Protein AF-A0AAF1KNX8-F1 (afdb_monomer_lite)

Foldseek 3Di:
DDDDDDDDDDDDDDDPDDPPWFDKDKAFDPPFDWFFQFFCVPAAPDLLRFQDAAKWWFQAPVRWIWIWSWDLFTWTWTDNFSNGTHTPSQQTEHFPLDLDVLFLGRGKTFQEWDWFDDPNAIKIKTWIKRKDQLVVPPPLAPADCDDPDPDHQSFAQIFIFTFIWMDHRPSNHTDQDGALLGGQAGAQDDRDNHGGGYFTWGHKAYWDDDDQKTKIWIFTPDDVQEDGATWIWMAGRNQPPHRIFTAWPNDRDHGRSHNSNPDHRDPHYHDHACCVQCVRFGFQYKAWEADPVGIKIKTKTWFADPAPCCVVCVVVVCNQVGTAIWIWMDPPRRHTHHIDHRDRFHALVRDPWFDKHKDRKYKAFSCDPDSTRRYAHPPPPNTFIKIWIKIQGGPTRDRGSRITIIIGTMDIDGD

Organism: NCBI:txid1509237

Radius of gyration: 23.75 Å; chains: 1; bounding box: 77×94×55 Å

Sequence (415 aa):
MAMGRVAAWLLAWAALASPALAEPRLAIAPGTPVETVFRWAEQRCMEMHVPDSPARALRTDDGGVALFAAHLVNIPMLGRDFDHLAPVCGALSRGAEADDPAVFHDRFWIQAVVPFIAGGRRQVLGLASHEYMGWRHPGRCTVPFEGGGRRPAAFRCWYSAITATVATPGDWRFAPVPGPAAVIAASPLPYDPTTPARTGFFSVSNALVADGHATVLVYTEGVAGQRRGNCLLRAPLDLLPGGWRALSAGQFDLTLSGAYAGGAAPARACDVVGDAVFGGAPVRGLLRGEDGDGPWWAAVFTRAAPRGGAAQSERSGEASASHGVFVSISRDLRRWSPAERLWAMTPFRSQPAAGAYYEYPSLLDHASASPVFDSVATAPGSARLHLYLTRLNLEDRRRGLDRDLVRVAVTIENR

pLDDT: mean 87.82, std 15.83, range [37.69, 98.81]

Structure (mmCIF, N/CA/C/O backbone):
data_AF-A0AAF1KNX8-F1
#
_entry.id   AF-A0AAF1KNX8-F1
#
loop_
_atom_site.group_PDB
_atom_site.id
_atom_site.type_symbol
_atom_site.label_atom_id
_atom_site.label_alt_id
_atom_site.label_comp_id
_atom_site.label_asym_id
_atom_site.label_entity_id
_atom_site.label_seq_id
_atom_site.pdbx_PDB_ins_code
_atom_site.Cartn_x
_atom_site.Cartn_y
_atom_site.Cartn_z
_atom_site.occupancy
_atom_site.B_iso_or_equiv
_atom_site.auth_seq_id
_atom_site.auth_comp_id
_atom_site.auth_asym_id
_atom_site.auth_atom_id
_atom_site.pdbx_PDB_model_num
ATOM 1 N N . MET A 1 1 ? -45.109 71.140 29.232 1.00 41.19 1 MET A N 1
ATOM 2 C CA . MET A 1 1 ? -44.241 70.566 28.181 1.00 41.19 1 MET A CA 1
ATOM 3 C C . MET A 1 1 ? -43.824 69.178 28.639 1.00 41.19 1 MET A C 1
ATOM 5 O O . MET A 1 1 ? -43.085 69.071 29.606 1.00 41.19 1 MET A O 1
ATOM 9 N N . ALA A 1 2 ? -44.406 68.135 28.048 1.00 37.69 2 ALA A N 1
ATOM 10 C CA . ALA A 1 2 ? -44.192 66.745 28.444 1.00 37.69 2 ALA A CA 1
ATOM 11 C C . ALA A 1 2 ? -42.992 66.159 27.680 1.00 37.69 2 ALA A C 1
ATOM 13 O O . ALA A 1 2 ? -43.000 66.140 26.452 1.00 37.69 2 ALA A O 1
ATOM 14 N N . MET A 1 3 ? -41.965 65.700 28.400 1.00 38.38 3 MET A N 1
ATOM 15 C CA . MET A 1 3 ? -40.844 64.941 27.836 1.00 38.38 3 MET A CA 1
ATOM 16 C C . MET A 1 3 ? -41.168 63.446 27.900 1.00 38.38 3 MET A C 1
ATOM 18 O O . MET A 1 3 ? -41.247 62.868 28.982 1.00 38.38 3 MET A O 1
ATOM 22 N N . GLY A 1 4 ? -41.355 62.829 26.732 1.00 39.56 4 GLY A N 1
ATOM 23 C CA . GLY A 1 4 ? -41.450 61.380 26.576 1.00 39.56 4 GLY A CA 1
ATOM 24 C C . GLY A 1 4 ? -40.067 60.727 26.613 1.00 39.56 4 GLY A C 1
ATOM 25 O O . GLY A 1 4 ? -39.128 61.209 25.982 1.00 39.56 4 GLY A O 1
ATOM 26 N N . ARG A 1 5 ? -39.940 59.620 27.349 1.00 47.38 5 ARG A N 1
ATOM 27 C CA . ARG A 1 5 ? -38.771 58.733 27.316 1.00 47.38 5 ARG A CA 1
ATOM 28 C C . ARG A 1 5 ? -39.124 57.486 26.510 1.00 47.38 5 ARG A C 1
ATOM 30 O O . ARG A 1 5 ? -39.983 56.714 26.920 1.00 47.38 5 ARG A O 1
ATOM 37 N N . VAL A 1 6 ? -38.453 57.303 25.377 1.00 45.00 6 VAL A N 1
ATOM 38 C CA . VAL A 1 6 ? -38.476 56.066 24.588 1.00 45.00 6 VAL A CA 1
ATOM 39 C C . VAL A 1 6 ? -37.429 55.121 25.179 1.00 45.00 6 VAL A C 1
ATOM 41 O O . VAL A 1 6 ? -36.251 55.465 25.232 1.00 45.00 6 VAL A O 1
ATOM 44 N N . ALA A 1 7 ? -37.856 53.952 25.653 1.00 46.47 7 ALA A N 1
ATOM 45 C CA . ALA A 1 7 ? -36.965 52.879 26.082 1.00 46.47 7 ALA A CA 1
ATOM 46 C C . ALA A 1 7 ? -36.688 51.953 24.888 1.00 46.47 7 ALA A C 1
ATOM 48 O O . ALA A 1 7 ? -37.599 51.300 24.380 1.00 46.47 7 ALA A O 1
ATOM 49 N N . ALA A 1 8 ? -35.437 51.918 24.429 1.00 46.69 8 ALA A N 1
ATOM 50 C CA . ALA A 1 8 ? -34.983 50.992 23.400 1.00 46.69 8 ALA A CA 1
ATOM 51 C C . ALA A 1 8 ? -34.691 49.621 24.029 1.00 46.69 8 ALA A C 1
ATOM 53 O O . ALA A 1 8 ? -33.840 49.504 24.910 1.00 46.69 8 ALA A O 1
ATOM 54 N N . TRP A 1 9 ? -35.398 48.589 23.571 1.00 4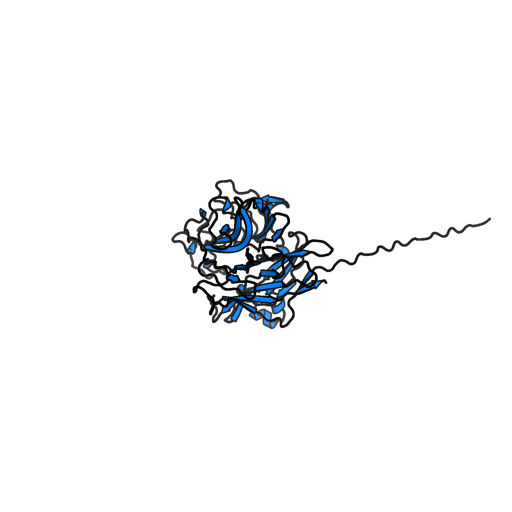6.88 9 TRP A N 1
ATOM 55 C CA . TRP A 1 9 ? -35.111 47.195 23.901 1.00 46.88 9 TRP A CA 1
ATOM 56 C C . TRP A 1 9 ? -34.016 46.664 22.970 1.00 46.88 9 TRP A C 1
ATOM 58 O O . TRP A 1 9 ? -34.222 46.544 21.765 1.00 46.88 9 TRP A O 1
ATOM 68 N N . LEU A 1 10 ? -32.851 46.342 23.533 1.00 44.56 10 LEU A N 1
ATOM 69 C CA . LEU A 1 10 ? -31.797 45.589 22.853 1.00 44.56 10 LEU A CA 1
ATOM 70 C C . LEU A 1 10 ? -32.129 44.092 22.936 1.00 44.56 10 LEU A C 1
ATOM 72 O O . LEU A 1 10 ? -32.006 43.478 23.993 1.00 44.56 10 LEU A O 1
ATOM 76 N N . LEU A 1 11 ? -32.554 43.505 21.816 1.00 48.88 11 LEU A N 1
ATOM 77 C CA . LEU A 1 11 ? -32.652 42.055 21.646 1.00 48.88 11 LEU A CA 1
ATOM 78 C C . LEU A 1 11 ? -31.244 41.485 21.434 1.00 48.88 11 LEU A C 1
ATOM 80 O O . LEU A 1 11 ? -30.658 41.638 20.364 1.00 48.88 11 LEU A O 1
ATOM 84 N N . ALA A 1 12 ? -30.700 40.825 22.456 1.00 46.16 12 ALA A N 1
ATOM 85 C CA . ALA A 1 12 ? -29.476 40.044 22.337 1.00 46.16 12 ALA A CA 1
ATOM 86 C C . ALA A 1 12 ? -29.778 38.727 21.602 1.00 46.16 12 ALA A C 1
ATOM 88 O O . ALA A 1 12 ? -30.405 37.824 22.152 1.00 46.16 12 ALA A O 1
ATOM 89 N N . TRP A 1 13 ? -29.333 38.616 20.349 1.00 50.12 13 TRP A N 1
ATOM 90 C CA . TRP A 1 13 ? -29.249 37.336 19.648 1.00 50.12 13 TRP A CA 1
ATOM 91 C C . TRP A 1 13 ? -28.095 36.527 20.245 1.00 50.12 13 TRP A C 1
ATOM 93 O O . TRP A 1 13 ? -26.926 36.791 19.967 1.00 50.12 13 TRP A O 1
ATOM 103 N N . ALA A 1 14 ? -28.418 35.543 21.082 1.00 47.91 14 ALA A N 1
ATOM 104 C CA . ALA A 1 14 ? -27.466 34.518 21.478 1.00 47.91 14 ALA A CA 1
ATOM 105 C C . ALA A 1 14 ? -27.210 33.608 20.267 1.00 47.91 14 ALA A C 1
ATOM 107 O O . ALA A 1 14 ? -28.051 32.786 19.905 1.00 47.91 14 ALA A O 1
ATOM 108 N N . ALA A 1 15 ? -26.058 33.775 19.617 1.00 46.75 15 ALA A N 1
ATOM 109 C CA . ALA A 1 15 ? -25.563 32.800 18.659 1.00 46.75 15 ALA A CA 1
ATOM 110 C C . ALA A 1 15 ? -25.290 31.491 19.416 1.00 46.75 15 ALA A C 1
ATOM 112 O O . ALA A 1 15 ? -24.338 31.398 20.191 1.00 46.75 15 ALA A O 1
ATOM 113 N N . LEU A 1 16 ? -26.154 30.492 19.226 1.00 45.25 16 LEU A N 1
ATOM 114 C CA . LEU A 1 16 ? -25.894 29.121 19.650 1.00 45.25 16 LEU A CA 1
ATOM 115 C C . LEU A 1 16 ? -24.690 28.616 18.848 1.00 45.25 16 LEU A C 1
ATOM 117 O O . LEU A 1 16 ? -24.821 28.233 17.686 1.00 45.25 16 LEU A O 1
ATOM 121 N N . ALA A 1 17 ? -23.504 28.660 19.454 1.00 43.41 17 ALA A N 1
ATOM 122 C CA . ALA A 1 17 ? -22.346 27.952 18.938 1.00 43.41 17 ALA A CA 1
ATOM 123 C C . ALA A 1 17 ? -22.700 26.460 18.918 1.00 43.41 17 ALA A C 1
ATOM 125 O O . ALA A 1 17 ? -22.929 25.859 19.968 1.00 43.41 17 ALA A O 1
ATOM 126 N N . SER A 1 18 ? -22.802 25.878 17.722 1.00 44.44 18 SER A N 1
ATOM 127 C CA . SER A 1 18 ? -22.886 24.424 17.601 1.00 44.44 18 SER A CA 1
ATOM 128 C C . SER A 1 18 ? -21.602 23.842 18.197 1.00 44.44 18 SER A C 1
ATOM 130 O O . SER A 1 18 ? -20.527 24.371 17.892 1.00 44.44 18 SER A O 1
ATOM 132 N N . PRO A 1 19 ? -21.675 22.822 19.071 1.00 47.78 19 PRO A N 1
ATOM 133 C CA . PRO A 1 19 ? -20.469 22.164 19.544 1.00 47.78 19 PRO A CA 1
ATOM 134 C C . PRO A 1 19 ? -19.725 21.652 18.313 1.00 47.78 19 PRO A C 1
ATOM 136 O O . PRO A 1 19 ? -20.308 20.939 17.496 1.00 47.78 19 PRO A O 1
ATOM 139 N N . ALA A 1 20 ? -18.470 22.074 18.148 1.00 54.66 20 ALA A N 1
ATOM 140 C CA . ALA A 1 20 ? -17.597 21.478 17.151 1.00 54.66 20 ALA A CA 1
ATOM 141 C C . ALA A 1 20 ? -17.563 19.980 17.454 1.00 54.66 20 ALA A C 1
ATOM 143 O O . ALA A 1 20 ? -17.207 19.593 18.570 1.00 54.66 20 ALA A O 1
ATOM 144 N N . LEU A 1 21 ? -18.036 19.161 16.514 1.00 58.78 21 LEU A N 1
ATOM 145 C CA . LEU A 1 21 ? -17.994 17.727 16.701 1.00 58.78 21 LEU A CA 1
ATOM 146 C C . LEU A 1 21 ? -16.537 17.291 16.783 1.00 58.78 21 LEU A C 1
ATOM 148 O O . LEU A 1 21 ? -15.636 17.802 16.116 1.00 58.78 21 LEU A O 1
ATOM 152 N N . ALA A 1 22 ? -16.356 16.346 17.677 1.00 67.12 22 ALA A N 1
ATOM 153 C CA . ALA A 1 22 ? -15.109 15.729 18.009 1.00 67.12 22 ALA A CA 1
ATOM 154 C C . ALA A 1 22 ? -14.402 15.100 16.803 1.00 67.12 22 ALA A C 1
ATOM 156 O O . ALA A 1 22 ? -14.971 14.214 16.165 1.00 67.12 22 ALA A O 1
ATOM 157 N N . GLU A 1 23 ? -13.154 15.488 16.512 1.00 76.25 23 GLU A N 1
ATOM 158 C CA . GLU A 1 23 ? -12.369 14.799 15.478 1.00 76.25 23 GLU A CA 1
ATOM 159 C C . GLU A 1 23 ? -12.064 13.362 15.953 1.00 76.25 23 GLU A C 1
ATOM 161 O O . GLU A 1 23 ? -11.644 13.170 17.104 1.00 76.25 23 GLU A O 1
ATOM 166 N N . PRO A 1 24 ? -12.279 12.337 15.109 1.00 87.81 24 PRO A N 1
ATOM 167 C CA . PRO A 1 24 ? -12.051 10.953 15.494 1.00 87.81 24 PRO A CA 1
ATOM 168 C C . PRO A 1 24 ? -10.573 10.714 15.795 1.00 87.81 24 PRO A C 1
ATOM 170 O O . PRO A 1 24 ? -9.681 11.083 15.028 1.00 87.81 24 PRO A O 1
ATOM 173 N N . ARG A 1 25 ? -10.311 10.027 16.903 1.00 90.81 25 ARG A N 1
ATOM 174 C CA . ARG A 1 25 ? -8.969 9.686 17.362 1.00 90.81 25 ARG A CA 1
ATOM 175 C C . ARG A 1 25 ? -8.789 8.180 17.409 1.00 90.81 25 ARG A C 1
ATOM 177 O O . ARG A 1 25 ? -9.581 7.475 18.017 1.00 90.81 25 ARG A O 1
ATOM 184 N N . LEU A 1 26 ? -7.699 7.691 16.827 1.00 95.06 26 LEU A N 1
ATOM 185 C CA . LEU A 1 26 ? -7.302 6.290 16.954 1.00 95.06 26 LEU A CA 1
ATOM 186 C C . LEU A 1 26 ? -6.348 6.131 18.140 1.00 95.06 26 LEU A C 1
ATOM 188 O O . LEU A 1 26 ? -5.382 6.889 18.264 1.00 95.06 26 LEU A O 1
ATOM 192 N N . ALA A 1 27 ? -6.589 5.131 18.984 1.00 95.56 27 ALA A N 1
ATOM 193 C CA . ALA A 1 27 ? -5.780 4.867 20.167 1.00 95.56 27 ALA A CA 1
ATOM 194 C C . ALA A 1 27 ? -5.501 3.371 20.356 1.00 95.56 27 ALA A C 1
ATOM 196 O O . ALA A 1 27 ? -6.273 2.511 19.945 1.00 95.56 27 ALA A O 1
ATOM 197 N N . ILE A 1 28 ? -4.376 3.062 21.000 1.00 96.19 28 ILE A N 1
ATOM 198 C CA . ILE A 1 28 ? -4.052 1.720 21.493 1.00 96.19 28 ILE A CA 1
ATOM 199 C C . ILE A 1 28 ? -3.951 1.836 23.008 1.00 96.19 28 ILE A C 1
ATOM 201 O O . ILE A 1 28 ? -3.152 2.628 23.517 1.00 96.19 28 ILE A O 1
ATOM 205 N N . ALA A 1 29 ? -4.759 1.062 23.731 1.00 94.19 29 ALA A N 1
ATOM 206 C CA . ALA A 1 29 ? -4.744 1.094 25.186 1.00 94.19 29 ALA A CA 1
ATOM 207 C C . ALA A 1 29 ? -3.387 0.590 25.725 1.00 94.19 29 ALA A C 1
ATOM 209 O O . ALA A 1 29 ? -2.821 -0.368 25.178 1.00 94.19 29 ALA A O 1
ATOM 210 N N . PRO A 1 30 ? -2.841 1.192 26.798 1.00 91.75 30 PRO A N 1
ATOM 211 C CA . PRO A 1 30 ? -1.633 0.687 27.442 1.00 91.75 30 PRO A CA 1
ATOM 212 C C . PRO A 1 30 ? -1.766 -0.794 27.816 1.00 91.75 30 PRO A C 1
ATOM 214 O O . PRO A 1 30 ? -2.783 -1.214 28.359 1.00 91.75 30 PRO A O 1
ATOM 217 N N . GLY A 1 31 ? -0.734 -1.586 27.521 1.00 92.06 31 GLY A N 1
ATOM 218 C CA . GLY A 1 31 ? -0.727 -3.022 27.813 1.00 92.06 31 GLY A CA 1
ATOM 219 C C . GLY A 1 31 ? -1.526 -3.895 26.838 1.00 92.06 31 GLY A C 1
ATOM 220 O O . GLY A 1 31 ? -1.572 -5.104 27.047 1.00 92.06 31 GLY A O 1
ATOM 221 N N . THR A 1 32 ? -2.112 -3.331 25.771 1.00 95.00 32 THR A N 1
ATOM 222 C CA . THR A 1 32 ? -2.753 -4.139 24.717 1.00 95.00 32 THR A CA 1
ATOM 223 C C . THR A 1 32 ? -1.736 -5.140 24.146 1.00 95.00 32 THR A C 1
ATOM 225 O O . THR A 1 32 ? -0.651 -4.719 23.727 1.00 95.00 32 THR A O 1
ATOM 228 N N . PRO A 1 33 ? -2.040 -6.451 24.139 1.00 96.19 33 PRO A N 1
ATOM 229 C CA . PRO A 1 33 ? -1.103 -7.462 23.670 1.00 96.19 33 PRO A CA 1
ATOM 230 C C . PRO A 1 33 ? -0.873 -7.359 22.159 1.00 96.19 33 PRO A C 1
ATOM 232 O O . PRO A 1 33 ? -1.765 -7.004 21.390 1.00 96.19 33 PRO A O 1
ATOM 235 N N . VAL A 1 34 ? 0.343 -7.709 21.736 1.00 97.12 34 VAL A N 1
ATOM 236 C CA . VAL A 1 34 ? 0.674 -7.913 20.322 1.00 97.12 34 VAL A CA 1
ATOM 237 C C . VAL A 1 34 ? 0.406 -9.374 19.981 1.00 97.12 34 VAL A C 1
ATOM 239 O O . VAL A 1 34 ? 1.058 -10.275 20.510 1.00 97.12 34 VAL A O 1
ATOM 242 N N . GLU A 1 35 ? -0.538 -9.608 19.082 1.00 98.12 35 GLU A N 1
ATOM 243 C CA . GLU A 1 35 ? -0.953 -10.938 18.647 1.00 98.12 35 GLU A CA 1
ATOM 244 C C . GLU A 1 35 ? -0.172 -11.363 17.404 1.00 98.12 35 GLU A C 1
ATOM 246 O O . GLU A 1 35 ? 0.044 -10.565 16.492 1.00 98.12 35 GLU A O 1
ATOM 251 N N . THR A 1 36 ? 0.251 -12.627 17.347 1.00 98.44 36 THR A N 1
ATOM 252 C CA . THR A 1 36 ? 0.902 -13.187 16.152 1.00 98.44 36 THR A CA 1
ATOM 253 C C . THR A 1 36 ? -0.156 -13.774 15.225 1.00 98.44 36 THR A C 1
ATOM 255 O O . THR A 1 36 ? -0.931 -14.622 15.648 1.00 98.44 36 THR A O 1
ATOM 258 N N . VAL A 1 37 ? -0.165 -13.329 13.969 1.00 98.50 37 VAL A N 1
ATOM 259 C CA . VAL A 1 37 ? -1.084 -13.786 12.912 1.00 98.50 37 VAL A CA 1
ATOM 260 C C . VAL A 1 37 ? -0.396 -14.808 12.010 1.00 98.50 37 VAL A C 1
ATOM 262 O O . VAL A 1 37 ? -0.987 -15.811 11.628 1.00 98.50 37 VAL A O 1
ATOM 265 N N . PHE A 1 38 ? 0.873 -14.555 11.689 1.00 98.50 38 PHE A N 1
ATOM 266 C CA . PHE A 1 38 ? 1.742 -15.474 10.966 1.00 98.50 38 PHE A CA 1
ATOM 267 C C . PHE A 1 38 ? 3.104 -15.501 11.641 1.00 98.50 38 PHE A C 1
ATOM 269 O O . PHE A 1 38 ? 3.709 -14.448 11.851 1.00 98.50 38 PHE A O 1
ATOM 276 N N . ARG A 1 39 ? 3.589 -16.702 11.939 1.00 98.25 39 ARG A N 1
ATOM 277 C CA . ARG A 1 39 ? 4.906 -16.955 12.503 1.00 98.25 39 ARG A CA 1
ATOM 278 C C . ARG A 1 39 ? 5.808 -17.620 11.478 1.00 98.25 39 ARG A C 1
ATOM 280 O O . ARG A 1 39 ? 5.579 -18.769 11.097 1.00 98.25 39 ARG A O 1
ATOM 287 N N . TRP A 1 40 ? 6.865 -16.934 11.063 1.00 97.88 40 TRP A N 1
ATOM 288 C CA . TRP A 1 40 ? 7.711 -17.402 9.962 1.00 97.88 40 TRP A CA 1
ATOM 289 C C . TRP A 1 40 ? 8.377 -18.750 10.246 1.00 97.88 40 TRP A C 1
ATOM 291 O O . TRP A 1 40 ? 8.346 -19.662 9.411 1.00 97.88 40 TRP A O 1
ATOM 301 N N . ALA A 1 41 ? 8.924 -18.905 11.453 1.00 96.88 41 ALA A N 1
ATOM 302 C CA . ALA A 1 41 ? 9.640 -20.108 11.870 1.00 96.88 41 ALA A CA 1
ATOM 303 C C . ALA A 1 41 ? 8.783 -21.388 11.798 1.00 96.88 41 ALA A C 1
ATOM 305 O O . ALA A 1 41 ? 9.328 -22.480 11.621 1.00 96.88 41 ALA A O 1
ATOM 306 N N . GLU A 1 42 ? 7.456 -21.257 11.848 1.00 97.88 42 GLU A N 1
ATOM 307 C CA . GLU A 1 42 ? 6.516 -22.379 11.935 1.00 97.88 42 GLU A CA 1
ATOM 308 C C . GLU A 1 42 ? 5.634 -22.524 10.684 1.00 97.88 42 GLU A C 1
ATOM 310 O O . GLU A 1 42 ? 5.377 -23.640 10.245 1.00 97.88 42 GLU A O 1
ATOM 315 N N . GLN A 1 43 ? 5.184 -21.416 10.085 1.00 98.00 43 GLN A N 1
ATOM 316 C CA . GLN A 1 43 ? 4.111 -21.428 9.079 1.00 98.00 43 GLN A CA 1
ATOM 317 C C . GLN A 1 43 ? 4.583 -21.141 7.645 1.00 98.00 43 GLN A C 1
ATOM 319 O O . GLN A 1 43 ? 3.791 -21.241 6.706 1.00 98.00 43 GLN A O 1
ATOM 324 N N . ARG A 1 44 ? 5.844 -20.741 7.426 1.00 97.44 44 ARG A N 1
ATOM 325 C CA . ARG A 1 44 ? 6.330 -20.392 6.079 1.00 97.44 44 ARG A CA 1
ATOM 326 C C . ARG A 1 44 ? 6.235 -21.587 5.115 1.00 97.44 44 ARG A C 1
ATOM 328 O O . ARG A 1 44 ? 6.516 -22.722 5.478 1.00 97.44 44 ARG A O 1
ATOM 335 N N . CYS A 1 45 ? 5.939 -21.311 3.848 1.00 97.19 45 CYS A N 1
ATOM 336 C CA . CYS A 1 45 ? 5.926 -22.328 2.793 1.00 97.19 45 CYS A CA 1
ATOM 337 C C . CYS A 1 45 ? 7.339 -22.664 2.303 1.00 97.19 45 CYS A C 1
ATOM 339 O O . CYS A 1 45 ? 7.605 -23.745 1.791 1.00 97.19 45 CYS A O 1
ATOM 341 N N . MET A 1 46 ? 8.232 -21.683 2.409 1.00 96.12 46 MET A N 1
ATOM 342 C CA . MET A 1 46 ? 9.637 -21.726 2.025 1.00 96.12 46 MET A CA 1
ATOM 343 C C . MET A 1 46 ? 10.363 -20.596 2.746 1.00 96.12 46 MET A C 1
ATOM 345 O O . MET A 1 46 ? 9.722 -19.689 3.275 1.00 96.12 46 MET A O 1
ATOM 349 N N . GLU A 1 47 ? 11.691 -20.617 2.736 1.00 94.75 47 GLU A N 1
ATOM 350 C CA . GLU A 1 47 ? 12.519 -19.636 3.445 1.00 94.75 47 GLU A CA 1
ATOM 351 C C . GLU A 1 47 ? 12.155 -18.181 3.093 1.00 94.75 47 GLU A C 1
ATOM 353 O O . GLU A 1 47 ? 11.990 -17.338 3.971 1.00 94.75 47 GLU A O 1
ATOM 358 N N . MET A 1 48 ? 11.913 -17.912 1.807 1.00 93.69 48 MET A N 1
ATOM 359 C CA . MET A 1 48 ? 11.574 -16.579 1.299 1.00 93.69 48 MET A CA 1
ATOM 360 C C . MET A 1 48 ? 10.109 -16.166 1.512 1.00 93.69 48 MET A C 1
ATOM 362 O O . MET A 1 48 ? 9.757 -15.037 1.163 1.00 93.69 48 MET A O 1
ATOM 366 N N . HIS A 1 49 ? 9.253 -17.032 2.076 1.00 96.12 49 HIS A N 1
ATOM 367 C CA . HIS A 1 49 ? 7.879 -16.675 2.441 1.00 96.12 49 HIS A CA 1
ATOM 368 C C . HIS A 1 49 ? 7.883 -15.849 3.731 1.00 96.12 49 HIS A C 1
ATOM 370 O O . HIS A 1 49 ? 7.625 -16.364 4.814 1.00 96.12 49 HIS A O 1
ATOM 376 N N . VAL A 1 50 ? 8.205 -14.566 3.591 1.00 95.69 50 VAL A N 1
ATOM 377 C CA . VAL A 1 50 ? 8.251 -13.583 4.675 1.00 95.69 50 VAL A CA 1
ATOM 378 C C . VAL A 1 50 ? 7.200 -12.501 4.440 1.00 95.69 50 VAL A C 1
ATOM 380 O O . VAL A 1 50 ? 6.933 -12.172 3.287 1.00 95.69 50 VAL A O 1
ATOM 383 N N . PRO A 1 51 ? 6.639 -11.888 5.486 1.00 96.94 51 PRO A N 1
ATOM 384 C CA . PRO A 1 51 ? 5.938 -10.626 5.355 1.00 96.94 51 PRO A CA 1
ATOM 385 C C . PRO A 1 51 ? 6.927 -9.479 5.090 1.00 96.94 51 PRO A C 1
ATOM 387 O O . PRO A 1 51 ? 7.907 -9.290 5.817 1.00 96.94 51 PRO A O 1
ATOM 390 N N . ASP A 1 52 ? 6.703 -8.720 4.015 1.00 94.56 52 ASP A N 1
ATOM 391 C CA . ASP A 1 52 ? 7.532 -7.562 3.637 1.00 94.56 52 ASP A CA 1
ATOM 392 C C . ASP A 1 52 ? 6.725 -6.457 2.932 1.00 94.56 52 ASP A C 1
ATOM 394 O O . ASP A 1 52 ? 7.223 -5.709 2.089 1.00 94.56 52 ASP A O 1
ATOM 398 N N . SER A 1 53 ? 5.436 -6.372 3.244 1.00 95.75 53 SER A N 1
ATOM 399 C CA . SER A 1 53 ? 4.516 -5.333 2.788 1.00 95.75 53 SER A CA 1
ATOM 400 C C . SER A 1 53 ? 3.337 -5.235 3.753 1.00 95.75 53 SER A C 1
ATOM 402 O O . SER A 1 53 ? 3.083 -6.182 4.503 1.00 95.75 53 SER A O 1
ATOM 404 N N . PRO A 1 54 ? 2.623 -4.093 3.783 1.00 97.81 54 PRO A N 1
ATOM 405 C CA . PRO A 1 54 ? 1.532 -3.916 4.732 1.00 97.81 54 PRO A CA 1
ATOM 406 C C . PRO A 1 54 ? 0.414 -4.932 4.477 1.00 97.81 54 PRO A C 1
ATOM 408 O O . PRO A 1 54 ? 0.101 -5.216 3.321 1.00 97.81 54 PRO A O 1
ATOM 411 N N . ALA A 1 55 ? -0.204 -5.449 5.541 1.00 98.38 55 ALA A N 1
ATOM 412 C CA . ALA A 1 55 ? -1.276 -6.435 5.419 1.00 98.38 55 ALA A CA 1
ATOM 413 C C . ALA A 1 55 ? -2.498 -5.865 4.683 1.00 98.38 55 ALA A C 1
ATOM 415 O O . ALA A 1 55 ? -3.011 -4.807 5.056 1.00 98.38 55 ALA A O 1
ATOM 416 N N . ARG A 1 56 ? -2.983 -6.576 3.666 1.00 98.31 56 ARG A N 1
ATOM 417 C CA . ARG A 1 56 ? -4.192 -6.271 2.890 1.00 98.31 56 ARG A CA 1
ATOM 418 C C . ARG A 1 56 ? -5.142 -7.438 2.958 1.00 98.31 56 ARG A C 1
ATOM 420 O O . ARG A 1 56 ? -4.695 -8.571 2.845 1.00 98.31 56 ARG A O 1
ATOM 427 N N . ALA A 1 57 ? -6.426 -7.165 3.102 1.00 97.88 57 ALA A N 1
ATOM 428 C CA . ALA A 1 57 ? -7.435 -8.202 3.184 1.00 97.88 57 ALA A CA 1
ATOM 429 C C . ALA A 1 57 ? -8.489 -8.015 2.096 1.00 97.88 57 ALA A C 1
ATOM 431 O O . ALA A 1 57 ? -8.776 -6.894 1.678 1.00 97.88 57 ALA A O 1
ATOM 432 N N . LEU A 1 58 ? -9.065 -9.125 1.655 1.00 97.31 58 LEU A N 1
ATOM 433 C CA . LEU A 1 58 ? -10.225 -9.159 0.783 1.00 97.31 58 LEU A CA 1
ATOM 434 C C . LEU A 1 58 ? -11.206 -10.210 1.297 1.00 97.31 58 LEU A C 1
ATOM 436 O O . LEU A 1 58 ? -10.804 -11.300 1.705 1.00 97.31 58 LEU A O 1
ATOM 440 N N . ARG A 1 59 ? -12.496 -9.887 1.253 1.00 97.00 59 ARG A N 1
ATOM 441 C CA . ARG A 1 59 ? -13.567 -10.840 1.523 1.00 97.00 59 ARG A CA 1
ATOM 442 C C . ARG A 1 59 ? -13.700 -11.832 0.369 1.00 97.00 59 ARG A C 1
ATOM 444 O O . ARG A 1 59 ? -13.887 -11.430 -0.788 1.00 97.00 59 ARG A O 1
ATOM 451 N N . THR A 1 60 ? -13.611 -13.115 0.693 1.00 95.81 60 THR A N 1
ATOM 452 C CA . THR A 1 60 ? -13.776 -14.221 -0.257 1.00 95.81 60 THR A CA 1
ATOM 453 C C . THR A 1 60 ? -15.258 -14.464 -0.565 1.00 95.81 60 THR A C 1
ATOM 455 O O . THR A 1 60 ? -16.141 -13.943 0.120 1.00 95.81 60 THR A O 1
ATOM 458 N N . ASP A 1 61 ? -15.552 -15.211 -1.633 1.00 91.75 61 ASP A N 1
ATOM 459 C CA . ASP A 1 61 ? -16.936 -15.472 -2.070 1.00 91.75 61 ASP A CA 1
ATOM 460 C C . ASP A 1 61 ? -17.745 -16.291 -1.049 1.00 91.75 61 ASP A C 1
ATOM 462 O O . ASP A 1 61 ? -18.955 -16.119 -0.937 1.00 91.75 61 ASP A O 1
ATOM 466 N N . ASP A 1 62 ? -17.076 -17.136 -0.265 1.00 92.12 62 ASP A N 1
ATOM 467 C CA . ASP A 1 62 ? -17.651 -17.927 0.830 1.00 92.12 62 ASP A CA 1
ATOM 468 C C . ASP A 1 62 ? -17.748 -17.151 2.159 1.00 92.12 62 ASP A C 1
ATOM 470 O O . ASP A 1 62 ? -18.109 -17.718 3.188 1.00 92.12 62 ASP A O 1
ATOM 474 N N . GLY A 1 63 ? -17.445 -15.848 2.152 1.00 94.31 63 GLY A N 1
ATOM 475 C CA . GLY A 1 63 ? -17.553 -14.969 3.318 1.00 94.31 63 GLY A CA 1
ATOM 476 C C . GLY A 1 63 ? -16.324 -14.940 4.231 1.00 94.31 63 GLY A C 1
ATOM 477 O O . GLY A 1 63 ? -16.298 -14.128 5.159 1.00 94.31 63 GLY A O 1
ATOM 478 N N . GLY A 1 64 ? -15.309 -15.757 3.944 1.00 97.38 64 GLY A N 1
ATOM 479 C CA . GLY A 1 64 ? -14.014 -15.745 4.619 1.00 97.38 64 GLY A CA 1
ATOM 480 C C . GLY A 1 64 ? -13.109 -14.565 4.236 1.00 97.38 64 GLY A C 1
ATOM 481 O O . GLY A 1 64 ? -13.542 -13.520 3.731 1.00 97.38 64 GLY A O 1
ATOM 482 N N . VAL A 1 65 ? -11.815 -14.735 4.503 1.00 98.31 65 VAL A N 1
ATOM 483 C CA . VAL A 1 65 ? -10.777 -13.712 4.346 1.00 98.31 65 VAL A CA 1
ATOM 484 C C . VAL A 1 65 ? -9.608 -14.263 3.538 1.00 98.31 65 VAL A C 1
ATOM 486 O O . VAL A 1 65 ? -9.075 -15.329 3.841 1.00 98.31 65 VAL A O 1
ATOM 489 N N . ALA A 1 66 ? -9.169 -13.488 2.548 1.00 98.00 66 ALA A N 1
ATOM 490 C CA . ALA A 1 66 ? -7.865 -13.615 1.915 1.00 98.00 66 ALA A CA 1
ATOM 491 C C . ALA A 1 66 ? -6.972 -12.458 2.368 1.00 98.00 66 ALA A C 1
ATOM 493 O O . ALA A 1 66 ? -7.281 -11.300 2.087 1.00 98.00 66 ALA A O 1
ATOM 494 N N . LEU A 1 67 ? -5.875 -12.757 3.067 1.00 98.50 67 LEU A N 1
ATOM 495 C CA . LEU A 1 67 ? -4.926 -11.773 3.582 1.00 98.50 67 LEU A CA 1
ATOM 496 C C . LEU A 1 67 ? -3.569 -11.883 2.878 1.00 98.50 67 LEU A C 1
ATOM 498 O O . LEU A 1 67 ? -3.006 -12.963 2.729 1.00 98.50 67 LEU A O 1
ATOM 502 N N . PHE A 1 68 ? -3.014 -10.736 2.500 1.00 97.19 68 PHE A N 1
ATOM 503 C CA . PHE A 1 68 ? -1.724 -10.584 1.839 1.00 97.19 68 PHE A CA 1
ATOM 504 C C . PHE A 1 68 ? -0.830 -9.676 2.679 1.00 97.19 68 PHE A C 1
ATOM 506 O O . PHE A 1 68 ? -1.133 -8.501 2.853 1.00 97.19 68 PHE A O 1
ATOM 513 N N . ALA A 1 69 ? 0.295 -10.191 3.163 1.00 95.69 69 ALA A N 1
ATOM 514 C CA . ALA A 1 69 ? 1.393 -9.389 3.701 1.00 95.69 69 ALA A CA 1
ATOM 515 C C . ALA A 1 69 ? 2.614 -9.673 2.827 1.00 95.69 69 ALA A C 1
ATOM 517 O O . ALA A 1 69 ? 3.468 -10.478 3.168 1.00 95.69 69 ALA A O 1
ATOM 518 N N . ALA A 1 70 ? 2.594 -9.136 1.610 1.00 87.69 70 ALA A N 1
ATOM 519 C CA . ALA A 1 70 ? 3.358 -9.709 0.514 1.00 87.69 70 ALA A CA 1
ATOM 520 C C . ALA A 1 70 ? 4.884 -9.532 0.627 1.00 87.69 70 ALA A C 1
ATOM 522 O O . ALA A 1 70 ? 5.385 -8.607 1.265 1.00 87.69 70 ALA A O 1
ATOM 523 N N . HIS A 1 71 ? 5.616 -10.398 -0.067 1.00 92.00 71 HIS A N 1
ATOM 524 C CA . HIS A 1 71 ? 7.036 -10.265 -0.393 1.00 92.00 71 HIS A CA 1
ATOM 525 C C . HIS A 1 71 ? 7.214 -10.502 -1.903 1.00 92.00 71 HIS A C 1
ATOM 527 O O . HIS A 1 71 ? 6.227 -10.717 -2.603 1.00 92.00 71 HIS A O 1
ATOM 533 N N . LEU A 1 72 ? 8.446 -10.518 -2.425 1.00 91.44 72 LEU A N 1
ATOM 534 C CA . LEU A 1 72 ? 8.708 -10.869 -3.834 1.00 91.44 72 LEU A CA 1
ATOM 535 C C . LEU A 1 72 ? 8.167 -12.259 -4.227 1.00 91.44 72 LEU A C 1
ATOM 537 O O . LEU A 1 72 ? 7.946 -12.528 -5.406 1.00 91.44 72 LEU A O 1
ATOM 541 N N . VAL A 1 73 ? 7.951 -13.134 -3.237 1.00 94.06 73 VAL A N 1
ATOM 542 C CA . VAL A 1 73 ? 7.055 -14.289 -3.336 1.00 94.06 73 VAL A CA 1
ATOM 543 C C . VAL A 1 73 ? 5.752 -13.941 -2.623 1.00 94.06 73 VAL A C 1
ATOM 545 O O . VAL A 1 73 ? 5.687 -13.843 -1.399 1.00 94.06 73 VAL A O 1
ATOM 548 N N . ASN A 1 74 ? 4.707 -13.716 -3.406 1.00 96.69 74 ASN A N 1
ATOM 549 C CA . ASN A 1 74 ? 3.403 -13.304 -2.919 1.00 96.69 74 ASN A CA 1
ATOM 550 C C . ASN A 1 74 ? 2.595 -14.570 -2.631 1.00 96.69 74 ASN A C 1
ATOM 552 O O . ASN A 1 74 ? 2.256 -15.302 -3.561 1.00 96.69 74 ASN A O 1
ATOM 556 N N . ILE A 1 75 ? 2.325 -14.845 -1.356 1.00 97.12 75 ILE A N 1
ATOM 557 C CA . ILE A 1 75 ? 1.537 -16.001 -0.917 1.00 97.12 75 ILE A CA 1
ATOM 558 C C . ILE A 1 75 ? 0.372 -15.476 -0.068 1.00 97.12 75 ILE A C 1
ATOM 560 O O . ILE A 1 75 ? 0.615 -14.757 0.905 1.00 97.12 75 ILE A O 1
ATOM 564 N N . PRO A 1 76 ? -0.885 -15.786 -0.429 1.00 97.06 76 PRO A N 1
ATOM 565 C CA . PRO A 1 76 ? -2.036 -15.425 0.385 1.00 97.06 76 PRO A CA 1
ATOM 566 C C . PRO A 1 76 ? -2.127 -16.312 1.627 1.00 97.06 76 PRO A C 1
ATOM 568 O O . PRO A 1 76 ? -1.742 -17.484 1.615 1.00 97.06 76 PRO A O 1
ATOM 571 N N . MET A 1 77 ? -2.733 -15.767 2.674 1.00 98.25 77 MET A N 1
ATOM 572 C CA . MET A 1 77 ? -3.282 -16.529 3.785 1.00 98.25 77 MET A CA 1
ATOM 573 C C . MET A 1 77 ? -4.803 -16.536 3.675 1.00 98.25 77 MET A C 1
ATOM 575 O O . MET A 1 77 ? -5.403 -15.471 3.543 1.00 98.25 77 MET A O 1
ATOM 579 N N . LEU A 1 78 ? -5.420 -17.715 3.714 1.00 98.06 78 LEU A N 1
ATOM 580 C CA . LEU A 1 78 ? -6.874 -17.865 3.664 1.00 98.06 78 LEU A CA 1
ATOM 581 C C . LEU A 1 78 ? -7.405 -18.366 5.002 1.00 98.06 78 LEU A C 1
ATOM 583 O O . LEU A 1 78 ? -6.740 -19.145 5.683 1.00 98.06 78 LEU A O 1
ATOM 587 N N . GLY A 1 79 ? -8.609 -17.939 5.357 1.00 97.94 79 GLY A N 1
ATOM 588 C CA . GLY A 1 79 ? -9.272 -18.359 6.583 1.00 97.94 79 GLY A CA 1
ATOM 589 C C . GLY A 1 79 ? -10.752 -18.016 6.581 1.00 97.94 79 GLY A C 1
ATOM 590 O O . GLY A 1 79 ? -11.200 -17.158 5.824 1.00 97.94 79 GLY A O 1
ATOM 591 N N . ARG A 1 80 ? -11.516 -18.668 7.462 1.00 97.75 80 ARG A N 1
ATOM 592 C CA . ARG A 1 80 ? -12.934 -18.329 7.693 1.00 97.75 80 ARG A CA 1
ATOM 593 C C . ARG A 1 80 ? -13.122 -16.925 8.282 1.00 97.75 80 ARG A C 1
ATOM 595 O O . ARG A 1 80 ? -14.176 -16.325 8.127 1.00 97.75 80 ARG A O 1
ATOM 602 N N . ASP A 1 81 ? -12.095 -16.423 8.957 1.00 97.75 81 ASP A N 1
ATOM 603 C CA . ASP A 1 81 ? -12.008 -15.111 9.587 1.00 97.75 81 ASP A CA 1
ATOM 604 C C . ASP A 1 81 ? -10.516 -14.767 9.805 1.00 97.75 81 ASP A C 1
ATOM 606 O O . ASP A 1 81 ? -9.625 -15.517 9.393 1.00 97.75 81 ASP A O 1
ATOM 610 N N . PHE A 1 82 ? -10.235 -13.631 10.449 1.00 98.38 82 PHE A N 1
ATOM 611 C CA . PHE A 1 82 ? -8.870 -13.161 10.711 1.00 98.38 82 PHE A CA 1
ATOM 612 C C . PHE A 1 82 ? -8.098 -13.971 11.767 1.00 98.38 82 PHE A C 1
ATOM 614 O O . PHE A 1 82 ? -6.889 -13.781 11.887 1.00 98.38 82 PHE A O 1
ATOM 621 N N . ASP A 1 83 ? -8.760 -14.848 12.524 1.00 97.94 83 ASP A N 1
ATOM 622 C CA . ASP A 1 83 ? -8.157 -15.653 13.599 1.00 97.94 83 ASP A CA 1
ATOM 623 C C . ASP A 1 83 ? -7.802 -17.068 13.127 1.00 97.94 83 ASP A C 1
ATOM 625 O O . ASP A 1 83 ? -7.088 -17.802 13.807 1.00 97.94 83 ASP A O 1
ATOM 629 N N . HIS A 1 84 ? -8.269 -17.446 11.936 1.00 97.94 84 HIS A N 1
ATOM 630 C CA . HIS A 1 84 ? -8.096 -18.776 11.354 1.00 97.94 84 HIS A CA 1
ATOM 631 C C . HIS A 1 84 ? -7.414 -18.712 9.982 1.00 97.94 84 HIS A C 1
ATOM 633 O O . HIS A 1 84 ? -7.811 -19.415 9.053 1.00 97.94 84 HIS A O 1
ATOM 639 N N . LEU A 1 85 ? -6.414 -17.840 9.845 1.00 98.19 85 LEU A N 1
ATOM 640 C CA . LEU A 1 85 ? -5.642 -17.646 8.619 1.00 98.19 85 LEU A CA 1
ATOM 641 C C . LEU A 1 85 ? -4.505 -18.672 8.496 1.00 98.19 85 LEU A C 1
ATOM 643 O O . LEU A 1 85 ? -3.721 -18.862 9.425 1.00 98.19 85 LEU A O 1
ATOM 647 N N . ALA A 1 86 ? -4.366 -19.282 7.318 1.00 98.00 86 ALA A N 1
ATOM 648 C CA . ALA A 1 86 ? -3.266 -20.185 6.991 1.00 98.00 86 ALA A CA 1
ATOM 649 C C . ALA A 1 86 ? -2.701 -19.898 5.587 1.00 98.00 86 ALA A C 1
ATOM 651 O O . ALA A 1 86 ? -3.474 -19.631 4.662 1.00 98.00 86 ALA A O 1
ATOM 652 N N . PRO A 1 87 ? -1.371 -19.965 5.386 1.00 97.81 87 PRO A N 1
ATOM 653 C CA . PRO A 1 87 ? -0.764 -19.793 4.068 1.00 97.81 87 PRO A CA 1
ATOM 654 C C . PRO A 1 87 ? -1.241 -20.820 3.041 1.00 97.81 87 PRO A C 1
ATOM 656 O O . PRO A 1 87 ? -1.246 -22.022 3.305 1.00 97.81 87 PRO A O 1
ATOM 659 N N . VAL A 1 88 ? -1.539 -20.364 1.825 1.00 97.00 88 VAL A N 1
ATOM 660 C CA . VAL A 1 88 ? -1.854 -21.242 0.691 1.00 97.00 88 VAL A CA 1
ATOM 661 C C . VAL A 1 88 ? -0.653 -21.299 -0.239 1.00 97.00 88 VAL A C 1
ATOM 663 O O . VAL A 1 88 ? -0.571 -20.588 -1.239 1.00 97.00 88 VAL A O 1
ATOM 666 N N . CYS A 1 89 ? 0.296 -22.175 0.090 1.00 96.06 89 CYS A N 1
ATOM 667 C CA . CYS A 1 89 ? 1.584 -22.287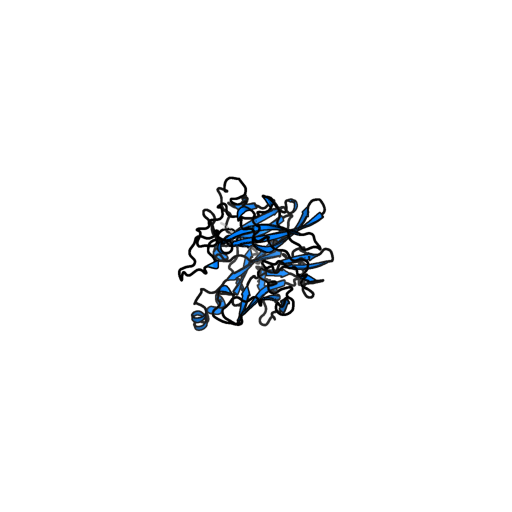 -0.605 1.00 96.06 89 CYS A CA 1
ATOM 668 C C . CYS A 1 89 ? 1.457 -22.523 -2.117 1.00 96.06 89 CYS A C 1
ATOM 670 O O . CYS A 1 89 ? 2.320 -22.106 -2.887 1.00 96.06 89 CYS A O 1
ATOM 672 N N . GLY A 1 90 ? 0.369 -23.169 -2.547 1.00 95.62 90 GLY A N 1
ATOM 673 C CA . GLY A 1 90 ? 0.068 -23.374 -3.957 1.00 95.62 90 GLY A CA 1
ATOM 674 C C . GLY A 1 90 ? -0.143 -22.064 -4.716 1.00 95.62 90 GLY A C 1
ATOM 675 O O . GLY A 1 90 ? 0.305 -21.975 -5.848 1.00 95.62 90 GLY A O 1
ATOM 676 N N . ALA A 1 91 ? -0.737 -21.035 -4.111 1.00 94.25 91 ALA A N 1
ATOM 677 C CA . ALA A 1 91 ? -1.127 -19.778 -4.762 1.00 94.25 91 ALA A CA 1
ATOM 678 C C . ALA A 1 91 ? 0.017 -18.746 -4.887 1.00 94.25 91 ALA A C 1
ATOM 680 O O . ALA A 1 91 ? -0.211 -17.540 -4.956 1.00 94.25 91 ALA A O 1
ATOM 681 N N . LEU A 1 92 ? 1.269 -19.210 -4.914 1.00 95.19 92 LEU A N 1
ATOM 682 C CA . LEU A 1 92 ? 2.434 -18.344 -5.056 1.00 95.19 92 LEU A CA 1
ATOM 683 C C . LEU A 1 92 ? 2.389 -17.552 -6.369 1.00 95.19 92 LEU A C 1
ATOM 685 O O . LEU A 1 92 ? 2.197 -18.122 -7.446 1.00 95.19 92 LEU A O 1
ATOM 689 N N . SER A 1 93 ? 2.670 -16.253 -6.261 1.00 96.25 93 SER A N 1
ATOM 690 C CA . SER A 1 93 ? 2.855 -15.333 -7.388 1.00 96.25 93 SER A CA 1
ATOM 691 C C . SER A 1 93 ? 4.191 -14.598 -7.270 1.00 96.25 93 SER A C 1
ATOM 693 O O . SER A 1 93 ? 4.566 -14.141 -6.189 1.00 96.25 93 SER A O 1
ATOM 695 N N . ARG A 1 94 ? 4.928 -14.477 -8.373 1.00 96.12 94 ARG A N 1
ATOM 696 C CA . ARG A 1 94 ? 6.213 -13.765 -8.445 1.00 96.12 94 ARG A CA 1
ATOM 697 C C . ARG A 1 94 ? 6.434 -13.246 -9.859 1.00 96.12 94 ARG A C 1
ATOM 699 O O . ARG A 1 94 ? 5.840 -13.779 -10.794 1.00 96.12 94 ARG A O 1
ATOM 706 N N . GLY A 1 95 ? 7.291 -12.244 -10.014 1.00 94.25 95 GLY A N 1
ATOM 707 C CA . GLY A 1 95 ? 7.694 -11.797 -11.344 1.00 94.25 95 GLY A CA 1
ATOM 708 C C . GLY A 1 95 ? 8.726 -12.731 -11.978 1.00 94.25 95 GLY A C 1
ATOM 709 O O . GLY A 1 95 ? 9.277 -13.615 -11.314 1.00 94.25 95 GLY A O 1
ATOM 710 N N . ALA A 1 96 ? 8.961 -12.550 -13.277 1.00 94.81 96 ALA A N 1
ATOM 711 C CA . ALA A 1 96 ? 9.883 -13.370 -14.059 1.00 94.81 96 ALA A CA 1
ATOM 712 C C . ALA A 1 96 ? 11.363 -13.001 -13.868 1.00 94.81 96 ALA A C 1
ATOM 714 O O . ALA A 1 96 ? 12.213 -13.661 -14.458 1.00 94.81 96 ALA A O 1
ATOM 715 N N . GLU A 1 97 ? 11.672 -11.976 -13.064 1.00 94.75 97 GLU A N 1
ATOM 716 C CA . GLU A 1 97 ? 13.031 -11.437 -12.919 1.00 94.75 97 GLU A CA 1
ATOM 717 C C . GLU A 1 97 ? 13.615 -10.970 -14.269 1.00 94.75 97 GLU A C 1
ATOM 719 O O . GLU A 1 97 ? 14.795 -11.166 -14.545 1.00 94.75 97 GLU A O 1
ATOM 724 N N . ALA A 1 98 ? 12.776 -10.363 -15.120 1.00 94.19 98 ALA A N 1
ATOM 725 C CA . ALA A 1 98 ? 13.181 -9.876 -16.438 1.00 94.19 98 ALA A CA 1
ATOM 726 C C . ALA A 1 98 ? 14.272 -8.790 -16.350 1.00 94.19 98 ALA A C 1
ATOM 728 O O . ALA A 1 98 ? 14.206 -7.898 -15.502 1.00 94.19 98 ALA A O 1
ATOM 729 N N . ASP A 1 99 ? 15.248 -8.847 -17.260 1.00 94.12 99 ASP A N 1
ATOM 730 C CA . ASP A 1 99 ? 16.376 -7.907 -17.338 1.00 94.12 99 ASP A CA 1
ATOM 731 C C . ASP A 1 99 ? 16.054 -6.632 -18.141 1.00 94.12 99 ASP A C 1
ATOM 733 O O . ASP A 1 99 ? 16.847 -5.689 -18.164 1.00 94.12 99 ASP A O 1
ATOM 737 N N . ASP A 1 100 ? 14.901 -6.597 -18.812 1.00 93.56 100 ASP A N 1
ATOM 738 C CA . ASP A 1 100 ? 14.393 -5.418 -19.501 1.00 93.56 100 ASP A CA 1
ATOM 739 C C . ASP A 1 100 ? 13.503 -4.585 -18.555 1.00 93.56 100 ASP A C 1
ATOM 741 O O . ASP A 1 100 ? 12.399 -5.012 -18.204 1.00 93.56 100 ASP A O 1
ATOM 745 N N . PRO A 1 101 ? 13.916 -3.371 -18.146 1.00 92.75 101 PRO A N 1
ATOM 746 C CA . PRO A 1 101 ? 13.091 -2.522 -17.289 1.00 92.75 101 PRO A CA 1
ATOM 747 C C . PRO A 1 101 ? 11.781 -2.067 -17.954 1.00 92.75 101 PRO A C 1
ATOM 749 O O . PRO A 1 101 ? 10.869 -1.646 -17.240 1.00 92.75 101 PRO A O 1
ATOM 752 N N . ALA A 1 102 ? 11.658 -2.147 -19.285 1.00 92.06 102 ALA A N 1
ATOM 753 C CA . ALA A 1 102 ? 10.465 -1.719 -20.012 1.00 92.06 102 ALA A CA 1
ATOM 754 C C . ALA A 1 102 ? 9.277 -2.685 -19.879 1.00 92.06 102 ALA A C 1
ATOM 756 O O . ALA A 1 102 ? 8.134 -2.266 -20.068 1.00 92.06 102 ALA A O 1
ATOM 757 N N . VAL A 1 103 ? 9.518 -3.957 -19.532 1.00 91.44 103 VAL A N 1
ATOM 758 C CA . VAL A 1 103 ? 8.448 -4.970 -19.428 1.00 91.44 103 VAL A CA 1
ATOM 759 C C . VAL A 1 103 ? 7.812 -5.046 -18.039 1.00 91.44 103 VAL A C 1
ATOM 761 O O . VAL A 1 103 ? 6.829 -5.758 -17.861 1.00 91.44 103 VAL A O 1
ATOM 764 N N . PHE A 1 104 ? 8.369 -4.330 -17.055 1.00 92.88 104 PHE A N 1
ATOM 765 C CA . PHE A 1 104 ? 7.885 -4.283 -15.671 1.00 92.88 104 PHE A CA 1
ATOM 766 C C . PHE A 1 104 ? 7.642 -5.663 -15.025 1.00 92.88 104 PHE A C 1
ATOM 768 O O . PHE A 1 104 ? 6.659 -5.874 -14.313 1.00 92.88 104 PHE A O 1
ATOM 775 N N . HIS A 1 105 ? 8.550 -6.615 -15.268 1.00 93.25 105 HIS A N 1
ATOM 776 C CA . HIS A 1 105 ? 8.400 -8.005 -14.835 1.00 93.25 105 HIS A CA 1
ATOM 777 C C . HIS A 1 105 ? 9.624 -8.548 -14.070 1.00 93.25 105 HIS A C 1
ATOM 779 O O . HIS A 1 105 ? 9.942 -9.733 -14.179 1.00 93.25 105 HIS A O 1
ATOM 785 N N . ASP A 1 106 ? 10.315 -7.700 -13.291 1.00 94.81 106 ASP A N 1
ATOM 786 C CA . ASP A 1 106 ? 11.367 -8.139 -12.356 1.00 94.81 106 ASP A CA 1
ATOM 787 C C . ASP A 1 106 ? 10.744 -8.683 -11.057 1.00 94.81 106 ASP A C 1
ATOM 789 O O . ASP A 1 106 ? 10.091 -9.726 -11.079 1.00 94.81 106 ASP A O 1
ATOM 793 N N . ARG A 1 107 ? 10.891 -7.993 -9.921 1.00 96.06 107 ARG A N 1
ATOM 794 C CA . ARG A 1 107 ? 10.254 -8.376 -8.656 1.00 96.06 107 ARG A CA 1
ATOM 795 C C . ARG A 1 107 ? 9.062 -7.486 -8.381 1.00 96.06 107 ARG A C 1
ATOM 797 O O . ARG A 1 107 ? 9.091 -6.299 -8.700 1.00 96.06 107 ARG A O 1
ATOM 804 N N . PHE A 1 108 ? 8.034 -8.047 -7.751 1.00 96.44 108 PHE A N 1
ATOM 805 C CA . PHE A 1 108 ? 6.886 -7.265 -7.331 1.00 96.44 108 PHE A CA 1
ATOM 806 C C . PHE A 1 108 ? 6.311 -7.714 -5.988 1.00 96.44 108 PHE A C 1
ATOM 808 O O . PHE A 1 108 ? 6.336 -8.897 -5.644 1.00 96.44 108 PHE A O 1
ATOM 815 N N . TRP A 1 109 ? 5.751 -6.744 -5.267 1.00 97.31 109 TRP A N 1
ATOM 816 C CA . TRP A 1 109 ? 5.053 -6.919 -3.997 1.00 97.31 109 TRP A CA 1
ATOM 817 C C . TRP A 1 109 ? 3.631 -6.391 -4.144 1.00 97.31 109 TRP A C 1
ATOM 819 O O . TRP A 1 109 ? 3.448 -5.202 -4.413 1.00 97.31 109 TRP A O 1
ATOM 829 N N . ILE A 1 110 ? 2.625 -7.237 -3.932 1.00 97.75 110 ILE A N 1
ATOM 830 C CA . ILE A 1 110 ? 1.223 -6.804 -3.902 1.00 97.75 110 ILE A CA 1
ATOM 831 C C . ILE A 1 110 ? 1.000 -5.937 -2.662 1.00 97.75 110 ILE A C 1
ATOM 833 O O . ILE A 1 110 ? 1.186 -6.378 -1.529 1.00 97.75 110 ILE A O 1
ATOM 837 N N . GLN A 1 111 ? 0.595 -4.688 -2.880 1.00 98.00 111 GLN A N 1
ATOM 838 C CA . GLN A 1 111 ? 0.444 -3.681 -1.829 1.00 98.00 111 GLN A CA 1
ATOM 839 C C . GLN A 1 111 ? -0.957 -3.074 -1.760 1.00 98.00 111 GLN A C 1
ATOM 841 O O . GLN A 1 111 ? -1.237 -2.349 -0.810 1.00 98.00 111 GLN A O 1
ATOM 846 N N . ALA A 1 112 ? -1.850 -3.390 -2.695 1.00 98.19 112 ALA A N 1
ATOM 847 C CA . ALA A 1 112 ? -3.288 -3.161 -2.578 1.00 98.19 112 ALA A CA 1
ATOM 848 C C . ALA A 1 112 ? -4.044 -4.241 -3.353 1.00 98.19 112 ALA A C 1
ATOM 850 O O . ALA A 1 112 ? -3.516 -4.770 -4.329 1.00 98.19 112 ALA A O 1
ATOM 851 N N . VAL A 1 113 ? -5.279 -4.525 -2.944 1.00 97.69 113 VAL A N 1
ATOM 852 C CA . VAL A 1 113 ? -6.195 -5.419 -3.662 1.00 97.69 113 VAL A CA 1
ATOM 853 C C . VAL A 1 113 ? -7.537 -4.726 -3.868 1.00 97.69 113 VAL A C 1
ATOM 855 O O . VAL A 1 113 ? -7.993 -4.010 -2.979 1.00 97.69 113 VAL A O 1
ATOM 858 N N . VAL A 1 114 ? -8.151 -4.911 -5.038 1.00 97.75 114 VAL A N 1
ATOM 859 C CA . VAL A 1 114 ? -9.453 -4.331 -5.398 1.00 97.75 114 VAL A CA 1
ATOM 860 C C . VAL A 1 114 ? -10.277 -5.370 -6.163 1.00 97.75 114 VAL A C 1
ATOM 862 O O . VAL A 1 114 ? -9.830 -5.834 -7.213 1.00 97.75 114 VAL A O 1
ATOM 865 N N . PRO A 1 115 ? -11.472 -5.756 -5.687 1.00 96.19 115 PRO A N 1
ATOM 866 C CA . PRO A 1 115 ? -12.376 -6.579 -6.477 1.00 96.19 115 PRO A CA 1
ATOM 867 C C . PRO A 1 115 ? -12.993 -5.744 -7.601 1.00 96.19 115 PRO A C 1
ATOM 869 O O . PRO A 1 115 ? -13.386 -4.598 -7.387 1.00 96.19 115 PRO A O 1
ATOM 872 N N . PHE A 1 116 ? -13.119 -6.325 -8.787 1.00 95.88 116 PHE A N 1
ATOM 873 C CA . PHE A 1 116 ? -13.772 -5.680 -9.925 1.00 95.88 116 PHE A CA 1
ATOM 874 C C . PHE A 1 116 ? -14.425 -6.715 -10.846 1.00 95.88 116 PHE A C 1
ATOM 876 O O . PHE A 1 116 ? -14.248 -7.924 -10.664 1.00 95.88 116 PHE A O 1
ATOM 883 N N . ILE A 1 117 ? -15.208 -6.239 -11.816 1.00 94.62 117 ILE A N 1
ATOM 884 C CA . ILE A 1 117 ? -15.859 -7.081 -12.822 1.00 94.62 117 ILE A CA 1
ATOM 885 C C . ILE A 1 117 ? -15.200 -6.836 -14.178 1.00 94.62 117 ILE A C 1
ATOM 887 O O . ILE A 1 117 ? -15.155 -5.703 -14.645 1.00 94.62 117 ILE A O 1
ATOM 891 N N . ALA A 1 118 ? -14.753 -7.905 -14.834 1.00 91.25 118 ALA A N 1
ATOM 892 C CA . ALA A 1 118 ? -14.266 -7.871 -16.210 1.00 91.25 118 ALA A CA 1
ATOM 893 C C . ALA A 1 118 ? -14.897 -9.011 -17.011 1.00 91.25 118 ALA A C 1
ATOM 895 O O . ALA A 1 118 ? -14.915 -10.158 -16.564 1.00 91.25 118 ALA A O 1
ATOM 896 N N . GLY A 1 119 ? -15.461 -8.700 -18.183 1.00 90.12 119 GLY A N 1
ATOM 897 C CA . GLY A 1 119 ? -16.111 -9.704 -19.036 1.00 90.12 119 GLY A CA 1
ATOM 898 C C . GLY A 1 119 ? -17.227 -10.488 -18.329 1.00 90.12 119 GLY A C 1
ATOM 899 O O . GLY A 1 119 ? -17.380 -11.684 -18.562 1.00 90.12 119 GLY A O 1
ATOM 900 N N . GLY A 1 120 ? -17.957 -9.843 -17.411 1.00 92.56 120 GLY A N 1
ATOM 901 C CA . GLY A 1 120 ? -19.025 -10.471 -16.622 1.00 92.56 120 GLY A CA 1
ATOM 902 C C . GLY A 1 120 ? -18.547 -11.410 -15.507 1.00 92.56 120 GLY A C 1
ATOM 903 O O . GLY A 1 120 ? -19.367 -12.105 -14.914 1.00 92.56 120 GLY A O 1
ATOM 904 N N . ARG A 1 121 ? -17.243 -11.453 -15.206 1.00 93.31 121 ARG A N 1
ATOM 905 C CA . ARG A 1 121 ? -16.665 -12.297 -14.150 1.00 93.31 121 ARG A CA 1
ATOM 906 C C . ARG A 1 121 ? -16.002 -11.453 -13.069 1.00 93.31 121 ARG A C 1
ATOM 908 O O . ARG A 1 121 ? -15.401 -10.421 -13.364 1.00 93.31 121 ARG A O 1
ATOM 915 N N . ARG A 1 122 ? -16.080 -11.923 -11.820 1.00 93.75 122 ARG A N 1
ATOM 916 C CA . ARG A 1 122 ? -15.343 -11.333 -10.698 1.00 93.75 122 ARG A CA 1
ATOM 917 C C . ARG A 1 122 ? -13.847 -11.578 -10.886 1.00 93.75 122 ARG A C 1
ATOM 919 O O . ARG A 1 122 ? -13.426 -12.680 -11.234 1.00 93.75 122 ARG A O 1
ATOM 926 N N . GLN A 1 123 ? -13.066 -10.535 -10.666 1.00 96.44 123 GLN A N 1
ATOM 927 C CA . GLN A 1 123 ? -11.611 -10.524 -10.721 1.00 96.44 123 GLN A CA 1
ATOM 928 C C . GLN A 1 123 ? -11.077 -9.757 -9.511 1.00 96.44 123 GLN A C 1
ATOM 930 O O . GLN A 1 123 ? -11.808 -9.004 -8.857 1.00 96.44 123 GLN A O 1
ATOM 935 N N . VAL A 1 124 ? -9.796 -9.943 -9.210 1.00 97.50 124 VAL A N 1
ATOM 936 C CA . VAL A 1 124 ? -9.094 -9.187 -8.172 1.00 97.50 124 VAL A CA 1
ATOM 937 C C . VAL A 1 124 ? -7.895 -8.504 -8.801 1.00 97.50 124 VAL A C 1
ATOM 939 O O . VAL A 1 124 ? -6.987 -9.161 -9.299 1.00 97.50 124 VAL A O 1
ATOM 942 N N . LEU A 1 125 ? -7.898 -7.176 -8.776 1.00 98.12 125 LEU A N 1
ATOM 943 C CA . LEU A 1 125 ? -6.759 -6.352 -9.146 1.00 98.12 125 LEU A CA 1
ATOM 944 C C . LEU A 1 125 ? -5.806 -6.277 -7.956 1.00 98.12 125 LEU A C 1
ATOM 946 O O . LEU A 1 125 ? -6.215 -5.880 -6.869 1.00 98.12 125 LEU A O 1
ATOM 950 N N . GLY A 1 126 ? -4.542 -6.616 -8.167 1.00 97.94 126 GLY A N 1
ATOM 951 C CA . GLY A 1 126 ? -3.445 -6.341 -7.252 1.00 97.94 126 GLY A CA 1
ATOM 952 C C . GLY A 1 126 ? -2.639 -5.150 -7.757 1.00 97.94 126 GLY A C 1
ATOM 953 O O . GLY A 1 126 ? -2.092 -5.206 -8.858 1.00 97.94 126 GLY A O 1
ATOM 954 N N . LEU A 1 127 ? -2.533 -4.084 -6.963 1.00 98.38 127 LEU A N 1
ATOM 955 C CA . LEU A 1 127 ? -1.576 -3.011 -7.241 1.00 98.38 127 LEU A CA 1
ATOM 956 C C . LEU A 1 127 ? -0.243 -3.404 -6.629 1.00 98.38 127 LEU A C 1
ATOM 958 O O . LEU A 1 127 ? -0.125 -3.541 -5.406 1.00 98.38 127 LEU A O 1
ATOM 962 N N . ALA A 1 128 ? 0.746 -3.609 -7.485 1.00 97.69 128 ALA A N 1
ATOM 963 C CA . ALA A 1 128 ? 2.031 -4.133 -7.091 1.00 97.69 128 ALA A CA 1
ATOM 964 C C . ALA A 1 128 ? 3.109 -3.057 -7.187 1.00 97.69 128 ALA A C 1
ATOM 966 O O . ALA A 1 128 ? 3.225 -2.361 -8.197 1.00 97.69 128 ALA A O 1
ATOM 967 N N . SER A 1 129 ? 3.922 -2.945 -6.139 1.00 97.44 129 SER A N 1
ATOM 968 C CA . SER A 1 129 ? 5.201 -2.254 -6.249 1.00 97.44 129 SER A CA 1
ATOM 969 C C . SER A 1 129 ? 6.136 -3.150 -7.048 1.00 97.44 129 SER A C 1
ATOM 971 O O . SER A 1 129 ? 6.553 -4.194 -6.552 1.00 97.44 129 SER A O 1
ATOM 973 N N . HIS A 1 130 ? 6.385 -2.778 -8.300 1.00 96.56 130 HIS A N 1
ATOM 974 C CA . HIS A 1 130 ? 7.376 -3.412 -9.154 1.00 96.56 130 HIS A CA 1
ATOM 975 C C . HIS A 1 130 ? 8.724 -2.735 -8.934 1.00 96.56 130 HIS A C 1
ATOM 977 O O . HIS A 1 130 ? 8.831 -1.506 -8.963 1.00 96.56 130 HIS A O 1
ATOM 983 N N . GLU A 1 131 ? 9.771 -3.531 -8.775 1.00 95.25 131 GLU A N 1
ATOM 984 C CA . GLU A 1 131 ? 11.112 -3.046 -8.507 1.00 95.25 131 GLU A CA 1
ATOM 985 C C . GLU A 1 131 ? 12.119 -3.709 -9.440 1.00 95.25 131 GLU A C 1
ATOM 987 O O . GLU A 1 131 ? 12.421 -4.898 -9.320 1.00 95.25 131 GLU A O 1
ATOM 992 N N . TYR A 1 132 ? 12.675 -2.893 -10.333 1.00 95.62 132 TYR A N 1
ATOM 993 C CA . TYR A 1 132 ? 13.819 -3.235 -11.157 1.00 95.62 132 TYR A CA 1
ATOM 994 C C . TYR A 1 132 ? 15.095 -2.783 -10.449 1.00 95.62 132 TYR A C 1
ATOM 996 O O . TYR A 1 132 ? 15.361 -1.587 -10.278 1.00 95.62 132 TYR A O 1
ATOM 1004 N N . MET A 1 133 ? 15.884 -3.753 -10.005 1.00 92.88 133 MET A N 1
ATOM 1005 C CA . MET A 1 133 ? 17.132 -3.513 -9.283 1.00 92.88 133 MET A CA 1
ATOM 1006 C C . MET A 1 133 ? 18.293 -3.792 -10.228 1.00 92.88 133 MET A C 1
ATOM 1008 O O . MET A 1 133 ? 18.795 -4.910 -10.269 1.00 92.88 133 MET A O 1
ATOM 1012 N N . GLY A 1 134 ? 18.740 -2.791 -10.986 1.00 92.56 134 GLY A N 1
ATOM 1013 C CA . GLY A 1 134 ? 19.725 -2.984 -12.053 1.00 92.56 134 GLY A CA 1
ATOM 1014 C C . GLY A 1 134 ? 21.047 -3.595 -11.597 1.00 92.56 134 GLY A C 1
ATOM 1015 O O . GLY A 1 134 ? 21.731 -4.230 -12.386 1.00 92.56 134 GLY A O 1
ATOM 1016 N N . TRP A 1 135 ? 21.400 -3.484 -10.317 1.00 88.38 135 TRP A N 1
ATOM 1017 C CA . TRP A 1 135 ? 22.562 -4.176 -9.761 1.00 88.38 135 TRP A CA 1
ATOM 1018 C C . TRP A 1 135 ? 22.434 -5.708 -9.693 1.00 88.38 135 TRP A C 1
ATOM 1020 O O . TRP A 1 135 ? 23.444 -6.389 -9.532 1.00 88.38 135 TRP A O 1
ATOM 1030 N N . ARG A 1 136 ? 21.220 -6.263 -9.796 1.00 90.69 136 ARG A N 1
ATOM 1031 C CA . ARG A 1 136 ? 20.971 -7.711 -9.906 1.00 90.69 136 ARG A CA 1
ATOM 1032 C C . ARG A 1 136 ? 21.114 -8.230 -11.333 1.00 90.69 136 ARG A C 1
ATOM 1034 O O . ARG A 1 136 ? 21.214 -9.439 -11.517 1.00 90.69 136 ARG A O 1
ATOM 1041 N N . HIS A 1 137 ? 21.138 -7.333 -12.316 1.00 92.56 137 HIS A N 1
ATOM 1042 C CA . HIS A 1 137 ? 21.153 -7.671 -13.734 1.00 92.56 137 HIS A CA 1
ATOM 1043 C C . HIS A 1 137 ? 22.528 -7.339 -14.333 1.00 92.56 137 HIS A C 1
ATOM 1045 O O . HIS A 1 137 ? 22.960 -6.183 -14.269 1.00 92.56 137 HIS A O 1
ATOM 1051 N N . PRO A 1 138 ? 23.256 -8.317 -14.905 1.00 90.94 138 PRO A N 1
ATOM 1052 C CA . PRO A 1 138 ? 24.594 -8.092 -15.449 1.00 90.94 138 PRO A CA 1
ATOM 1053 C C . PRO A 1 138 ? 24.656 -6.912 -16.428 1.00 90.94 138 PRO A C 1
ATOM 1055 O O . PRO A 1 138 ? 23.865 -6.816 -17.361 1.00 90.94 138 PRO A O 1
ATOM 1058 N N . GLY A 1 139 ? 25.596 -5.989 -16.204 1.00 90.00 139 GLY A N 1
ATOM 1059 C CA . GLY A 1 139 ? 25.800 -4.816 -17.064 1.00 90.00 139 GLY A CA 1
ATOM 1060 C C . GLY A 1 139 ? 24.727 -3.725 -16.953 1.00 90.00 139 GLY A C 1
ATOM 1061 O O . GLY A 1 139 ? 24.823 -2.711 -17.642 1.00 90.00 139 GLY A O 1
ATOM 1062 N N . ARG A 1 140 ? 23.721 -3.881 -16.083 1.00 92.88 140 ARG A N 1
ATOM 1063 C CA . ARG A 1 140 ? 22.616 -2.921 -15.963 1.00 92.88 140 ARG A CA 1
ATOM 1064 C C . ARG A 1 140 ? 22.830 -1.871 -14.882 1.00 92.88 140 ARG A C 1
ATOM 1066 O O . ARG A 1 140 ? 21.994 -0.989 -14.772 1.00 92.88 140 ARG A O 1
ATOM 1073 N N . CYS A 1 141 ? 23.924 -1.892 -14.127 1.00 92.25 141 CYS A N 1
ATOM 1074 C CA . CYS A 1 141 ? 24.289 -0.823 -13.197 1.00 92.25 141 CYS A CA 1
ATOM 1075 C C . CYS A 1 141 ? 25.767 -0.475 -13.350 1.00 92.25 141 CYS A C 1
ATOM 1077 O O . CYS A 1 141 ? 26.627 -1.320 -13.115 1.00 92.25 141 CYS A O 1
ATOM 1079 N N . THR A 1 142 ? 26.061 0.762 -13.750 1.00 90.06 142 THR A N 1
ATOM 1080 C CA . THR A 1 142 ? 27.435 1.233 -13.997 1.00 90.06 142 THR A CA 1
ATOM 1081 C C . THR A 1 142 ? 27.993 2.048 -12.838 1.00 90.06 142 THR A C 1
ATOM 1083 O O . THR A 1 142 ? 29.176 2.383 -12.824 1.00 90.06 142 THR A O 1
ATOM 1086 N N . VAL A 1 143 ? 27.159 2.357 -11.842 1.00 85.25 143 VAL A N 1
ATOM 1087 C CA . VAL A 1 143 ? 27.588 3.087 -10.653 1.00 85.25 143 VAL A CA 1
ATOM 1088 C C . VAL A 1 143 ? 28.500 2.187 -9.808 1.00 85.25 143 VAL A C 1
ATOM 1090 O O . VAL A 1 143 ? 28.039 1.141 -9.343 1.00 85.25 143 VAL A O 1
ATOM 1093 N N . PRO A 1 144 ? 29.758 2.587 -9.534 1.00 75.19 144 PRO A N 1
ATOM 1094 C CA . PRO A 1 144 ? 30.675 1.783 -8.733 1.00 75.19 144 PRO A CA 1
ATOM 1095 C C . PRO A 1 144 ? 30.109 1.478 -7.346 1.00 75.19 144 PRO A C 1
ATOM 1097 O O . PRO A 1 144 ? 29.534 2.351 -6.693 1.00 75.19 144 PRO A O 1
ATOM 1100 N N . PHE A 1 145 ? 30.322 0.257 -6.858 1.00 71.69 145 PHE A N 1
ATOM 1101 C CA . PHE A 1 145 ? 29.969 -0.137 -5.489 1.00 71.69 145 PHE A CA 1
ATOM 1102 C C . PHE A 1 145 ? 30.877 0.494 -4.425 1.00 71.69 145 PHE A C 1
ATOM 1104 O O . PHE A 1 145 ? 30.562 0.435 -3.236 1.00 71.69 145 PHE A O 1
ATOM 1111 N N . GLU A 1 146 ? 31.972 1.128 -4.844 1.00 54.25 146 GLU A N 1
ATOM 1112 C CA . GLU A 1 146 ? 32.959 1.724 -3.955 1.00 54.25 146 GLU A CA 1
ATOM 1113 C C . GLU A 1 146 ? 32.467 3.026 -3.298 1.00 54.25 146 GLU A C 1
ATOM 1115 O O . GLU A 1 146 ? 31.664 3.791 -3.846 1.00 54.25 146 GLU A O 1
ATOM 1120 N N . GLY A 1 147 ? 32.963 3.259 -2.080 1.00 48.16 147 GLY A N 1
ATOM 1121 C CA . GLY A 1 147 ? 32.736 4.467 -1.292 1.00 48.16 147 GLY A CA 1
ATOM 1122 C C . GLY A 1 147 ? 31.804 4.256 -0.099 1.00 48.16 147 GLY A C 1
ATOM 1123 O O . GLY A 1 147 ? 30.622 3.946 -0.254 1.00 48.16 147 GLY A O 1
ATOM 1124 N N . GLY A 1 148 ? 32.327 4.519 1.104 1.00 39.19 148 GLY A N 1
ATOM 1125 C CA . GLY A 1 148 ? 31.593 4.645 2.372 1.00 39.19 148 GLY A CA 1
ATOM 1126 C C . GLY A 1 148 ? 30.650 5.858 2.423 1.00 39.19 148 GLY A C 1
ATOM 1127 O O . GLY A 1 148 ? 30.627 6.603 3.400 1.00 39.19 148 GLY A O 1
ATOM 1128 N N . GLY A 1 149 ? 29.888 6.093 1.354 1.00 45.81 149 GLY A N 1
ATOM 1129 C CA . GLY A 1 149 ? 28.820 7.082 1.311 1.00 45.81 149 GLY A CA 1
ATOM 1130 C C . GLY A 1 149 ? 27.618 6.655 2.160 1.00 45.81 149 GLY A C 1
ATOM 1131 O O . GLY A 1 149 ? 27.353 5.476 2.372 1.00 45.81 149 GLY A O 1
ATOM 1132 N N . ARG A 1 150 ? 26.837 7.637 2.628 1.00 49.22 150 ARG A N 1
ATOM 1133 C CA . ARG A 1 150 ? 25.713 7.469 3.578 1.00 49.22 150 ARG A CA 1
ATOM 1134 C C . ARG A 1 150 ? 24.526 6.614 3.075 1.00 49.22 150 ARG A C 1
ATOM 1136 O O . ARG A 1 150 ? 23.556 6.443 3.818 1.00 49.22 150 ARG A O 1
ATOM 1143 N N . ARG A 1 151 ? 24.542 6.107 1.833 1.00 54.44 151 ARG A N 1
ATOM 1144 C CA . ARG A 1 151 ? 23.459 5.300 1.239 1.00 54.44 151 ARG A CA 1
ATOM 1145 C C . ARG A 1 151 ? 23.964 3.887 0.899 1.00 54.44 151 ARG A C 1
ATOM 1147 O O . ARG A 1 151 ? 24.940 3.783 0.162 1.00 54.44 151 ARG A O 1
ATOM 1154 N N . PRO A 1 152 ? 23.306 2.818 1.396 1.00 60.00 152 PRO A N 1
ATOM 1155 C CA . PRO A 1 152 ? 23.626 1.437 1.039 1.00 60.00 152 PRO A CA 1
ATOM 1156 C C . PRO A 1 152 ? 23.735 1.233 -0.471 1.00 60.00 152 PRO A C 1
ATOM 1158 O O . PRO A 1 152 ? 22.908 1.756 -1.219 1.00 60.00 152 PRO A O 1
ATOM 1161 N N . ALA A 1 153 ? 24.706 0.429 -0.908 1.00 60.22 153 ALA A N 1
ATOM 1162 C CA . ALA A 1 153 ? 24.920 0.130 -2.323 1.00 60.22 153 ALA A CA 1
ATOM 1163 C C . ALA A 1 153 ? 23.669 -0.427 -3.032 1.00 60.22 153 ALA A C 1
ATOM 1165 O O . ALA A 1 153 ? 23.471 -0.160 -4.212 1.00 60.22 153 ALA A O 1
ATOM 1166 N N . ALA A 1 154 ? 22.774 -1.082 -2.284 1.00 65.38 154 ALA A N 1
ATOM 1167 C CA . ALA A 1 154 ? 21.488 -1.577 -2.768 1.00 65.38 154 ALA A CA 1
ATOM 1168 C C . ALA A 1 154 ? 20.540 -0.491 -3.320 1.00 65.38 154 ALA A C 1
ATOM 1170 O O . ALA A 1 154 ? 19.589 -0.842 -4.003 1.00 65.38 154 ALA A O 1
ATOM 1171 N N . PHE A 1 155 ? 20.765 0.804 -3.041 1.00 77.94 155 PHE A N 1
ATOM 1172 C CA . PHE A 1 155 ? 19.920 1.909 -3.528 1.00 77.94 155 PHE A CA 1
ATOM 1173 C C . PHE A 1 155 ? 20.313 2.490 -4.886 1.00 77.94 155 PHE A C 1
ATOM 1175 O O . PHE A 1 155 ? 19.613 3.376 -5.375 1.00 77.94 155 PHE A O 1
ATOM 1182 N N . ARG A 1 156 ? 21.421 2.040 -5.472 1.00 84.88 156 ARG A N 1
ATOM 1183 C CA . ARG A 1 156 ? 21.880 2.493 -6.788 1.00 84.88 156 ARG A CA 1
ATOM 1184 C C . ARG A 1 156 ? 21.071 1.775 -7.863 1.00 84.88 156 ARG A C 1
ATOM 1186 O O . ARG A 1 156 ? 20.693 0.624 -7.648 1.00 84.88 156 ARG A O 1
ATOM 1193 N N . CYS A 1 157 ? 20.840 2.418 -9.008 1.00 91.69 157 CYS A N 1
ATOM 1194 C CA . CYS A 1 157 ? 20.265 1.740 -10.171 1.00 91.69 157 CYS A CA 1
ATOM 1195 C C . CYS A 1 157 ? 18.913 1.056 -9.877 1.00 91.69 157 CYS A C 1
ATOM 1197 O O . CYS A 1 157 ? 18.624 -0.018 -10.402 1.00 91.69 157 CYS A O 1
ATOM 1199 N N . TRP A 1 158 ? 18.110 1.624 -8.972 1.00 93.56 158 TRP A N 1
ATOM 1200 C CA . TRP A 1 158 ? 16.868 1.008 -8.510 1.00 93.56 158 TRP A CA 1
ATOM 1201 C C . TRP A 1 158 ? 15.682 1.835 -8.979 1.00 93.56 158 TRP A C 1
ATOM 1203 O O . TRP A 1 158 ? 15.431 2.941 -8.498 1.00 93.56 158 TRP A O 1
ATOM 1213 N N . TYR A 1 159 ? 14.957 1.267 -9.929 1.00 95.00 159 TYR A N 1
ATOM 1214 C CA . TYR A 1 159 ? 13.829 1.886 -10.594 1.00 95.00 159 TYR A CA 1
ATOM 1215 C C . TYR A 1 159 ? 12.551 1.153 -10.226 1.00 95.00 159 TYR A C 1
ATOM 1217 O O . TYR A 1 159 ? 12.510 -0.077 -10.228 1.00 95.00 159 TYR A O 1
ATOM 1225 N N . SER A 1 160 ? 11.512 1.901 -9.876 1.00 95.94 160 SER A N 1
ATOM 1226 C CA . SER A 1 160 ? 10.257 1.318 -9.417 1.00 95.94 160 SER A CA 1
ATOM 1227 C C . SER A 1 160 ? 9.047 1.989 -10.050 1.00 95.94 160 SER A C 1
ATOM 1229 O O . SER A 1 160 ? 9.061 3.178 -10.390 1.00 95.94 160 SER A O 1
ATOM 1231 N N . ALA A 1 161 ? 8.000 1.192 -10.220 1.00 96.56 161 ALA A N 1
ATOM 1232 C CA . ALA A 1 161 ? 6.701 1.617 -10.703 1.00 96.56 161 ALA A CA 1
ATOM 1233 C C . ALA A 1 161 ? 5.602 0.877 -9.939 1.00 96.56 161 ALA A C 1
ATOM 1235 O O . ALA A 1 161 ? 5.804 -0.243 -9.468 1.00 96.56 161 ALA A O 1
ATOM 1236 N N . ILE A 1 162 ? 4.414 1.474 -9.876 1.00 98.12 162 ILE A N 1
ATOM 1237 C CA . ILE A 1 162 ? 3.210 0.758 -9.466 1.00 98.12 162 ILE A CA 1
ATOM 1238 C C . ILE A 1 162 ? 2.566 0.155 -10.703 1.00 98.12 162 ILE A C 1
ATOM 1240 O O . ILE A 1 162 ? 2.265 0.863 -11.668 1.00 98.12 162 ILE A O 1
ATOM 1244 N N . THR A 1 163 ? 2.359 -1.154 -10.651 1.00 97.69 163 THR A N 1
ATOM 1245 C CA . THR A 1 163 ? 1.865 -1.961 -11.764 1.00 97.69 163 THR A CA 1
ATOM 1246 C C . THR A 1 163 ? 0.608 -2.731 -11.382 1.00 97.69 163 THR A C 1
ATOM 1248 O O . THR A 1 163 ? 0.332 -2.950 -10.201 1.00 97.69 163 THR A O 1
ATOM 1251 N N . ALA A 1 164 ? -0.179 -3.108 -12.382 1.00 97.69 164 ALA A N 1
ATOM 1252 C CA . ALA A 1 164 ? -1.372 -3.917 -12.230 1.00 97.69 164 ALA A CA 1
ATOM 1253 C C . ALA A 1 164 ? -1.038 -5.405 -12.369 1.00 97.69 164 ALA A C 1
ATOM 1255 O O . ALA A 1 164 ? -0.382 -5.842 -13.315 1.00 97.69 164 ALA A O 1
ATOM 1256 N N . THR A 1 165 ? -1.574 -6.191 -11.448 1.00 97.50 165 THR A N 1
ATOM 1257 C CA . THR A 1 165 ? -1.627 -7.651 -11.508 1.00 97.50 165 THR A CA 1
ATOM 1258 C C . THR A 1 165 ? -3.077 -8.094 -11.345 1.00 97.50 165 THR A C 1
ATOM 1260 O O . THR A 1 165 ? -3.875 -7.373 -10.751 1.00 97.50 165 THR A O 1
ATOM 1263 N N . VAL A 1 166 ? -3.452 -9.255 -11.866 1.00 97.25 166 VAL A N 1
ATOM 1264 C CA . VAL A 1 166 ? -4.817 -9.785 -11.758 1.00 97.25 166 VAL A CA 1
ATOM 1265 C C . VAL A 1 166 ? -4.802 -11.234 -11.303 1.00 97.25 166 VAL A C 1
ATOM 1267 O O . VAL A 1 166 ? -3.932 -12.001 -11.707 1.00 97.25 166 VAL A O 1
ATOM 1270 N N . ALA A 1 167 ? -5.770 -11.589 -10.466 1.00 96.81 167 ALA A N 1
ATOM 1271 C CA . ALA A 1 167 ? -6.042 -12.953 -10.032 1.00 96.81 167 ALA A CA 1
ATOM 1272 C C . ALA A 1 167 ? -7.544 -13.247 -10.123 1.00 96.81 167 ALA A C 1
ATOM 1274 O O . ALA A 1 167 ? -8.378 -12.333 -10.033 1.00 96.81 167 ALA A O 1
ATOM 1275 N N . THR A 1 168 ? -7.894 -14.527 -10.231 1.00 94.69 168 THR A N 1
ATOM 1276 C CA . THR A 1 168 ? -9.284 -14.965 -10.085 1.00 94.69 168 THR A CA 1
ATOM 1277 C C . THR A 1 168 ? -9.548 -15.267 -8.609 1.00 94.69 168 THR A C 1
ATOM 1279 O O . THR A 1 168 ? -8.718 -15.907 -7.955 1.00 94.69 168 THR A O 1
ATOM 1282 N N . PRO A 1 169 ? -10.700 -14.859 -8.042 1.00 91.69 169 PRO A N 1
ATOM 1283 C CA . PRO A 1 169 ? -11.112 -15.359 -6.735 1.00 91.69 169 PRO A CA 1
ATOM 1284 C C . PRO A 1 169 ? -11.018 -16.891 -6.680 1.00 91.69 169 PRO A C 1
ATOM 1286 O O . PRO A 1 169 ? -11.466 -17.583 -7.593 1.00 91.69 169 PRO A O 1
ATOM 1289 N N . GLY A 1 170 ? -10.385 -17.416 -5.631 1.00 87.00 170 GLY A N 1
ATOM 1290 C CA . GLY A 1 170 ? -10.149 -18.851 -5.452 1.00 87.00 170 GLY A CA 1
ATOM 1291 C C . GLY A 1 170 ? -8.772 -19.336 -5.918 1.00 87.00 170 GLY A C 1
ATOM 1292 O O . GLY A 1 170 ? -8.175 -20.147 -5.212 1.00 87.00 170 GLY A O 1
ATOM 1293 N N . ASP A 1 171 ? -8.228 -18.827 -7.034 1.00 91.06 171 ASP A N 1
ATOM 1294 C CA . ASP A 1 171 ? -6.860 -19.176 -7.459 1.00 91.06 171 ASP A CA 1
ATOM 1295 C C . ASP A 1 171 ? -5.797 -18.367 -6.706 1.00 91.06 171 ASP A C 1
ATOM 1297 O O . ASP A 1 171 ? -4.744 -18.907 -6.358 1.00 91.06 171 ASP A O 1
ATOM 1301 N N . TRP A 1 172 ? -6.101 -17.094 -6.427 1.00 94.00 172 TRP A N 1
ATOM 1302 C CA . TRP A 1 172 ? -5.231 -16.108 -5.784 1.00 94.00 172 TRP A CA 1
ATOM 1303 C C . TRP A 1 172 ? -3.824 -16.001 -6.394 1.00 94.00 172 TRP A C 1
ATOM 1305 O O . TRP A 1 172 ? -2.892 -15.535 -5.734 1.00 94.00 172 TRP A O 1
ATOM 1315 N N . ARG A 1 173 ? -3.670 -16.411 -7.659 1.00 96.00 173 ARG A N 1
ATOM 1316 C CA . ARG A 1 173 ? -2.417 -16.343 -8.413 1.00 96.00 173 ARG A CA 1
ATOM 1317 C C . ARG A 1 173 ? -2.420 -15.077 -9.251 1.00 96.00 173 ARG A C 1
ATOM 1319 O O . ARG A 1 173 ? -3.038 -15.013 -10.308 1.00 96.00 173 ARG A O 1
ATOM 1326 N N . PHE A 1 174 ? -1.707 -14.070 -8.775 1.00 96.69 174 PHE A N 1
ATOM 1327 C CA . PHE A 1 174 ? -1.582 -12.788 -9.442 1.00 96.69 174 PHE A CA 1
ATOM 1328 C C . PHE A 1 174 ? -0.594 -12.870 -10.602 1.00 96.69 174 PHE A C 1
ATOM 1330 O O . PHE A 1 174 ? 0.596 -13.129 -10.415 1.00 96.69 174 PHE A O 1
ATOM 1337 N N . ALA A 1 175 ? -1.089 -12.592 -11.800 1.00 95.12 175 ALA A N 1
ATOM 1338 C CA . ALA A 1 175 ? -0.284 -12.423 -12.998 1.00 95.12 175 ALA A CA 1
ATOM 1339 C C . ALA A 1 175 ? -0.226 -10.936 -13.381 1.00 95.12 175 ALA A C 1
ATOM 1341 O O . ALA A 1 175 ? -1.247 -10.250 -13.280 1.00 95.12 175 ALA A O 1
ATOM 1342 N N . PRO A 1 176 ? 0.923 -10.406 -13.829 1.00 94.56 176 PRO A N 1
ATOM 1343 C CA . PRO A 1 176 ? 0.989 -9.054 -14.373 1.00 94.56 176 PRO A CA 1
ATOM 1344 C C . PRO A 1 176 ? 0.033 -8.860 -15.547 1.00 94.56 176 PRO A C 1
ATOM 1346 O O . PRO A 1 176 ? -0.101 -9.726 -16.414 1.00 94.56 176 PRO A O 1
ATOM 1349 N N . VAL A 1 177 ? -0.619 -7.702 -15.582 1.00 93.50 177 VAL A N 1
ATOM 1350 C CA . VAL A 1 177 ? -1.412 -7.281 -16.738 1.00 93.50 177 VAL A CA 1
ATOM 1351 C C . VAL A 1 177 ? -0.445 -6.931 -17.875 1.00 93.50 177 VAL A C 1
ATOM 1353 O O . VAL A 1 177 ? 0.539 -6.242 -17.622 1.00 93.50 177 VAL A O 1
ATOM 1356 N N . PRO A 1 178 ? -0.672 -7.382 -19.120 1.00 85.31 178 PRO A N 1
ATOM 1357 C CA . PRO A 1 178 ? 0.184 -7.018 -20.244 1.00 85.31 178 PRO A CA 1
ATOM 1358 C C . PRO A 1 178 ? -0.134 -5.619 -20.799 1.00 85.31 178 PRO A C 1
ATOM 1360 O O . PRO A 1 178 ? -1.253 -5.112 -20.694 1.00 85.31 178 PRO A O 1
ATOM 1363 N N . GLY A 1 179 ? 0.845 -5.028 -21.488 1.00 81.69 179 GLY A N 1
ATOM 1364 C CA . GLY A 1 179 ? 0.667 -3.799 -22.265 1.00 81.69 179 GLY A CA 1
ATOM 1365 C C . GLY A 1 179 ? 0.494 -2.528 -21.419 1.00 81.69 179 GLY A C 1
ATOM 1366 O O . GLY A 1 179 ? 0.820 -2.515 -20.237 1.00 81.69 179 GLY A O 1
ATOM 1367 N N . PRO A 1 180 ? -0.018 -1.429 -22.000 1.00 74.12 180 PRO A N 1
ATOM 1368 C CA . PRO A 1 180 ? -0.089 -0.132 -21.315 1.00 74.12 180 PRO A CA 1
ATOM 1369 C C . PRO A 1 180 ? -0.963 -0.124 -20.052 1.00 74.12 180 PRO A C 1
ATOM 1371 O O . PRO A 1 180 ? -0.715 0.657 -19.138 1.00 74.12 180 PRO A O 1
ATOM 1374 N N . ALA A 1 181 ? -1.962 -1.011 -19.975 1.00 79.62 181 ALA A N 1
ATOM 1375 C CA . ALA A 1 181 ? -2.810 -1.175 -18.791 1.00 79.62 181 ALA A CA 1
ATOM 1376 C C . ALA A 1 181 ? -2.059 -1.774 -17.585 1.00 79.62 181 ALA A C 1
ATOM 1378 O O . ALA A 1 181 ? -2.584 -1.760 -16.474 1.00 79.62 181 ALA A O 1
ATOM 1379 N N . ALA A 1 182 ? -0.833 -2.269 -17.789 1.00 86.31 182 ALA A N 1
ATOM 1380 C CA . ALA A 1 182 ? 0.049 -2.734 -16.727 1.00 86.31 182 ALA A CA 1
ATOM 1381 C C . ALA A 1 182 ? 0.490 -1.616 -15.783 1.00 86.31 182 ALA A C 1
ATOM 1383 O O . ALA A 1 182 ? 0.866 -1.905 -14.653 1.00 86.31 182 ALA A O 1
ATOM 1384 N N . VAL A 1 183 ? 0.506 -0.355 -16.228 1.00 93.94 183 VAL A N 1
ATOM 1385 C CA . VAL A 1 183 ? 1.152 0.736 -15.491 1.00 93.94 183 VAL A CA 1
ATOM 1386 C C . VAL A 1 183 ? 0.114 1.628 -14.821 1.00 93.94 183 VAL A C 1
ATOM 1388 O O . VAL A 1 183 ? -0.721 2.247 -15.475 1.00 93.94 183 VAL A O 1
ATOM 1391 N N . ILE A 1 184 ? 0.218 1.734 -13.498 1.00 96.44 184 ILE A N 1
ATOM 1392 C CA . ILE A 1 184 ? -0.612 2.611 -12.663 1.00 96.44 184 ILE A CA 1
ATOM 1393 C C . ILE A 1 184 ? 0.111 3.933 -12.413 1.00 96.44 184 ILE A C 1
ATOM 1395 O O . ILE A 1 184 ? -0.474 5.010 -12.525 1.00 96.44 184 ILE A O 1
ATOM 1399 N N . ALA A 1 185 ? 1.400 3.840 -12.078 1.00 95.94 185 ALA A N 1
ATOM 1400 C CA . ALA A 1 185 ? 2.280 4.985 -11.915 1.00 95.94 185 ALA A CA 1
ATOM 1401 C C . ALA A 1 185 ? 3.735 4.599 -12.196 1.00 95.94 185 ALA A C 1
ATOM 1403 O O . ALA A 1 185 ? 4.327 3.816 -11.454 1.00 95.94 185 ALA A O 1
ATOM 1404 N N . ALA A 1 186 ? 4.330 5.184 -13.230 1.00 94.38 186 ALA A N 1
ATOM 1405 C CA . ALA A 1 186 ? 5.740 5.016 -13.562 1.00 94.38 186 ALA A CA 1
ATOM 1406 C C . ALA A 1 186 ? 6.412 6.358 -13.871 1.00 94.38 186 ALA A C 1
ATOM 1408 O O . ALA A 1 186 ? 5.765 7.355 -14.197 1.00 94.38 186 ALA A O 1
ATOM 1409 N N . SER A 1 187 ? 7.740 6.383 -13.748 1.00 92.12 187 SER A N 1
ATOM 1410 C CA . SER A 1 187 ? 8.537 7.575 -14.041 1.00 92.12 187 SER A CA 1
ATOM 1411 C C . SER A 1 187 ? 8.431 7.952 -15.526 1.00 92.12 187 SER A C 1
ATOM 1413 O O . SER A 1 187 ? 8.560 7.070 -16.379 1.00 92.12 187 SER A O 1
ATOM 1415 N N . PRO A 1 188 ? 8.269 9.248 -15.860 1.00 90.88 188 PRO A N 1
ATOM 1416 C CA . PRO A 1 188 ? 8.298 9.724 -17.243 1.00 90.88 188 PRO A CA 1
ATOM 1417 C C . PRO A 1 188 ? 9.692 9.626 -17.878 1.00 90.88 188 PRO A C 1
ATOM 1419 O O . PRO A 1 188 ? 9.820 9.751 -19.091 1.00 90.88 188 PRO A O 1
ATOM 1422 N N . LEU A 1 189 ? 10.732 9.400 -17.069 1.00 90.62 189 LEU A N 1
ATOM 1423 C CA . LEU A 1 189 ? 12.080 9.085 -17.530 1.00 90.62 189 LEU A CA 1
ATOM 1424 C C . LEU A 1 189 ? 12.321 7.569 -17.507 1.00 90.62 189 LEU A C 1
ATOM 1426 O O . LEU A 1 189 ? 11.861 6.906 -16.561 1.00 90.62 189 LEU A O 1
ATOM 1430 N N . PRO A 1 190 ? 13.030 7.028 -18.517 1.00 92.44 190 PRO A N 1
ATOM 1431 C CA . PRO A 1 190 ? 13.390 5.620 -18.549 1.00 92.44 190 PRO A CA 1
ATOM 1432 C C . PRO A 1 190 ? 14.388 5.294 -17.438 1.00 92.44 190 PRO A C 1
ATOM 1434 O O . PRO A 1 190 ? 14.972 6.176 -16.803 1.00 92.44 190 PRO A O 1
ATOM 1437 N N . TYR A 1 191 ? 14.584 4.000 -17.219 1.00 94.06 191 TYR A N 1
ATOM 1438 C CA . TYR A 1 191 ? 15.666 3.484 -16.402 1.00 94.06 191 TYR A CA 1
ATOM 1439 C C . TYR A 1 191 ? 17.027 4.069 -16.818 1.00 94.06 191 TYR A C 1
ATOM 1441 O O . TYR A 1 191 ? 17.368 4.076 -18.000 1.00 94.06 191 TYR A O 1
ATOM 1449 N N . ASP A 1 192 ? 17.817 4.497 -15.832 1.00 92.62 192 ASP A N 1
ATOM 1450 C CA . ASP A 1 192 ? 19.167 5.025 -16.022 1.00 92.62 192 ASP A CA 1
ATOM 1451 C C . ASP A 1 192 ? 20.184 4.187 -15.218 1.00 92.62 192 ASP A C 1
ATOM 1453 O O . ASP A 1 192 ? 20.154 4.209 -13.980 1.00 92.62 192 ASP A O 1
ATOM 1457 N N . PRO A 1 193 ? 21.108 3.466 -15.887 1.00 93.38 193 PRO A N 1
ATOM 1458 C CA . PRO A 1 193 ? 22.103 2.624 -15.224 1.00 93.38 193 PRO A CA 1
ATOM 1459 C C . PRO A 1 193 ? 23.178 3.420 -14.472 1.00 93.38 193 PRO A C 1
ATOM 1461 O O . PRO A 1 193 ? 23.974 2.821 -13.749 1.00 93.38 193 PRO A O 1
ATOM 1464 N N . THR A 1 194 ? 23.219 4.745 -14.640 1.00 91.31 194 THR A N 1
ATOM 1465 C CA . THR A 1 194 ? 24.182 5.652 -14.000 1.00 91.31 194 THR A CA 1
ATOM 1466 C C . THR A 1 194 ? 23.625 6.334 -12.746 1.00 91.31 194 THR A C 1
ATOM 1468 O O . THR A 1 194 ? 24.357 7.008 -12.017 1.00 91.31 194 THR A O 1
ATOM 1471 N N . THR A 1 195 ? 22.339 6.142 -12.441 1.00 88.56 195 THR A N 1
ATOM 1472 C CA . THR A 1 195 ? 21.687 6.823 -11.322 1.00 88.56 195 THR A CA 1
ATOM 1473 C C . THR A 1 195 ? 22.120 6.222 -9.965 1.00 88.56 195 THR A C 1
ATOM 1475 O O . THR A 1 195 ? 21.908 5.033 -9.700 1.00 88.56 195 THR A O 1
ATOM 1478 N N . PRO A 1 196 ? 22.657 7.028 -9.022 1.00 86.31 196 PRO A N 1
ATOM 1479 C CA . PRO A 1 196 ? 23.133 6.542 -7.721 1.00 86.31 196 PRO A CA 1
ATOM 1480 C C . PRO A 1 196 ? 22.021 6.403 -6.663 1.00 86.31 196 PRO A C 1
ATOM 1482 O O . PRO A 1 196 ? 22.305 6.209 -5.478 1.00 86.31 196 PRO A O 1
ATOM 1485 N N . ALA A 1 197 ? 20.755 6.557 -7.052 1.00 85.50 197 ALA A N 1
ATOM 1486 C CA . ALA A 1 197 ? 19.609 6.617 -6.154 1.00 85.50 197 ALA A CA 1
ATOM 1487 C C . ALA A 1 197 ? 18.416 5.790 -6.658 1.00 85.50 197 ALA A C 1
ATOM 1489 O O . ALA A 1 197 ? 18.382 5.308 -7.786 1.00 85.50 197 ALA A O 1
ATOM 1490 N N . ARG A 1 198 ? 17.411 5.661 -5.791 1.00 90.81 198 ARG A N 1
ATOM 1491 C CA . ARG A 1 198 ? 16.097 5.134 -6.150 1.00 90.81 198 ARG A CA 1
ATOM 1492 C C . ARG A 1 198 ? 15.308 6.167 -6.946 1.00 90.81 198 ARG A C 1
ATOM 1494 O O . ARG A 1 198 ? 15.299 7.331 -6.547 1.00 90.81 198 ARG A O 1
ATOM 1501 N N . THR A 1 199 ? 14.613 5.741 -7.996 1.00 92.44 199 THR A N 1
ATOM 1502 C CA . THR A 1 199 ? 13.773 6.611 -8.835 1.00 92.44 199 THR A CA 1
ATOM 1503 C C . THR A 1 199 ? 12.432 5.964 -9.172 1.00 92.44 199 THR A C 1
ATOM 1505 O O . THR A 1 199 ? 12.311 4.743 -9.272 1.00 92.44 199 THR A O 1
ATOM 1508 N N . GLY A 1 200 ? 11.401 6.797 -9.324 1.00 94.75 200 GLY A N 1
ATOM 1509 C CA . GLY A 1 200 ? 10.046 6.350 -9.646 1.00 94.75 200 GLY A CA 1
ATOM 1510 C C . GLY A 1 200 ? 9.139 6.168 -8.427 1.00 94.75 200 GLY A C 1
ATOM 1511 O O . GLY A 1 200 ? 9.277 6.870 -7.420 1.00 94.75 200 GLY A O 1
ATOM 1512 N N . PHE A 1 201 ? 8.163 5.272 -8.551 1.00 96.50 201 PHE A N 1
ATOM 1513 C CA . PHE A 1 201 ? 7.039 5.106 -7.627 1.00 96.50 201 PHE A CA 1
ATOM 1514 C C . PHE A 1 201 ? 7.153 3.770 -6.899 1.00 96.50 201 PHE A C 1
ATOM 1516 O O . PHE A 1 201 ? 7.107 2.728 -7.536 1.00 96.50 201 PHE A O 1
ATOM 1523 N N . PHE A 1 202 ? 7.307 3.814 -5.575 1.00 95.69 202 PHE A N 1
ATOM 1524 C CA . PHE A 1 202 ? 7.818 2.686 -4.785 1.00 95.69 202 PHE A CA 1
ATOM 1525 C C . PHE A 1 202 ? 6.790 1.995 -3.909 1.00 95.69 202 PHE A C 1
ATOM 1527 O O . PHE A 1 202 ? 6.989 0.849 -3.504 1.00 95.69 202 PHE A O 1
ATOM 1534 N N . SER A 1 203 ? 5.731 2.693 -3.517 1.00 96.56 203 SER A N 1
ATOM 1535 C CA . SER A 1 203 ? 4.717 2.051 -2.697 1.00 96.56 203 SER A CA 1
ATOM 1536 C C . SER A 1 203 ? 3.344 2.641 -2.870 1.00 96.56 203 SER A C 1
ATOM 1538 O O . SER A 1 203 ? 3.212 3.821 -3.178 1.00 96.56 203 SER A O 1
ATOM 1540 N N . VAL A 1 204 ? 2.342 1.825 -2.580 1.00 98.06 204 VAL A N 1
ATOM 1541 C CA . VAL A 1 204 ? 0.937 2.209 -2.583 1.00 98.06 204 VAL A CA 1
ATOM 1542 C C . VAL A 1 204 ? 0.294 1.888 -1.226 1.00 98.06 204 VAL A C 1
ATOM 1544 O O . VAL A 1 204 ? 0.680 0.928 -0.549 1.00 98.06 204 VAL A O 1
ATOM 1547 N N . SER A 1 205 ? -0.653 2.721 -0.791 1.00 98.62 205 SER A N 1
ATOM 1548 C CA . SER A 1 205 ? -1.548 2.414 0.333 1.00 98.62 205 SER A CA 1
ATOM 1549 C C . SER A 1 205 ? -2.460 1.223 -0.004 1.00 98.62 205 SER A C 1
ATOM 1551 O O . SER A 1 205 ? -2.421 0.700 -1.113 1.00 98.62 205 SER A O 1
ATOM 1553 N N . ASN A 1 206 ? -3.340 0.794 0.907 1.00 98.25 206 ASN A N 1
ATOM 1554 C CA . ASN A 1 206 ? -4.524 0.050 0.459 1.00 98.25 206 ASN A CA 1
ATOM 1555 C C . ASN A 1 206 ? -5.387 0.946 -0.444 1.00 98.25 206 ASN A C 1
ATOM 1557 O O . ASN A 1 206 ? -5.237 2.173 -0.457 1.00 98.25 206 ASN A O 1
ATOM 1561 N N . ALA A 1 207 ? -6.289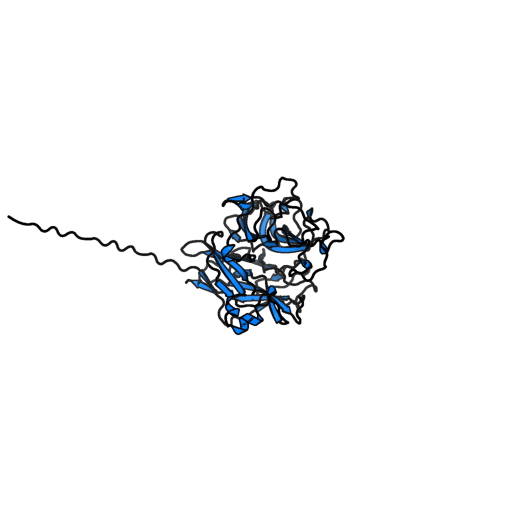 0.315 -1.187 1.00 98.00 207 ALA A N 1
ATOM 1562 C CA . ALA A 1 207 ? -7.307 1.019 -1.942 1.00 98.00 207 ALA A CA 1
ATOM 1563 C C . ALA A 1 207 ? -8.500 1.326 -1.046 1.00 98.00 207 ALA A C 1
ATOM 1565 O O . ALA A 1 207 ? -9.007 0.437 -0.364 1.00 98.00 207 ALA A O 1
ATOM 1566 N N . LEU A 1 208 ? -8.931 2.582 -1.087 1.00 98.19 208 LEU A N 1
ATOM 1567 C CA . LEU A 1 208 ? -10.242 2.981 -0.619 1.00 98.19 208 LEU A CA 1
ATOM 1568 C C . LEU A 1 208 ? -11.264 2.662 -1.713 1.00 98.19 208 LEU A C 1
ATOM 1570 O O . LEU A 1 208 ? -11.124 3.187 -2.821 1.00 98.19 208 LEU A O 1
ATOM 1574 N N . VAL A 1 209 ? -12.253 1.816 -1.432 1.00 96.94 209 VAL A N 1
ATOM 1575 C CA . VAL A 1 209 ? -13.270 1.386 -2.406 1.00 96.94 209 VAL A CA 1
ATOM 1576 C C . VAL A 1 209 ? -14.621 1.958 -1.998 1.00 96.94 209 VAL A C 1
ATOM 1578 O O . VAL A 1 209 ? -15.322 1.411 -1.151 1.00 96.94 209 VAL A O 1
ATOM 1581 N N . ALA A 1 210 ? -14.984 3.085 -2.606 1.00 94.00 210 ALA A N 1
ATOM 1582 C CA . ALA A 1 210 ? -16.216 3.808 -2.312 1.00 94.00 210 ALA A CA 1
ATOM 1583 C C . ALA A 1 210 ? -16.700 4.579 -3.546 1.00 94.00 210 ALA A C 1
ATOM 1585 O O . ALA A 1 210 ? -15.906 4.946 -4.416 1.00 94.00 210 ALA A O 1
ATOM 1586 N N . ASP A 1 211 ? -18.010 4.820 -3.624 1.00 92.44 211 ASP A N 1
ATOM 1587 C CA . ASP A 1 211 ? -18.638 5.682 -4.635 1.00 92.44 211 ASP A CA 1
ATOM 1588 C C . ASP A 1 211 ? -18.247 5.328 -6.081 1.00 92.44 211 ASP A C 1
ATOM 1590 O O . ASP A 1 211 ? -17.940 6.195 -6.903 1.00 92.44 211 ASP A O 1
ATOM 1594 N N . GLY A 1 212 ? -18.189 4.028 -6.387 1.00 95.38 212 GLY A N 1
ATOM 1595 C CA . GLY A 1 212 ? -17.844 3.511 -7.716 1.00 95.38 212 GLY A CA 1
ATOM 1596 C C . GLY A 1 212 ? -16.374 3.677 -8.111 1.00 95.38 212 GLY A C 1
ATOM 1597 O O . GLY A 1 212 ? -16.043 3.511 -9.283 1.00 95.38 212 GLY A O 1
ATOM 1598 N N . HIS A 1 213 ? -15.485 4.013 -7.172 1.00 97.50 213 HIS A N 1
ATOM 1599 C CA . HIS A 1 213 ? -14.073 4.252 -7.454 1.00 97.50 213 HIS A CA 1
ATOM 1600 C C . HIS A 1 213 ? -13.139 3.527 -6.482 1.00 97.50 213 HIS A C 1
ATOM 1602 O O . HIS A 1 213 ? -13.468 3.297 -5.320 1.00 97.50 213 HIS A O 1
ATOM 1608 N N . ALA A 1 214 ? -11.931 3.241 -6.965 1.00 98.25 214 ALA A N 1
ATOM 1609 C CA . ALA A 1 214 ? -10.773 2.922 -6.144 1.00 98.25 214 ALA A CA 1
ATOM 1610 C C . ALA A 1 214 ? -9.898 4.175 -5.997 1.00 98.25 214 ALA A C 1
ATOM 1612 O O . ALA A 1 214 ? -9.575 4.821 -6.995 1.00 98.25 214 ALA A O 1
ATOM 1613 N N . THR A 1 215 ? -9.501 4.516 -4.771 1.00 98.56 215 THR A N 1
ATOM 1614 C CA . THR A 1 215 ? -8.613 5.653 -4.471 1.00 98.56 215 THR A CA 1
ATOM 1615 C C . THR A 1 215 ? -7.407 5.189 -3.661 1.00 98.56 215 THR A C 1
ATOM 1617 O O . THR A 1 215 ? -7.558 4.430 -2.708 1.00 98.56 215 THR A O 1
ATOM 1620 N N . VAL A 1 216 ? -6.204 5.636 -4.019 1.00 98.81 216 VAL A N 1
ATOM 1621 C CA . VAL A 1 216 ? -4.948 5.238 -3.361 1.00 98.81 216 VAL A CA 1
ATOM 1622 C C . VAL A 1 216 ? -3.997 6.417 -3.202 1.00 98.81 216 VAL A C 1
ATOM 1624 O O . VAL A 1 216 ? -4.019 7.361 -3.991 1.00 98.81 216 VAL A O 1
ATOM 1627 N N . LEU A 1 217 ? -3.097 6.323 -2.226 1.00 98.69 217 LEU A N 1
ATOM 1628 C CA . LEU A 1 217 ? -1.885 7.133 -2.181 1.00 98.69 217 LEU A CA 1
ATOM 1629 C C . LEU A 1 217 ? -0.715 6.325 -2.739 1.00 98.69 217 LEU A C 1
ATOM 1631 O O . LEU A 1 217 ? -0.420 5.238 -2.245 1.00 98.69 217 LEU A O 1
ATOM 1635 N N . VAL A 1 218 ? -0.032 6.873 -3.742 1.00 98.44 218 VAL A N 1
ATOM 1636 C CA . VAL A 1 218 ? 1.203 6.314 -4.298 1.00 98.44 218 VAL A CA 1
ATOM 1637 C C . VAL A 1 218 ? 2.379 7.194 -3.916 1.00 98.44 218 VAL A C 1
ATOM 1639 O O . VAL A 1 218 ? 2.423 8.376 -4.240 1.00 98.44 218 VAL A O 1
ATOM 1642 N N . TYR A 1 219 ? 3.375 6.609 -3.271 1.00 98.06 219 TYR A N 1
ATOM 1643 C CA . TYR A 1 219 ? 4.587 7.303 -2.883 1.00 98.06 219 TYR A CA 1
ATOM 1644 C C . TYR A 1 219 ? 5.661 7.235 -3.981 1.00 98.06 219 TYR A C 1
ATOM 1646 O O . TYR A 1 219 ? 6.024 6.155 -4.456 1.00 98.06 219 TYR A O 1
ATOM 1654 N N . THR A 1 220 ? 6.215 8.395 -4.333 1.00 96.31 220 THR A N 1
ATOM 1655 C CA . THR A 1 220 ? 7.340 8.558 -5.262 1.00 96.31 220 THR A CA 1
ATOM 1656 C C . THR A 1 220 ? 8.599 9.015 -4.530 1.00 96.31 220 THR A C 1
ATOM 1658 O O . THR A 1 220 ? 8.537 9.870 -3.644 1.00 96.31 220 THR A O 1
ATOM 1661 N N . GLU A 1 221 ? 9.761 8.475 -4.913 1.00 92.56 221 GLU A N 1
ATOM 1662 C CA . GLU A 1 221 ? 11.071 8.973 -4.452 1.00 92.56 221 GLU A CA 1
ATOM 1663 C C . GLU A 1 221 ? 11.473 10.293 -5.136 1.00 92.56 221 GLU A C 1
ATOM 1665 O O . GLU A 1 221 ? 12.470 10.910 -4.756 1.00 92.56 221 GLU A O 1
ATOM 1670 N N . GLY A 1 222 ? 10.663 10.761 -6.088 1.00 88.44 222 GLY A N 1
ATOM 1671 C CA . GLY A 1 222 ? 10.948 11.911 -6.931 1.00 88.44 222 GLY A CA 1
ATOM 1672 C C . GLY A 1 222 ? 11.737 11.528 -8.182 1.00 88.44 222 GLY A C 1
ATOM 1673 O O . GLY A 1 222 ? 12.447 10.523 -8.234 1.00 88.44 222 GLY A O 1
ATOM 1674 N N . VAL A 1 223 ? 11.574 12.341 -9.217 1.00 77.69 223 VAL A N 1
ATOM 1675 C CA . VAL A 1 223 ? 12.299 12.292 -10.496 1.00 77.69 223 VAL A CA 1
ATOM 1676 C C . VAL A 1 223 ? 12.193 13.684 -11.132 1.00 77.69 223 VAL A C 1
ATOM 1678 O O . VAL A 1 223 ? 11.386 14.485 -10.670 1.00 77.69 223 VAL A O 1
ATOM 1681 N N . ALA A 1 224 ? 13.010 14.041 -12.127 1.00 74.75 224 ALA A N 1
ATOM 1682 C CA . ALA A 1 224 ? 12.977 15.390 -12.706 1.00 74.75 224 ALA A CA 1
ATOM 1683 C C . ALA A 1 224 ? 11.540 15.803 -13.101 1.00 74.75 224 ALA A C 1
ATOM 1685 O O . ALA A 1 224 ? 10.865 15.093 -13.842 1.00 74.75 224 ALA A O 1
ATOM 1686 N N . GLY A 1 225 ? 11.061 16.921 -12.544 1.00 83.00 225 GLY A N 1
ATOM 1687 C CA . GLY A 1 225 ? 9.682 17.410 -12.690 1.00 83.00 225 GLY A CA 1
ATOM 1688 C C . GLY A 1 225 ? 8.692 16.922 -11.620 1.00 83.00 225 GLY A C 1
ATOM 1689 O O . GLY A 1 225 ? 7.760 17.649 -11.299 1.00 83.00 225 GLY A O 1
ATOM 1690 N N . GLN A 1 226 ? 8.915 15.764 -10.993 1.00 91.69 226 GLN A N 1
ATOM 1691 C CA . GLN A 1 226 ? 8.065 15.189 -9.944 1.00 91.69 226 GLN A CA 1
ATOM 1692 C C . GLN A 1 226 ? 8.731 15.286 -8.565 1.00 91.69 226 GLN A C 1
ATOM 1694 O O . GLN A 1 226 ? 9.759 14.662 -8.292 1.00 91.69 226 GLN A O 1
ATOM 1699 N N . ARG A 1 227 ? 8.098 16.012 -7.640 1.00 92.69 227 ARG A N 1
ATOM 1700 C CA . ARG A 1 227 ? 8.531 16.053 -6.236 1.00 92.69 227 ARG A CA 1
ATOM 1701 C C . ARG A 1 227 ? 8.335 14.698 -5.553 1.00 92.69 227 ARG A C 1
ATOM 1703 O O . ARG A 1 227 ? 7.342 14.018 -5.801 1.00 92.69 227 ARG A O 1
ATOM 1710 N N . ARG A 1 228 ? 9.255 14.360 -4.643 1.00 94.88 228 ARG A N 1
ATOM 1711 C CA . ARG A 1 228 ? 9.130 13.241 -3.695 1.00 94.88 228 ARG A CA 1
ATOM 1712 C C . ARG A 1 228 ? 7.907 13.440 -2.793 1.00 94.88 228 ARG A C 1
ATOM 1714 O O . ARG A 1 228 ? 7.677 14.556 -2.337 1.00 94.88 228 ARG A O 1
ATOM 1721 N N . GLY A 1 229 ? 7.179 12.364 -2.495 1.00 96.19 229 GLY A N 1
ATOM 1722 C CA . GLY A 1 229 ? 6.026 12.381 -1.587 1.00 96.19 229 GLY A CA 1
ATOM 1723 C C . GLY A 1 229 ? 4.878 11.484 -2.053 1.00 96.19 229 GLY A C 1
ATOM 1724 O O . GLY A 1 229 ? 5.078 10.619 -2.900 1.00 96.19 229 GLY A O 1
ATOM 1725 N N . ASN A 1 230 ? 3.688 11.658 -1.472 1.00 98.12 230 ASN A N 1
ATOM 1726 C CA . ASN A 1 230 ? 2.505 10.850 -1.784 1.00 98.12 230 ASN A CA 1
ATOM 1727 C C . ASN A 1 230 ? 1.620 11.563 -2.822 1.00 98.12 230 ASN A C 1
ATOM 1729 O O . ASN A 1 230 ? 1.146 12.668 -2.571 1.00 98.12 230 ASN A O 1
ATOM 1733 N N . CYS A 1 231 ? 1.385 10.919 -3.962 1.00 97.88 231 CYS A N 1
ATOM 1734 C CA . CYS A 1 231 ? 0.413 11.305 -4.982 1.00 97.88 231 CYS A CA 1
ATOM 1735 C C . CYS A 1 231 ? -0.938 10.645 -4.688 1.00 97.88 231 CYS A C 1
ATOM 1737 O O . CYS A 1 231 ? -0.980 9.442 -4.431 1.00 97.88 231 CYS A O 1
ATOM 1739 N N . LEU A 1 232 ? -2.041 11.384 -4.799 1.00 98.44 232 LEU A N 1
ATOM 1740 C CA . LEU A 1 232 ? -3.390 10.812 -4.733 1.00 98.44 232 LEU A CA 1
ATOM 1741 C C . LEU A 1 232 ? -3.832 10.357 -6.127 1.00 98.44 232 LEU A C 1
ATOM 1743 O O . LEU A 1 232 ? -3.820 11.154 -7.063 1.00 98.44 232 LEU A O 1
ATOM 1747 N N . LEU A 1 233 ? -4.211 9.091 -6.273 1.00 98.62 233 LEU A N 1
ATOM 1748 C CA . LEU A 1 233 ? -4.694 8.509 -7.525 1.00 98.62 233 LEU A CA 1
ATOM 1749 C C . LEU A 1 233 ? -6.097 7.932 -7.342 1.00 98.62 233 LEU A C 1
ATOM 1751 O O . LEU A 1 233 ? -6.422 7.410 -6.277 1.00 98.62 233 LEU A O 1
ATOM 1755 N N . ARG A 1 234 ? -6.906 7.987 -8.402 1.00 98.12 234 ARG A N 1
ATOM 1756 C CA . ARG A 1 234 ? -8.267 7.447 -8.438 1.00 98.12 234 ARG A CA 1
ATOM 1757 C C . ARG A 1 234 ? -8.550 6.764 -9.776 1.00 98.12 234 ARG A C 1
ATOM 1759 O O . ARG A 1 234 ? -8.091 7.245 -10.810 1.00 98.12 234 ARG A O 1
ATOM 1766 N N . ALA A 1 235 ? -9.324 5.685 -9.759 1.00 98.12 235 ALA A N 1
ATOM 1767 C CA . ALA A 1 235 ? -9.850 5.020 -10.950 1.00 98.12 235 ALA A CA 1
ATOM 1768 C C . ALA A 1 235 ? -11.327 4.643 -10.751 1.00 98.12 235 ALA A C 1
ATOM 1770 O O . ALA A 1 235 ? -11.684 4.195 -9.656 1.00 98.12 235 ALA A O 1
ATOM 1771 N N . PRO A 1 236 ? -12.186 4.795 -11.772 1.00 97.56 236 PRO A N 1
ATOM 1772 C CA . PRO A 1 236 ? -13.506 4.167 -11.788 1.00 97.56 236 PRO A CA 1
ATOM 1773 C C . PRO A 1 236 ? -13.382 2.638 -11.751 1.00 97.56 236 PRO A C 1
ATOM 1775 O O . PRO A 1 236 ? -12.525 2.070 -12.431 1.00 97.56 236 PRO A O 1
ATOM 1778 N N . LEU A 1 237 ? -14.213 1.965 -10.949 1.00 96.50 237 LEU A N 1
ATOM 1779 C CA . LEU A 1 237 ? -14.139 0.505 -10.770 1.00 96.50 237 LEU A CA 1
ATOM 1780 C C . LEU A 1 237 ? -14.466 -0.273 -12.053 1.00 96.50 237 LEU A C 1
ATOM 1782 O O . LEU A 1 237 ? -13.938 -1.363 -12.258 1.00 96.50 237 LEU A O 1
ATOM 1786 N N . ASP A 1 238 ? -15.313 0.288 -12.912 1.00 95.50 238 ASP A N 1
ATOM 1787 C CA . ASP A 1 238 ? -15.723 -0.267 -14.206 1.00 95.50 238 ASP A CA 1
ATOM 1788 C C . ASP A 1 238 ? -14.653 -0.126 -15.302 1.00 95.50 238 ASP A C 1
ATOM 1790 O O . ASP A 1 238 ? -14.743 -0.785 -16.337 1.00 95.50 238 ASP A O 1
ATOM 1794 N N . LEU A 1 239 ? -13.618 0.688 -15.068 1.00 95.19 239 LEU A N 1
ATOM 1795 C CA . LEU A 1 239 ? -12.475 0.859 -15.971 1.00 95.19 239 LEU A CA 1
ATOM 1796 C C . LEU A 1 239 ? -11.230 0.072 -15.545 1.00 95.19 239 LEU A C 1
ATOM 1798 O O . LEU A 1 239 ? -10.214 0.111 -16.249 1.00 95.19 239 LEU A O 1
ATOM 1802 N N . LEU A 1 240 ? -11.277 -0.633 -14.411 1.00 95.94 240 LEU A N 1
ATOM 1803 C CA . LEU A 1 240 ? -10.151 -1.433 -13.936 1.00 95.94 240 LEU A CA 1
ATOM 1804 C C . LEU A 1 240 ? -9.825 -2.586 -14.910 1.00 95.94 240 LEU A C 1
ATOM 1806 O O . LEU A 1 240 ? -10.733 -3.159 -15.514 1.00 95.94 240 LEU A O 1
ATOM 1810 N N . PRO A 1 241 ? -8.534 -2.950 -15.080 1.00 94.81 241 PRO A N 1
ATOM 1811 C CA . PRO A 1 241 ? -7.357 -2.478 -14.331 1.00 94.81 241 PRO A CA 1
ATOM 1812 C C . PRO A 1 241 ? -6.818 -1.094 -14.751 1.00 94.81 241 PRO A C 1
ATOM 1814 O O . PRO A 1 241 ? -5.897 -0.587 -14.112 1.00 94.81 241 PRO A O 1
ATOM 1817 N N . GLY A 1 242 ? -7.374 -0.484 -15.802 1.00 93.44 242 GLY A N 1
ATOM 1818 C CA . GLY A 1 242 ? -6.996 0.841 -16.294 1.00 93.44 242 GLY A CA 1
ATOM 1819 C C . GLY A 1 242 ? -7.704 1.994 -15.570 1.00 93.44 242 GLY A C 1
ATOM 1820 O O . GLY A 1 242 ? -8.102 1.891 -14.415 1.00 93.44 242 GLY A O 1
ATOM 1821 N N . GLY A 1 243 ? -7.828 3.138 -16.248 1.00 94.50 243 GLY A N 1
ATOM 1822 C CA . GLY A 1 243 ? -8.630 4.272 -15.763 1.00 94.50 243 GLY A CA 1
ATOM 1823 C C . GLY A 1 243 ? -8.005 5.122 -14.650 1.00 94.50 243 GLY A C 1
ATOM 1824 O O . GLY A 1 243 ? -8.605 6.115 -14.246 1.00 94.50 243 GLY A O 1
ATOM 1825 N N . TRP A 1 244 ? -6.799 4.794 -14.181 1.00 97.44 244 TRP A N 1
ATOM 1826 C CA . TRP A 1 244 ? -6.125 5.546 -13.122 1.00 97.44 244 TRP A CA 1
ATOM 1827 C C . TRP A 1 244 ? -5.746 6.962 -13.555 1.00 97.44 244 TRP A C 1
ATOM 1829 O O . TRP A 1 244 ? -5.129 7.181 -14.603 1.00 97.44 244 TRP A O 1
ATOM 1839 N N . ARG A 1 245 ? -6.108 7.934 -12.717 1.00 97.69 245 ARG A N 1
ATOM 1840 C CA . ARG A 1 245 ? -5.743 9.344 -12.841 1.00 97.69 245 ARG A CA 1
ATOM 1841 C C . ARG A 1 245 ? -5.167 9.838 -11.525 1.00 97.69 245 ARG A C 1
ATOM 1843 O O . ARG A 1 245 ? -5.755 9.625 -10.467 1.00 97.69 245 ARG A O 1
ATOM 1850 N N . ALA A 1 246 ? -4.016 10.489 -11.590 1.00 97.75 246 ALA A N 1
ATOM 1851 C CA . ALA A 1 246 ? -3.416 11.197 -10.474 1.00 97.75 246 ALA A CA 1
ATOM 1852 C C . ALA A 1 246 ? -4.019 12.596 -10.348 1.00 97.75 246 ALA A C 1
ATOM 1854 O O . ALA A 1 246 ? -4.354 13.239 -11.345 1.00 97.75 246 ALA A O 1
ATOM 1855 N N . LEU A 1 247 ? -4.124 13.067 -9.109 1.00 98.06 247 LEU A N 1
ATOM 1856 C CA . LEU A 1 247 ? -4.416 14.455 -8.803 1.00 98.06 247 LEU A CA 1
ATOM 1857 C C . LEU A 1 247 ? -3.270 15.330 -9.331 1.00 98.06 247 LEU A C 1
ATOM 1859 O O . LEU A 1 247 ? -2.109 15.092 -8.999 1.00 98.06 247 LEU A O 1
ATOM 1863 N N . SER A 1 248 ? -3.589 16.322 -10.152 1.00 96.38 248 SER A N 1
ATOM 1864 C CA . SER A 1 248 ? -2.658 17.319 -10.672 1.00 96.38 248 SER A CA 1
ATOM 1865 C C . SER A 1 248 ? -3.404 18.633 -10.857 1.00 96.38 248 SER A C 1
ATOM 1867 O O . SER A 1 248 ? -4.485 18.655 -11.445 1.00 96.38 248 SER A O 1
ATOM 1869 N N . ALA A 1 249 ? -2.850 19.730 -10.338 1.00 94.56 249 ALA A N 1
ATOM 1870 C CA . ALA A 1 249 ? -3.520 21.031 -10.331 1.00 94.56 249 ALA A CA 1
ATOM 1871 C C . ALA A 1 249 ? -4.954 20.960 -9.751 1.00 94.56 249 ALA A C 1
ATOM 1873 O O . ALA A 1 249 ? -5.881 21.617 -10.226 1.00 94.56 249 ALA A O 1
ATOM 1874 N N . GLY A 1 250 ? -5.148 20.129 -8.722 1.00 94.56 250 GLY A N 1
ATOM 1875 C CA . GLY A 1 250 ? -6.419 19.954 -8.023 1.00 94.56 250 GLY A CA 1
ATOM 1876 C C . GLY A 1 250 ? -7.456 19.065 -8.720 1.00 94.56 250 GLY A C 1
ATOM 1877 O O . GLY A 1 250 ? -8.523 18.851 -8.131 1.00 94.56 250 GLY A O 1
ATOM 1878 N N . GLN A 1 251 ? -7.154 18.513 -9.902 1.00 95.69 251 GLN A N 1
ATOM 1879 C CA . GLN A 1 251 ? -8.051 17.663 -10.697 1.00 95.69 251 GLN A CA 1
ATOM 1880 C C . GLN A 1 251 ? -7.462 16.268 -10.949 1.00 95.69 251 GLN A C 1
ATOM 1882 O O . GLN A 1 251 ? -6.252 16.105 -11.051 1.00 95.69 251 GLN A O 1
ATOM 1887 N N . PHE A 1 252 ? -8.312 15.243 -11.044 1.00 96.88 252 PHE A N 1
ATOM 1888 C CA . PHE A 1 252 ? -7.889 13.876 -11.375 1.00 96.88 252 PHE A CA 1
ATOM 1889 C C . PHE A 1 252 ? -7.841 13.676 -12.893 1.00 96.88 252 PHE A C 1
ATOM 1891 O O . PHE A 1 252 ? -8.735 13.067 -13.476 1.00 96.88 252 PHE A O 1
ATOM 1898 N N . ASP A 1 253 ? -6.802 14.195 -13.542 1.00 94.75 253 ASP A N 1
ATOM 1899 C CA . ASP A 1 253 ? -6.678 14.180 -15.005 1.00 94.75 253 ASP A CA 1
ATOM 1900 C C . ASP A 1 253 ? -5.318 13.680 -15.523 1.00 94.75 253 ASP A C 1
ATOM 1902 O O . ASP A 1 253 ? -5.173 13.381 -16.711 1.00 94.75 253 ASP A O 1
ATOM 1906 N N . LEU A 1 254 ? -4.328 13.517 -14.643 1.00 95.00 254 LEU A N 1
ATOM 1907 C CA . LEU A 1 254 ? -2.976 13.132 -15.025 1.00 95.00 254 LEU A CA 1
ATOM 1908 C C . LEU A 1 254 ? -2.842 11.611 -15.135 1.00 95.00 254 LEU A C 1
ATOM 1910 O O . LEU A 1 254 ? -3.083 10.886 -14.173 1.00 95.00 254 LEU A O 1
ATOM 1914 N N . THR A 1 255 ? -2.391 11.114 -16.286 1.00 94.12 255 THR A N 1
ATOM 1915 C CA . THR A 1 255 ? -2.001 9.702 -16.439 1.00 94.12 255 THR A CA 1
ATOM 1916 C C . THR A 1 255 ? -0.494 9.559 -16.241 1.00 94.12 255 THR A C 1
ATOM 1918 O O . THR A 1 255 ? 0.285 10.300 -16.838 1.00 94.12 255 THR A O 1
ATOM 1921 N N . LEU A 1 256 ? -0.078 8.598 -15.417 1.00 93.50 256 LEU A N 1
ATOM 1922 C CA . LEU A 1 256 ? 1.324 8.338 -15.078 1.00 93.50 256 LEU A CA 1
ATOM 1923 C C . LEU A 1 256 ? 1.859 7.093 -15.813 1.00 93.50 256 LEU A C 1
ATOM 1925 O O . LEU A 1 256 ? 2.406 6.187 -15.188 1.00 93.50 256 LEU A O 1
ATOM 1929 N N . SER A 1 257 ? 1.697 7.045 -17.141 1.00 90.12 257 SER A N 1
ATOM 1930 C CA . SER A 1 257 ? 2.015 5.871 -17.982 1.00 90.12 257 SER A CA 1
ATOM 1931 C C . SER A 1 257 ? 3.505 5.505 -18.036 1.00 90.12 257 SER A C 1
ATOM 1933 O O . SER A 1 257 ? 3.859 4.395 -18.422 1.00 90.12 257 SER A O 1
ATOM 1935 N N . GLY A 1 258 ? 4.382 6.440 -17.666 1.00 89.75 258 GLY A N 1
ATOM 1936 C CA . GLY A 1 258 ? 5.833 6.277 -17.688 1.00 89.75 258 GLY A CA 1
ATOM 1937 C C . GLY A 1 258 ? 6.482 6.347 -19.072 1.00 89.75 258 GLY A C 1
ATOM 1938 O O . GLY A 1 258 ? 5.819 6.489 -20.098 1.00 89.75 258 GLY A O 1
ATOM 1939 N N . ALA A 1 259 ? 7.812 6.251 -19.084 1.00 89.88 259 ALA A N 1
ATOM 1940 C CA . ALA A 1 259 ? 8.650 6.452 -20.270 1.00 89.88 259 ALA A CA 1
ATOM 1941 C C . ALA A 1 259 ? 8.467 5.407 -21.382 1.00 89.88 259 ALA A C 1
ATOM 1943 O O . ALA A 1 259 ? 8.755 5.682 -22.543 1.00 89.88 259 ALA A O 1
ATOM 1944 N N . TYR A 1 260 ? 7.999 4.207 -21.037 1.00 89.94 260 TYR A N 1
ATOM 1945 C CA . TYR A 1 260 ? 7.894 3.081 -21.970 1.00 89.94 260 TYR A CA 1
ATOM 1946 C C . TYR A 1 260 ? 6.533 2.987 -22.671 1.00 89.94 260 TYR A C 1
ATOM 1948 O O . TYR A 1 260 ? 6.315 2.091 -23.479 1.00 89.94 260 TYR A O 1
ATOM 1956 N N . ALA A 1 261 ? 5.617 3.924 -22.410 1.00 84.94 261 ALA A N 1
ATOM 1957 C CA . ALA A 1 261 ? 4.274 3.921 -22.988 1.00 84.94 261 ALA A CA 1
ATOM 1958 C C . ALA A 1 261 ? 4.200 4.428 -24.448 1.00 84.94 261 ALA A C 1
ATOM 1960 O O . ALA A 1 261 ? 3.107 4.510 -25.003 1.00 84.94 261 ALA A O 1
ATOM 1961 N N . GLY A 1 262 ? 5.330 4.786 -25.074 1.00 72.00 262 GLY A N 1
ATOM 1962 C CA . GLY A 1 262 ? 5.389 5.189 -26.488 1.00 72.00 262 GLY A CA 1
ATOM 1963 C C . GLY A 1 262 ? 4.798 6.571 -26.810 1.00 72.00 262 GLY A C 1
ATOM 1964 O O . GLY A 1 262 ? 4.530 6.858 -27.973 1.00 72.00 262 GLY A O 1
ATOM 1965 N N . GLY A 1 263 ? 4.594 7.428 -25.803 1.00 72.94 263 GLY A N 1
ATOM 1966 C CA . GLY A 1 263 ? 4.049 8.784 -25.945 1.00 72.94 263 GLY A CA 1
ATOM 1967 C C . GLY A 1 263 ? 4.925 9.855 -25.291 1.00 72.94 263 GLY A C 1
ATOM 1968 O O . GLY A 1 263 ? 5.898 9.548 -24.602 1.00 72.94 263 GLY A O 1
ATOM 1969 N N . ALA A 1 264 ? 4.575 11.127 -25.499 1.00 70.81 264 ALA A N 1
ATOM 1970 C CA . ALA A 1 264 ? 5.272 12.236 -24.855 1.00 70.81 264 ALA A CA 1
ATOM 1971 C C . ALA A 1 264 ? 5.108 12.174 -23.329 1.00 70.81 264 ALA A C 1
ATOM 1973 O O . ALA A 1 264 ? 4.017 11.903 -22.819 1.00 70.81 264 ALA A O 1
ATOM 1974 N N . ALA A 1 265 ? 6.192 12.459 -22.605 1.00 74.25 265 ALA A N 1
ATOM 1975 C CA . ALA A 1 265 ? 6.144 12.587 -21.157 1.00 74.25 265 ALA A CA 1
ATOM 1976 C C . ALA A 1 265 ? 5.112 13.658 -20.752 1.00 74.25 265 ALA A C 1
ATOM 1978 O O . ALA A 1 265 ? 5.048 14.716 -21.390 1.00 74.25 265 ALA A O 1
ATOM 1979 N N . PRO A 1 266 ? 4.311 13.422 -19.698 1.00 75.06 266 PRO A N 1
ATOM 1980 C CA . PRO A 1 266 ? 3.385 14.431 -19.218 1.00 75.06 266 PRO A CA 1
ATOM 1981 C C . PRO A 1 266 ? 4.147 15.696 -18.813 1.00 75.06 266 PRO A C 1
ATOM 1983 O O . PRO A 1 266 ? 5.128 15.642 -18.074 1.00 75.06 266 PRO A O 1
ATOM 1986 N N . ALA A 1 267 ? 3.656 16.851 -19.263 1.00 77.81 267 ALA A N 1
ATOM 1987 C CA . ALA A 1 267 ? 4.225 18.154 -18.912 1.00 77.81 267 ALA A CA 1
ATOM 1988 C C . ALA A 1 267 ? 3.971 18.551 -17.443 1.00 77.81 267 ALA A C 1
ATOM 1990 O O . ALA A 1 267 ? 4.508 19.548 -16.966 1.00 77.81 267 ALA A O 1
ATOM 1991 N N . ARG A 1 268 ? 3.123 17.795 -16.731 1.00 88.25 268 ARG A N 1
ATOM 1992 C CA . ARG A 1 268 ? 2.714 18.045 -15.346 1.00 88.25 268 ARG A CA 1
ATOM 1993 C C . ARG A 1 268 ? 3.085 16.877 -14.439 1.00 88.25 268 ARG A C 1
ATOM 1995 O O . ARG A 1 268 ? 3.078 15.723 -14.859 1.00 88.25 268 ARG A O 1
ATOM 2002 N N . ALA A 1 269 ? 3.346 17.205 -13.179 1.00 92.81 269 ALA A N 1
ATOM 2003 C CA . ALA A 1 269 ? 3.537 16.255 -12.093 1.00 92.81 269 ALA A CA 1
ATOM 2004 C C . ALA A 1 269 ? 2.249 16.059 -11.285 1.00 92.81 269 ALA A C 1
ATOM 2006 O O . ALA A 1 269 ? 1.311 16.859 -11.381 1.00 92.81 269 ALA A O 1
ATOM 2007 N N . CYS A 1 270 ? 2.219 14.999 -10.479 1.00 95.56 270 CYS A N 1
ATOM 2008 C CA . CYS A 1 270 ? 1.166 14.820 -9.491 1.00 95.56 270 CYS A CA 1
ATOM 2009 C C . CYS A 1 270 ? 1.287 15.889 -8.393 1.00 95.56 270 CYS A C 1
ATOM 2011 O O . CYS A 1 270 ? 2.394 16.300 -8.016 1.00 95.56 270 CYS A O 1
ATOM 2013 N N . ASP A 1 271 ? 0.152 16.264 -7.818 1.00 95.88 271 ASP A N 1
ATOM 2014 C CA . ASP A 1 271 ? 0.109 17.027 -6.582 1.00 95.88 271 ASP A CA 1
ATOM 2015 C C . ASP A 1 271 ? 0.564 16.121 -5.429 1.00 95.88 271 ASP A C 1
ATOM 2017 O O . ASP A 1 271 ? 0.001 15.047 -5.194 1.00 95.88 271 ASP A O 1
ATOM 2021 N N . VAL A 1 272 ? 1.583 16.561 -4.687 1.00 95.75 272 VAL A N 1
ATOM 2022 C CA . VAL A 1 272 ? 2.013 15.872 -3.467 1.00 95.75 272 VAL A CA 1
ATOM 2023 C C . VAL A 1 272 ? 1.114 16.305 -2.312 1.00 95.75 272 VAL A C 1
ATOM 2025 O O . VAL A 1 272 ? 1.114 17.476 -1.928 1.00 95.75 272 VAL A O 1
ATOM 2028 N N . VAL A 1 273 ? 0.381 15.359 -1.726 1.00 96.69 273 VAL A N 1
ATOM 2029 C CA . VAL A 1 273 ? -0.532 15.617 -0.604 1.00 96.69 273 VAL A CA 1
ATOM 2030 C C . VAL A 1 273 ? 0.119 15.304 0.743 1.00 96.69 273 VAL A C 1
ATOM 2032 O O . VAL A 1 273 ? 0.897 14.357 0.882 1.00 96.69 273 VAL A O 1
ATOM 2035 N N . GLY A 1 274 ? -0.195 16.125 1.748 1.00 94.50 274 GLY A N 1
ATOM 2036 C CA . GLY A 1 274 ? 0.232 15.917 3.134 1.00 94.50 274 GLY A CA 1
ATOM 2037 C C . GLY A 1 274 ? 1.743 15.983 3.393 1.00 94.50 274 GLY A C 1
ATOM 2038 O O . GLY A 1 274 ? 2.165 15.559 4.459 1.00 94.50 274 GLY A O 1
ATOM 2039 N N . ASP A 1 275 ? 2.574 16.510 2.483 1.00 90.56 275 ASP A N 1
ATOM 2040 C CA . ASP A 1 275 ? 4.050 16.515 2.622 1.00 90.56 275 ASP A CA 1
ATOM 2041 C C . ASP A 1 275 ? 4.529 17.125 3.952 1.00 90.56 275 ASP A C 1
ATOM 2043 O O . ASP A 1 275 ? 5.329 16.525 4.671 1.00 90.56 275 ASP A O 1
ATOM 2047 N N . ALA A 1 276 ? 3.952 18.272 4.330 1.00 89.94 276 ALA A N 1
ATOM 2048 C CA . ALA A 1 276 ? 4.245 18.959 5.589 1.00 89.94 276 ALA A CA 1
ATOM 2049 C C . ALA A 1 276 ? 3.874 18.131 6.835 1.00 89.94 276 ALA A C 1
ATOM 2051 O O . ALA A 1 276 ? 4.479 18.299 7.891 1.00 89.94 276 ALA A O 1
ATOM 2052 N N . VAL A 1 277 ? 2.903 17.222 6.712 1.00 93.75 277 VAL A N 1
ATOM 2053 C CA . VAL A 1 277 ? 2.446 16.345 7.796 1.00 93.75 277 VAL A CA 1
ATOM 2054 C C . VAL A 1 277 ? 3.222 15.035 7.793 1.00 93.75 277 VAL A C 1
ATOM 2056 O O . VAL A 1 277 ? 3.683 14.587 8.834 1.00 93.75 277 VAL A O 1
ATOM 2059 N N . PHE A 1 278 ? 3.422 14.398 6.647 1.00 93.38 278 PHE A N 1
ATOM 2060 C CA . PHE A 1 278 ? 4.062 13.086 6.573 1.00 93.38 278 PHE A CA 1
ATOM 2061 C C . PHE A 1 278 ? 5.590 13.165 6.632 1.00 93.38 278 PHE A C 1
ATOM 2063 O O . PHE A 1 278 ? 6.236 12.156 6.913 1.00 93.38 278 PHE A O 1
ATOM 2070 N N . GLY A 1 279 ? 6.189 14.338 6.392 1.00 85.56 279 GLY A N 1
ATOM 2071 C CA . GLY A 1 279 ? 7.646 14.515 6.401 1.00 85.56 279 GLY A CA 1
ATOM 2072 C C . GLY A 1 279 ? 8.334 13.650 5.342 1.00 85.56 279 GLY A C 1
ATOM 2073 O O . GLY A 1 279 ? 9.404 13.084 5.574 1.00 85.56 279 GLY A O 1
ATOM 2074 N N . GLY A 1 280 ? 7.666 13.458 4.201 1.00 85.44 280 GLY A N 1
ATOM 2075 C CA . GLY A 1 280 ? 8.093 12.549 3.143 1.00 85.44 280 GLY A CA 1
ATOM 2076 C C . GLY A 1 280 ? 8.095 11.062 3.526 1.00 85.44 280 GLY A C 1
ATOM 2077 O O . GLY A 1 280 ? 8.808 10.283 2.890 1.00 85.44 280 GLY A O 1
ATOM 2078 N N . ALA A 1 281 ? 7.359 10.645 4.559 1.00 92.12 281 ALA A N 1
ATOM 2079 C CA . ALA A 1 281 ? 7.085 9.233 4.806 1.00 92.12 281 ALA A CA 1
ATOM 2080 C C . ALA A 1 281 ? 6.038 8.698 3.805 1.00 92.12 281 ALA A C 1
ATOM 2082 O O . ALA A 1 281 ? 5.064 9.397 3.505 1.00 92.12 281 ALA A O 1
ATOM 2083 N N . PRO A 1 282 ? 6.201 7.465 3.290 1.00 95.88 282 PRO A N 1
ATOM 2084 C CA . PRO A 1 282 ? 5.151 6.813 2.518 1.00 95.88 282 PRO A CA 1
ATOM 2085 C C . PRO A 1 282 ? 3.953 6.518 3.422 1.00 95.88 282 PRO A C 1
ATOM 2087 O O . PRO A 1 282 ? 4.115 5.894 4.477 1.00 95.88 282 PRO A O 1
ATOM 2090 N N . VAL A 1 283 ? 2.755 6.915 2.992 1.00 97.81 283 VAL A N 1
ATOM 2091 C CA . VAL A 1 283 ? 1.522 6.444 3.629 1.00 97.81 283 VAL A CA 1
ATOM 2092 C C . VAL A 1 283 ? 1.335 4.974 3.276 1.00 97.81 283 VAL A C 1
ATOM 2094 O O . VAL A 1 283 ? 1.385 4.588 2.110 1.00 97.81 283 VAL A O 1
ATOM 2097 N N . ARG A 1 284 ? 1.179 4.132 4.300 1.00 96.94 284 ARG A N 1
ATOM 2098 C CA . ARG A 1 284 ? 1.103 2.674 4.146 1.00 96.94 284 ARG A CA 1
ATOM 2099 C C . ARG A 1 284 ? -0.312 2.141 4.270 1.00 96.94 284 ARG A C 1
ATOM 2101 O O . ARG A 1 284 ? -0.574 1.069 3.739 1.00 96.94 284 ARG A O 1
ATOM 2108 N N . GLY A 1 285 ? -1.221 2.870 4.902 1.00 97.31 285 GLY A N 1
ATOM 2109 C CA . GLY A 1 285 ? -2.625 2.493 4.973 1.00 97.31 285 GLY A CA 1
ATOM 2110 C C . GLY A 1 285 ? -3.541 3.705 5.070 1.00 97.31 285 GLY A C 1
ATOM 2111 O O . GLY A 1 285 ? -3.120 4.779 5.497 1.00 97.31 285 GLY A O 1
ATOM 2112 N N . LEU A 1 286 ? -4.779 3.497 4.657 1.00 98.31 286 LEU A N 1
ATOM 2113 C CA . LEU A 1 286 ? -5.899 4.414 4.692 1.00 98.31 286 LEU A CA 1
ATOM 2114 C C . LEU A 1 286 ? -7.087 3.686 5.319 1.00 98.31 286 LEU A C 1
ATOM 2116 O O . LEU A 1 286 ? -7.342 2.527 4.993 1.00 98.31 286 LEU A O 1
ATOM 2120 N N . LEU A 1 287 ? -7.817 4.379 6.180 1.00 98.12 287 LEU A N 1
ATOM 2121 C CA . LEU A 1 287 ? -9.066 3.911 6.771 1.00 98.12 287 LEU A CA 1
ATOM 2122 C C . LEU A 1 287 ? -10.122 4.993 6.566 1.00 98.12 287 LEU A C 1
ATOM 2124 O O . LEU A 1 287 ? -9.859 6.149 6.888 1.00 98.12 287 LEU A O 1
ATOM 2128 N N . ARG A 1 288 ? -11.296 4.636 6.046 1.00 97.50 288 ARG A N 1
ATOM 2129 C CA . ARG A 1 288 ? -12.456 5.529 5.935 1.00 97.50 288 ARG A CA 1
ATOM 2130 C C . ARG A 1 288 ? -13.379 5.333 7.133 1.00 97.50 288 ARG A C 1
ATOM 2132 O O . ARG A 1 288 ? -13.739 4.206 7.453 1.00 97.50 288 ARG A O 1
ATOM 2139 N N . GLY A 1 289 ? -13.826 6.412 7.747 1.00 95.12 289 GLY A N 1
ATOM 2140 C CA . GLY A 1 289 ? -14.953 6.390 8.670 1.00 95.12 289 GLY A CA 1
ATOM 2141 C C . GLY A 1 289 ? -15.943 7.493 8.338 1.00 95.12 289 GLY A C 1
ATOM 2142 O O . GLY A 1 289 ? -15.783 8.217 7.353 1.00 95.12 289 GLY A O 1
ATOM 2143 N N . GLU A 1 290 ? -16.990 7.585 9.143 1.00 92.31 290 GLU A N 1
ATOM 2144 C CA . GLU A 1 290 ? -18.051 8.568 8.979 1.00 92.31 290 GLU A CA 1
ATOM 2145 C C . GLU A 1 290 ? -18.549 8.995 10.359 1.00 92.31 290 GLU A C 1
ATOM 2147 O O . GLU A 1 290 ? -18.617 8.178 11.280 1.00 92.31 290 GLU A O 1
ATOM 2152 N N . ASP A 1 291 ? -18.833 10.283 10.513 1.00 89.56 291 ASP A N 1
ATOM 2153 C CA . ASP A 1 291 ? -19.414 10.883 11.713 1.00 89.56 291 ASP A CA 1
ATOM 2154 C C . ASP A 1 291 ? -20.476 11.928 11.314 1.00 89.56 291 ASP A C 1
ATOM 2156 O O . ASP A 1 291 ? -20.896 11.989 10.157 1.00 89.56 291 ASP A O 1
ATOM 2160 N N . GLY A 1 292 ? -20.942 12.741 12.267 1.00 86.44 292 GLY A N 1
ATOM 2161 C CA . GLY A 1 292 ? -21.966 13.760 12.010 1.00 86.44 292 GLY A CA 1
ATOM 2162 C C . GLY A 1 292 ? -21.560 14.850 11.006 1.00 86.44 292 GLY A C 1
ATOM 2163 O O . GLY A 1 292 ? -22.445 15.456 10.406 1.00 86.44 292 GLY A O 1
ATOM 2164 N N . ASP A 1 293 ? -20.260 15.060 10.776 1.00 86.88 293 ASP A N 1
ATOM 2165 C CA . ASP A 1 293 ? -19.730 16.021 9.798 1.00 86.88 293 ASP A CA 1
ATOM 2166 C C . ASP A 1 293 ? -19.457 15.373 8.425 1.00 86.88 293 ASP A C 1
ATOM 2168 O O . ASP A 1 293 ? -18.977 16.029 7.495 1.00 86.88 293 ASP A O 1
ATOM 2172 N N . GLY A 1 294 ? -19.756 14.079 8.283 1.00 91.94 294 GLY A N 1
ATOM 2173 C CA . GLY A 1 294 ? -19.574 13.306 7.062 1.00 91.94 294 GLY A CA 1
ATOM 2174 C C . GLY A 1 294 ? -18.319 12.426 7.081 1.00 91.94 294 GLY A C 1
ATOM 2175 O O . GLY A 1 294 ? -17.823 12.043 8.146 1.00 91.94 294 GLY A O 1
ATOM 2176 N N . PRO A 1 295 ? -17.799 12.035 5.903 1.00 94.31 295 PRO A N 1
ATOM 2177 C CA . PRO A 1 295 ? -16.695 11.094 5.832 1.00 94.31 295 PRO A CA 1
ATOM 2178 C C . PRO A 1 295 ? -15.392 11.706 6.350 1.00 94.31 295 PRO A C 1
ATOM 2180 O O . PRO A 1 295 ? -15.091 12.888 6.156 1.00 94.31 295 PRO A O 1
ATOM 2183 N N . TRP A 1 296 ? -14.582 10.856 6.962 1.00 95.75 296 TRP A N 1
ATOM 2184 C CA . TRP A 1 296 ? -13.214 11.157 7.349 1.00 95.75 296 TRP A CA 1
ATOM 2185 C C . TRP A 1 296 ? -12.294 10.010 6.946 1.00 95.75 296 TRP A C 1
ATOM 2187 O O . TRP A 1 296 ? -12.722 8.870 6.744 1.00 95.75 296 TRP A O 1
ATOM 2197 N N . TRP A 1 297 ? -11.006 10.313 6.828 1.00 97.75 297 TRP A N 1
ATOM 2198 C CA . TRP A 1 297 ? -9.987 9.346 6.450 1.00 97.75 297 TRP A CA 1
ATOM 2199 C C . TRP A 1 297 ? -8.781 9.436 7.367 1.00 97.75 297 TRP A C 1
ATOM 2201 O O . TRP A 1 297 ? -8.248 10.520 7.571 1.00 97.75 297 TRP A O 1
ATOM 2211 N N . ALA A 1 298 ? -8.308 8.299 7.864 1.00 98.06 298 ALA A N 1
ATOM 2212 C CA . ALA A 1 298 ? -7.056 8.195 8.598 1.00 98.06 298 ALA A CA 1
ATOM 2213 C C . ALA A 1 298 ? -5.951 7.646 7.690 1.00 98.06 298 ALA A C 1
ATOM 2215 O O . ALA A 1 298 ? -6.100 6.566 7.123 1.00 98.06 298 ALA A O 1
ATOM 2216 N N . ALA A 1 299 ? -4.826 8.352 7.585 1.00 98.38 299 ALA A N 1
ATOM 2217 C CA . ALA A 1 299 ? -3.595 7.851 6.981 1.00 98.38 299 ALA A CA 1
ATOM 2218 C C . ALA A 1 299 ? -2.665 7.313 8.062 1.00 98.38 299 ALA A C 1
ATOM 2220 O O . ALA A 1 299 ? -2.345 8.035 9.002 1.00 98.38 299 ALA A O 1
ATOM 2221 N N . VAL A 1 300 ? -2.175 6.082 7.891 1.00 98.06 300 VAL A N 1
ATOM 2222 C CA . VAL A 1 300 ? -1.192 5.462 8.788 1.00 98.06 300 VAL A CA 1
ATOM 2223 C C . VAL A 1 300 ? 0.175 5.334 8.115 1.00 98.06 300 VAL A C 1
ATOM 2225 O O . VAL A 1 300 ? 0.301 4.897 6.965 1.00 98.06 300 VAL A O 1
ATOM 2228 N N . PHE A 1 301 ? 1.223 5.734 8.831 1.00 96.69 301 PHE A N 1
ATOM 2229 C CA . PHE A 1 301 ? 2.596 5.758 8.329 1.00 96.69 301 PHE A CA 1
ATOM 2230 C C . PHE A 1 301 ? 3.615 5.624 9.463 1.00 96.69 301 PHE A C 1
ATOM 2232 O O . PHE A 1 301 ? 3.299 5.764 10.642 1.00 96.69 301 PHE A O 1
ATOM 2239 N N . THR A 1 302 ? 4.865 5.340 9.106 1.00 94.25 302 THR A N 1
ATOM 2240 C CA . THR A 1 302 ? 5.961 5.174 10.068 1.00 94.25 302 THR A CA 1
ATOM 2241 C C . THR A 1 302 ? 6.900 6.368 10.004 1.00 94.25 302 THR A C 1
ATOM 2243 O O . THR A 1 302 ? 7.342 6.753 8.920 1.00 94.25 302 THR A O 1
ATOM 2246 N N . ARG A 1 303 ? 7.274 6.909 11.166 1.00 90.06 303 ARG A N 1
ATOM 2247 C CA . ARG A 1 303 ? 8.415 7.825 11.295 1.00 90.06 303 ARG A CA 1
ATOM 2248 C C . ARG A 1 303 ? 9.539 7.114 12.033 1.00 90.06 303 ARG A C 1
ATOM 2250 O O . ARG A 1 303 ? 9.313 6.497 13.071 1.00 90.06 303 ARG A O 1
ATOM 2257 N N . ALA A 1 304 ? 10.741 7.194 11.477 1.00 79.12 304 ALA A N 1
ATOM 2258 C CA . ALA A 1 304 ? 11.946 6.651 12.087 1.00 79.12 304 ALA A CA 1
ATOM 2259 C C . ALA A 1 304 ? 12.746 7.759 12.766 1.00 79.12 304 ALA A C 1
ATOM 2261 O O . ALA A 1 304 ? 12.771 8.891 12.280 1.00 79.12 304 ALA A O 1
ATOM 2262 N N . ALA A 1 305 ? 13.442 7.412 13.849 1.00 66.50 305 ALA A N 1
ATOM 2263 C CA . ALA A 1 305 ? 14.398 8.318 14.467 1.00 66.50 305 ALA A CA 1
ATOM 2264 C C . ALA A 1 305 ? 15.546 8.629 13.484 1.00 66.50 305 ALA A C 1
ATOM 2266 O O . ALA A 1 305 ? 15.928 7.751 12.695 1.00 66.50 305 ALA A O 1
ATOM 2267 N N . PRO A 1 306 ? 16.146 9.832 13.539 1.00 58.59 306 PRO A N 1
ATOM 2268 C CA . PRO A 1 306 ? 17.379 10.123 12.816 1.00 58.59 306 PRO A CA 1
ATOM 2269 C C . PRO A 1 306 ? 18.467 9.081 13.132 1.00 58.59 306 PRO A C 1
ATOM 2271 O O . PRO A 1 306 ? 18.661 8.693 14.287 1.00 58.59 306 PRO A O 1
ATOM 2274 N N . ARG A 1 307 ? 19.197 8.610 12.110 1.00 50.06 307 ARG A N 1
ATOM 2275 C CA . ARG A 1 307 ? 20.293 7.638 12.293 1.00 50.06 307 ARG A CA 1
ATOM 2276 C C . ARG A 1 307 ? 21.361 8.207 13.233 1.00 50.06 307 ARG A C 1
ATOM 2278 O O . ARG A 1 307 ? 21.851 9.303 12.994 1.00 50.06 307 ARG A O 1
ATOM 2285 N N . GLY A 1 308 ? 21.722 7.446 14.269 1.00 48.22 308 GLY A N 1
ATOM 2286 C CA . GLY A 1 308 ? 22.667 7.861 15.318 1.00 48.22 308 GLY A CA 1
ATOM 2287 C C . GLY A 1 308 ? 22.031 8.608 16.499 1.00 48.22 308 GLY A C 1
ATOM 2288 O O . GLY A 1 308 ? 22.694 8.799 17.511 1.00 48.22 308 GLY A O 1
ATOM 2289 N N . GLY A 1 309 ? 20.747 8.975 16.408 1.00 41.59 309 GLY A N 1
ATOM 2290 C CA . GLY A 1 309 ? 20.025 9.690 17.464 1.00 41.59 309 GLY A CA 1
ATOM 2291 C C . GLY A 1 309 ? 19.463 8.800 18.573 1.00 41.59 309 GLY A C 1
ATOM 2292 O O . GLY A 1 309 ? 19.190 9.312 19.651 1.00 41.59 309 GLY A O 1
ATOM 2293 N N . ALA A 1 310 ? 19.333 7.483 18.360 1.00 45.72 310 ALA A N 1
ATOM 2294 C CA . ALA A 1 310 ? 18.766 6.568 19.359 1.00 45.72 310 ALA A CA 1
ATOM 2295 C C . ALA A 1 310 ? 19.524 6.649 20.701 1.00 45.72 310 ALA A C 1
ATOM 2297 O O . ALA A 1 310 ? 18.928 6.984 21.720 1.00 45.72 310 ALA A O 1
ATOM 2298 N N . ALA A 1 311 ? 20.857 6.521 20.666 1.00 43.22 311 ALA A N 1
ATOM 2299 C CA . ALA A 1 311 ? 21.715 6.560 21.856 1.00 43.22 311 ALA A CA 1
ATOM 2300 C C . ALA A 1 311 ? 21.809 7.944 22.537 1.00 43.22 311 ALA A C 1
ATOM 2302 O O . ALA A 1 311 ? 22.157 8.031 23.715 1.00 43.22 311 ALA A O 1
ATOM 2303 N N . GLN A 1 312 ? 21.530 9.032 21.810 1.00 39.34 312 GLN A N 1
ATOM 2304 C CA . GLN A 1 312 ? 21.565 10.397 22.349 1.00 39.34 312 GLN A CA 1
ATOM 2305 C C . GLN A 1 312 ? 20.191 10.827 22.890 1.00 39.34 312 GLN A C 1
ATOM 2307 O O . GLN A 1 312 ? 20.119 11.538 23.887 1.00 39.34 312 GLN A O 1
ATOM 2312 N N . SER A 1 313 ? 19.109 10.329 22.286 1.00 45.22 313 SER A N 1
ATOM 2313 C CA . SER A 1 313 ? 17.727 10.622 22.672 1.00 45.22 313 SER A CA 1
ATOM 2314 C C . SER A 1 313 ? 17.268 9.862 23.922 1.00 45.22 313 SER A C 1
ATOM 2316 O O . SER A 1 313 ? 16.470 10.387 24.697 1.00 45.22 313 SER A O 1
ATOM 2318 N N . GLU A 1 314 ? 17.798 8.657 24.173 1.00 45.12 314 GLU A N 1
ATOM 2319 C CA . GLU A 1 314 ? 17.540 7.906 25.416 1.00 45.12 314 GLU A CA 1
ATOM 2320 C C . GLU A 1 314 ? 18.035 8.663 26.661 1.00 45.12 314 GLU A C 1
ATOM 2322 O O . GLU A 1 314 ? 17.488 8.493 27.747 1.00 45.12 314 GLU A O 1
ATOM 2327 N N . ARG A 1 315 ? 19.025 9.555 26.502 1.00 45.09 315 ARG A N 1
ATOM 2328 C CA . ARG A 1 315 ? 19.560 10.392 27.587 1.00 45.09 315 ARG A CA 1
ATOM 2329 C C . ARG A 1 315 ? 18.739 11.653 27.871 1.00 45.09 315 ARG A C 1
ATOM 2331 O O . ARG A 1 315 ? 18.904 12.211 28.951 1.00 45.09 315 ARG A O 1
ATOM 2338 N N . SER A 1 316 ? 17.889 12.113 26.946 1.00 45.38 316 SER A N 1
ATOM 2339 C CA . SER A 1 316 ? 17.097 13.347 27.111 1.00 45.38 316 SER A CA 1
ATOM 2340 C C . SER A 1 316 ? 15.618 13.112 27.436 1.00 45.38 316 SER A C 1
ATOM 2342 O O . SER A 1 316 ? 14.894 14.072 27.672 1.00 45.38 316 SER A O 1
ATOM 2344 N N . GLY A 1 317 ? 15.134 11.863 27.437 1.00 42.09 317 GLY A N 1
ATOM 2345 C CA . GLY A 1 317 ? 13.711 11.555 27.655 1.00 42.09 317 GLY A CA 1
ATOM 2346 C C . GLY A 1 317 ? 12.782 11.960 26.495 1.00 42.09 317 GLY A C 1
ATOM 2347 O O . GLY A 1 317 ? 11.613 11.584 26.488 1.00 42.09 317 GLY A O 1
ATOM 2348 N N . GLU A 1 318 ? 13.295 12.651 25.470 1.00 42.62 318 GLU A N 1
ATOM 2349 C CA . GLU A 1 318 ? 12.557 13.064 24.265 1.00 42.62 318 GLU A CA 1
ATOM 2350 C C . GLU A 1 318 ? 12.434 11.939 23.214 1.00 42.62 318 GLU A C 1
ATOM 2352 O O . GLU A 1 318 ? 11.603 12.027 22.308 1.00 42.62 318 GLU A O 1
ATOM 2357 N N . ALA A 1 319 ? 13.219 10.855 23.336 1.00 44.84 319 ALA A N 1
ATOM 2358 C CA . ALA A 1 319 ? 13.300 9.745 22.371 1.00 44.84 319 ALA A CA 1
ATOM 2359 C C . ALA A 1 319 ? 11.944 9.177 21.954 1.00 44.84 319 ALA A C 1
ATOM 2361 O O . ALA A 1 319 ? 11.648 9.056 20.761 1.00 44.84 319 ALA A O 1
ATOM 2362 N N . SER A 1 320 ? 11.108 8.873 22.951 1.00 47.22 320 SER A N 1
ATOM 2363 C CA . SER A 1 320 ? 9.839 8.180 22.754 1.00 47.22 320 SER A CA 1
ATOM 2364 C C . SER A 1 320 ? 8.882 9.001 21.890 1.00 47.22 320 SER A C 1
ATOM 2366 O O . SER A 1 320 ? 8.075 8.422 21.174 1.00 47.22 320 SER A O 1
ATOM 2368 N N . ALA A 1 321 ? 8.993 10.341 21.872 1.00 55.78 321 ALA A N 1
ATOM 2369 C CA . ALA A 1 321 ? 8.154 11.264 21.098 1.00 55.78 321 ALA A CA 1
ATOM 2370 C C . ALA A 1 321 ? 8.319 11.130 19.562 1.00 55.78 321 ALA A C 1
ATOM 2372 O O . ALA A 1 321 ? 7.371 11.348 18.806 1.00 55.78 321 ALA A O 1
ATOM 2373 N N . SER A 1 322 ? 9.518 10.762 19.098 1.00 71.38 322 SER A N 1
ATOM 2374 C CA . SER A 1 322 ? 9.978 11.084 17.735 1.00 71.38 322 SER A CA 1
ATOM 2375 C C . SER A 1 322 ? 9.778 9.992 16.675 1.00 71.38 322 SER A C 1
ATOM 2377 O O . SER A 1 322 ? 9.802 10.291 15.478 1.00 71.38 322 SER A O 1
ATOM 2379 N N . HIS A 1 323 ? 9.565 8.737 17.078 1.00 84.88 323 HIS A N 1
ATOM 2380 C CA . HIS A 1 323 ? 9.446 7.597 16.166 1.00 84.88 323 HIS A CA 1
ATOM 2381 C C . HIS A 1 323 ? 8.300 6.660 16.553 1.00 84.88 323 HIS A C 1
ATOM 2383 O O . HIS A 1 323 ? 7.822 6.661 17.687 1.00 84.88 323 HIS A O 1
ATOM 2389 N N . GLY A 1 324 ? 7.834 5.873 15.586 1.00 92.56 324 GLY A N 1
ATOM 2390 C CA . GLY A 1 324 ? 6.711 4.964 15.778 1.00 92.56 324 GLY A CA 1
ATOM 2391 C C . GLY A 1 324 ? 5.765 4.916 14.587 1.00 92.56 324 GLY A C 1
ATOM 2392 O O . GLY A 1 324 ? 6.102 5.336 13.472 1.00 92.56 324 GLY A O 1
ATOM 2393 N N . VAL A 1 325 ? 4.557 4.427 14.853 1.00 95.69 325 VAL A N 1
ATOM 2394 C CA . VAL A 1 325 ? 3.425 4.483 13.926 1.00 95.69 325 VAL A CA 1
ATOM 2395 C C . VAL A 1 325 ? 2.610 5.733 14.227 1.00 95.69 325 VAL A C 1
ATOM 2397 O O . VAL A 1 325 ? 2.235 5.977 15.374 1.00 95.69 325 VAL A O 1
ATOM 2400 N N . PHE A 1 326 ? 2.343 6.519 13.193 1.00 96.31 326 PHE A N 1
ATOM 2401 C CA . PHE A 1 326 ? 1.600 7.769 13.257 1.00 96.31 326 PHE A CA 1
ATOM 2402 C C . PHE A 1 326 ? 0.327 7.675 12.427 1.00 96.31 326 PHE A C 1
ATOM 2404 O O . PHE A 1 326 ? 0.289 6.968 11.416 1.00 96.31 326 PHE A O 1
ATOM 2411 N N . VAL A 1 327 ? -0.684 8.418 12.863 1.00 97.44 327 VAL A N 1
ATOM 2412 C CA . VAL A 1 327 ? -1.949 8.621 12.169 1.00 97.44 327 VAL A CA 1
ATOM 2413 C C . VAL A 1 327 ? -2.161 10.113 11.945 1.00 97.44 327 VAL A C 1
ATOM 2415 O O . VAL A 1 327 ? -1.775 10.940 12.765 1.00 97.44 327 VAL A O 1
ATOM 2418 N N . SER A 1 328 ? -2.759 10.463 10.816 1.00 97.25 328 SER A N 1
ATOM 2419 C CA . SER A 1 328 ? -3.273 11.803 10.543 1.00 97.25 328 SER A CA 1
ATOM 2420 C C . SER A 1 328 ? -4.639 11.677 9.884 1.00 97.25 328 SER A C 1
ATOM 2422 O O . SER A 1 328 ? -4.857 10.740 9.111 1.00 97.25 328 SER A O 1
ATOM 2424 N N . ILE A 1 329 ? -5.548 12.591 10.207 1.00 97.12 329 ILE A N 1
ATOM 2425 C CA . ILE A 1 329 ? -6.937 12.568 9.754 1.00 97.12 329 ILE A CA 1
ATOM 2426 C C . ILE A 1 329 ? -7.138 13.593 8.635 1.00 97.12 329 ILE A C 1
ATOM 2428 O O . ILE A 1 329 ? -6.468 14.622 8.566 1.00 97.12 329 ILE A O 1
ATOM 2432 N N . SER A 1 330 ? -8.052 13.302 7.720 1.00 97.12 330 SER A N 1
ATOM 2433 C CA . SER A 1 330 ? -8.447 14.186 6.633 1.00 97.12 330 SER A CA 1
ATOM 2434 C C . SER A 1 330 ? -9.954 14.144 6.421 1.00 97.12 330 SER A C 1
ATOM 2436 O O . SER A 1 330 ? -10.588 13.115 6.644 1.00 97.12 330 SER A O 1
ATOM 2438 N N . ARG A 1 331 ? -10.509 15.253 5.923 1.00 95.81 331 ARG A N 1
ATOM 2439 C CA . ARG A 1 331 ? -11.893 15.373 5.432 1.00 95.81 331 ARG A CA 1
ATOM 2440 C C . ARG A 1 331 ? -11.982 15.409 3.899 1.00 95.81 331 ARG A C 1
ATOM 2442 O O . ARG A 1 331 ? -13.068 15.559 3.354 1.00 95.81 331 ARG A O 1
ATOM 2449 N N . ASP A 1 332 ? -10.859 15.320 3.184 1.00 95.50 332 ASP A N 1
ATOM 2450 C CA . ASP A 1 332 ? -10.843 15.428 1.715 1.00 95.50 332 ASP A CA 1
ATOM 2451 C C . ASP A 1 332 ? -9.701 14.666 1.014 1.00 95.50 332 ASP A C 1
ATOM 2453 O O . ASP A 1 332 ? -9.525 14.805 -0.199 1.00 95.50 332 ASP A O 1
ATOM 2457 N N . LEU A 1 333 ? -8.912 13.882 1.761 1.00 96.75 333 LEU A N 1
ATOM 2458 C CA . LEU A 1 333 ? -7.698 13.164 1.335 1.00 96.75 333 LEU A CA 1
ATOM 2459 C C . LEU A 1 333 ? -6.540 14.051 0.833 1.00 96.75 333 LEU A C 1
ATOM 2461 O O . LEU A 1 333 ? -5.498 13.536 0.415 1.00 96.75 333 LEU A O 1
ATOM 2465 N N . ARG A 1 334 ? -6.678 15.380 0.881 1.00 96.19 334 ARG A N 1
ATOM 2466 C CA . ARG A 1 334 ? -5.689 16.353 0.384 1.00 96.19 334 ARG A CA 1
ATOM 2467 C C . ARG A 1 334 ? -5.034 17.109 1.532 1.00 96.19 334 ARG A C 1
ATOM 2469 O O . ARG A 1 334 ? -3.811 17.265 1.557 1.00 96.19 334 ARG A O 1
ATOM 2476 N N . ARG A 1 335 ? -5.851 17.572 2.477 1.00 95.56 335 ARG A N 1
ATOM 2477 C CA . ARG A 1 335 ? -5.457 18.298 3.685 1.00 95.56 335 ARG A CA 1
ATOM 2478 C C . ARG A 1 335 ? -5.519 17.357 4.873 1.00 95.56 335 ARG A C 1
ATOM 2480 O O . ARG A 1 335 ? -6.504 16.652 5.057 1.00 95.56 335 ARG A O 1
ATOM 2487 N N . TRP A 1 336 ? -4.456 17.358 5.657 1.00 96.88 336 TRP A N 1
ATOM 2488 C CA . TRP A 1 336 ? -4.214 16.381 6.708 1.00 96.88 336 TRP A CA 1
ATOM 2489 C C . TRP A 1 336 ? -3.985 17.116 8.028 1.00 96.88 336 TRP A C 1
ATOM 2491 O O . TRP A 1 336 ? -3.275 18.126 8.048 1.00 96.88 336 TRP A O 1
ATOM 2501 N N . SER A 1 337 ? -4.601 16.639 9.107 1.00 96.06 337 SER A N 1
ATOM 2502 C CA . SER A 1 337 ? -4.414 17.169 10.456 1.00 96.06 337 SER A CA 1
ATOM 2503 C C . SER A 1 337 ? -2.999 16.867 10.969 1.00 96.06 337 SER A C 1
ATOM 2505 O O . SER A 1 337 ? -2.291 16.027 10.396 1.00 96.06 337 SER A O 1
ATOM 2507 N N . PRO A 1 338 ? -2.517 17.549 12.021 1.00 94.69 338 PRO A N 1
ATOM 2508 C CA . PRO A 1 338 ? -1.235 17.216 12.629 1.00 94.69 338 PRO A CA 1
ATOM 2509 C C . PRO A 1 338 ? -1.138 15.722 12.968 1.00 94.69 338 PRO A C 1
ATOM 2511 O O . PRO A 1 338 ? -2.083 15.113 13.456 1.00 94.69 338 PRO A O 1
ATOM 2514 N N . ALA A 1 339 ? 0.018 15.121 12.692 1.00 94.38 339 ALA A N 1
ATOM 2515 C CA . ALA A 1 339 ? 0.210 13.694 12.915 1.00 94.38 339 ALA A CA 1
ATOM 2516 C C . ALA A 1 339 ? 0.261 13.356 14.412 1.00 94.38 339 ALA A C 1
ATOM 2518 O O . ALA A 1 339 ? 1.161 13.821 15.117 1.00 94.38 339 ALA A O 1
ATOM 2519 N N . GLU A 1 340 ? -0.625 12.474 14.863 1.00 93.88 340 GLU A N 1
ATOM 2520 C CA . GLU A 1 340 ? -0.610 11.901 16.207 1.00 93.88 340 GLU A CA 1
ATOM 2521 C C . GLU A 1 340 ? 0.098 10.544 16.200 1.00 93.88 340 GLU A C 1
ATOM 2523 O O . GLU A 1 340 ? -0.034 9.752 15.263 1.00 93.88 340 GLU A O 1
ATOM 2528 N N . ARG A 1 341 ? 0.871 10.241 17.247 1.00 94.31 341 ARG A N 1
ATOM 2529 C CA . ARG A 1 341 ? 1.481 8.915 17.372 1.00 94.31 341 ARG A CA 1
ATOM 2530 C C . ARG A 1 341 ? 0.438 7.916 17.870 1.00 94.31 341 ARG A C 1
ATOM 2532 O O . ARG A 1 341 ? -0.014 8.021 19.005 1.00 94.31 341 ARG A O 1
ATOM 2539 N N . LEU A 1 342 ? 0.142 6.914 17.046 1.00 95.75 342 LEU A N 1
ATOM 2540 C CA . LEU A 1 342 ? -0.728 5.791 17.393 1.00 95.75 342 LEU A CA 1
ATOM 2541 C C . LEU A 1 342 ? 0.003 4.761 18.260 1.00 95.75 342 LEU A C 1
ATOM 2543 O O . LEU A 1 342 ? -0.550 4.266 19.237 1.00 95.75 342 LEU A O 1
ATOM 2547 N N . TRP A 1 343 ? 1.257 4.447 17.919 1.00 94.06 343 TRP A N 1
ATOM 2548 C CA . TRP A 1 343 ? 2.039 3.462 18.664 1.00 94.06 343 TRP A CA 1
ATOM 2549 C C . TRP A 1 343 ? 3.511 3.846 18.776 1.00 94.06 343 TRP A C 1
ATOM 2551 O O . TRP A 1 343 ? 4.152 4.192 17.779 1.00 94.06 343 TRP A O 1
ATOM 2561 N N . ALA A 1 344 ? 4.054 3.758 19.992 1.00 90.50 344 ALA A N 1
ATOM 2562 C CA . ALA A 1 344 ? 5.483 3.885 20.247 1.00 90.50 344 ALA A CA 1
ATOM 2563 C C . ALA A 1 344 ? 6.155 2.528 20.005 1.00 90.50 344 ALA A C 1
ATOM 2565 O O . ALA A 1 344 ? 5.990 1.592 20.780 1.00 90.50 344 ALA A O 1
ATOM 2566 N N . MET A 1 345 ? 6.894 2.429 18.904 1.00 86.75 345 MET A N 1
ATOM 2567 C CA . MET A 1 345 ? 7.659 1.244 18.521 1.00 86.75 345 MET A CA 1
ATOM 2568 C C . MET A 1 345 ? 8.956 1.663 17.827 1.00 86.75 345 MET A C 1
ATOM 2570 O O . MET A 1 345 ? 9.100 2.814 17.397 1.00 86.75 345 MET A O 1
ATOM 2574 N N . THR A 1 346 ? 9.895 0.728 17.700 1.00 85.50 346 THR A N 1
ATOM 2575 C CA . THR A 1 346 ? 11.167 0.957 17.006 1.00 85.50 346 THR A CA 1
ATOM 2576 C C . THR A 1 346 ? 11.071 0.450 15.566 1.00 85.50 346 THR A C 1
ATOM 2578 O O . THR A 1 346 ? 10.955 -0.760 15.346 1.00 85.50 346 THR A O 1
ATOM 2581 N N . PRO A 1 347 ? 11.121 1.334 14.556 1.00 85.38 347 PRO A N 1
ATOM 2582 C CA . PRO A 1 347 ? 11.136 0.898 13.172 1.00 85.38 347 PRO A CA 1
ATOM 2583 C C . PRO A 1 347 ? 12.497 0.335 12.779 1.00 85.38 347 PRO A C 1
ATOM 2585 O O . PRO A 1 347 ? 13.538 0.764 13.282 1.00 85.38 347 PRO A O 1
ATOM 2588 N N . PHE A 1 348 ? 12.511 -0.590 11.821 1.00 80.88 348 PHE A N 1
ATOM 2589 C CA . PHE A 1 348 ? 13.747 -1.246 11.388 1.00 80.88 348 PHE A CA 1
ATOM 2590 C C . PHE A 1 348 ? 14.786 -0.238 10.883 1.00 80.88 348 PHE A C 1
ATOM 2592 O O . PHE A 1 348 ? 15.979 -0.405 11.119 1.00 80.88 348 PHE A O 1
ATOM 2599 N N . ARG A 1 349 ? 14.384 0.863 10.235 1.00 70.31 349 ARG A N 1
ATOM 2600 C CA . ARG A 1 349 ? 15.342 1.885 9.755 1.00 70.31 349 ARG A CA 1
ATOM 2601 C C . ARG A 1 349 ? 16.225 2.512 10.847 1.00 70.31 349 ARG A C 1
ATOM 2603 O O . ARG A 1 349 ? 17.231 3.132 10.491 1.00 70.31 349 ARG A O 1
ATOM 2610 N N . SER A 1 350 ? 15.880 2.337 12.123 1.00 64.19 350 SER A N 1
ATOM 2611 C CA . SER A 1 350 ? 16.611 2.863 13.279 1.00 64.19 350 SER A CA 1
ATOM 2612 C C . SER A 1 350 ? 17.655 1.900 13.881 1.00 64.19 350 SER A C 1
ATOM 2614 O O . SER A 1 350 ? 18.376 2.342 14.767 1.00 64.19 350 SER A O 1
ATOM 2616 N N . GLN A 1 351 ? 17.778 0.648 13.400 1.00 65.81 351 GLN A N 1
ATOM 2617 C CA . GLN A 1 351 ? 18.616 -0.444 13.959 1.00 65.81 351 GLN A CA 1
ATOM 2618 C C . GLN A 1 351 ? 19.991 -0.048 14.531 1.00 65.81 351 GLN A C 1
ATOM 2620 O O . GLN A 1 351 ? 20.910 0.261 13.762 1.00 65.81 351 GLN A O 1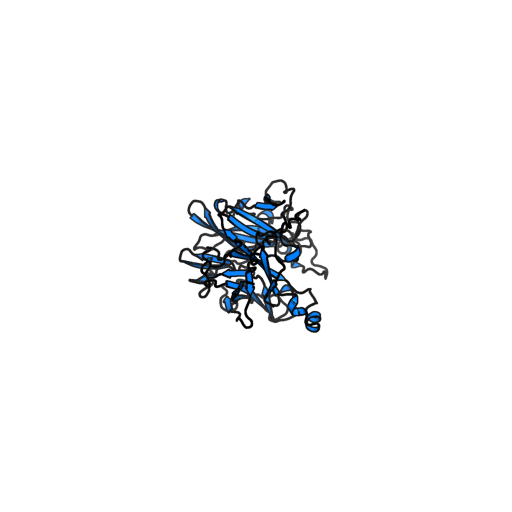
ATOM 2625 N N . PRO A 1 352 ? 20.195 -0.215 15.849 1.00 64.00 352 PRO A N 1
ATOM 2626 C CA . PRO A 1 352 ? 21.531 -0.258 16.431 1.00 64.00 352 PRO A CA 1
ATOM 2627 C C . PRO A 1 352 ? 22.020 -1.681 16.790 1.00 64.00 352 PRO A C 1
ATOM 2629 O O . PRO A 1 352 ? 23.234 -1.875 16.865 1.00 64.00 352 PRO A O 1
ATOM 2632 N N . ALA A 1 353 ? 21.133 -2.673 16.992 1.00 79.62 353 ALA A N 1
ATOM 2633 C CA . ALA A 1 353 ? 21.472 -3.988 17.572 1.00 79.62 353 ALA A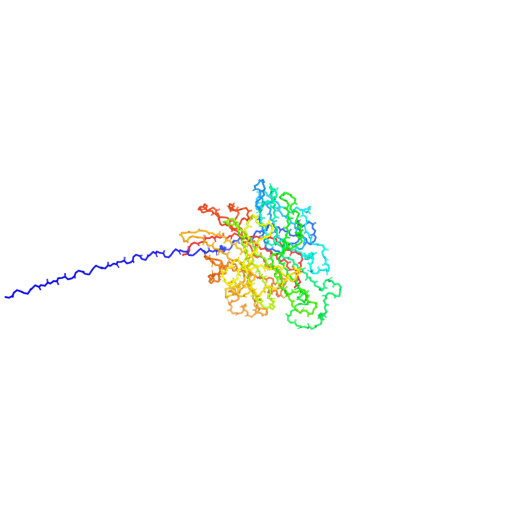 CA 1
ATOM 2634 C C . ALA A 1 353 ? 20.443 -5.104 17.255 1.00 79.62 353 ALA A C 1
ATOM 2636 O O . ALA A 1 353 ? 19.460 -4.862 16.554 1.00 79.62 353 ALA A O 1
ATOM 2637 N N . ALA A 1 354 ? 20.659 -6.308 17.795 1.00 87.31 354 ALA A N 1
ATOM 2638 C CA . ALA A 1 354 ? 19.656 -7.378 17.844 1.00 87.31 354 ALA A CA 1
ATOM 2639 C C . ALA A 1 354 ? 18.364 -6.908 18.548 1.00 87.31 354 ALA A C 1
ATOM 2641 O O . ALA A 1 354 ? 18.416 -6.029 19.412 1.00 87.31 354 ALA A O 1
ATOM 2642 N N . GLY A 1 355 ? 17.213 -7.479 18.189 1.00 88.81 355 GLY A N 1
ATOM 2643 C CA . GLY A 1 355 ? 15.923 -7.158 18.806 1.00 88.81 355 GLY A CA 1
ATOM 2644 C C . GLY A 1 355 ? 14.725 -7.225 17.858 1.00 88.81 355 GLY A C 1
ATOM 2645 O O . GLY A 1 355 ? 14.836 -7.624 16.700 1.00 88.81 355 GLY A O 1
ATOM 2646 N N . ALA A 1 356 ? 13.563 -6.811 18.367 1.00 90.31 356 ALA A N 1
ATOM 2647 C CA . ALA A 1 356 ? 12.327 -6.737 17.598 1.00 90.31 356 ALA A CA 1
ATOM 2648 C C . ALA A 1 356 ? 12.130 -5.335 17.012 1.00 90.31 356 ALA A C 1
ATOM 2650 O O . ALA A 1 356 ? 12.114 -4.334 17.731 1.00 90.31 356 ALA A O 1
ATOM 2651 N N . TYR A 1 357 ? 11.924 -5.280 15.702 1.00 91.62 357 TYR A N 1
ATOM 2652 C CA . TYR A 1 357 ? 11.618 -4.051 14.975 1.00 91.62 357 TYR A CA 1
ATOM 2653 C C . TYR A 1 357 ? 10.326 -4.232 14.207 1.00 91.62 357 TYR A C 1
ATOM 2655 O O . TYR A 1 357 ? 9.989 -5.360 13.860 1.00 91.62 357 TYR A O 1
ATOM 2663 N N . TYR A 1 358 ? 9.627 -3.146 13.884 1.00 93.06 358 TYR A N 1
ATOM 2664 C CA . TYR A 1 358 ? 8.419 -3.271 13.072 1.00 93.06 358 TYR A CA 1
ATOM 2665 C C . TYR A 1 358 ? 8.416 -2.361 11.850 1.00 93.06 358 TYR A C 1
ATOM 2667 O O . TYR A 1 358 ? 9.056 -1.313 11.812 1.00 93.06 358 TYR A O 1
ATOM 2675 N N . GLU A 1 359 ? 7.720 -2.792 10.812 1.00 93.44 359 GLU A N 1
ATOM 2676 C CA . GLU A 1 359 ? 7.559 -2.064 9.559 1.00 93.44 359 GLU A CA 1
ATOM 2677 C C . GLU A 1 359 ? 6.153 -2.317 9.002 1.00 93.44 359 GLU A C 1
ATOM 2679 O O . GLU A 1 359 ? 5.435 -3.220 9.438 1.00 93.44 359 GLU A O 1
ATOM 2684 N N . TYR A 1 360 ? 5.795 -1.526 7.992 1.00 95.62 360 TYR A N 1
ATOM 2685 C CA . TYR A 1 360 ? 4.613 -1.740 7.155 1.00 95.62 360 TYR A CA 1
ATOM 2686 C C . TYR A 1 360 ? 3.261 -1.684 7.897 1.00 95.62 360 TYR A C 1
ATOM 2688 O O . TYR A 1 360 ? 2.481 -2.633 7.807 1.00 95.62 360 TYR A O 1
ATOM 2696 N N . PRO A 1 361 ? 2.943 -0.575 8.598 1.00 97.38 361 PRO A N 1
ATOM 2697 C CA . PRO A 1 361 ? 1.666 -0.442 9.288 1.00 97.38 361 PRO A CA 1
ATOM 2698 C C . PRO A 1 361 ? 0.483 -0.497 8.314 1.00 97.38 361 PRO A C 1
ATOM 2700 O O . PRO A 1 361 ? 0.506 0.134 7.254 1.00 97.38 361 PRO A O 1
ATOM 2703 N N . SER A 1 362 ? -0.565 -1.212 8.708 1.00 98.00 362 SER A N 1
ATOM 2704 C CA . SER A 1 362 ? -1.847 -1.282 8.008 1.00 98.00 362 SER A CA 1
ATOM 2705 C C . SER A 1 362 ? -2.990 -1.309 9.015 1.00 98.00 362 SER A C 1
ATOM 2707 O O . SER A 1 362 ? -2.870 -1.957 10.048 1.00 98.00 362 SER A O 1
ATOM 2709 N N . LEU A 1 363 ? -4.086 -0.618 8.722 1.00 98.25 363 LEU A N 1
ATOM 2710 C CA . LEU A 1 363 ? -5.293 -0.638 9.544 1.00 98.25 363 LEU A CA 1
ATOM 2711 C C . LEU A 1 363 ? -6.356 -1.468 8.829 1.00 98.25 363 LEU A C 1
ATOM 2713 O O . LEU A 1 363 ? -6.601 -1.244 7.646 1.00 98.25 363 LEU A O 1
ATOM 2717 N N . LEU A 1 364 ? -6.964 -2.411 9.545 1.00 98.44 364 LEU A N 1
ATOM 2718 C CA . LEU A 1 364 ? -8.063 -3.241 9.051 1.00 98.44 364 LEU A CA 1
ATOM 2719 C C . LEU A 1 364 ? -9.137 -3.328 10.133 1.00 98.44 364 LEU A C 1
ATOM 2721 O O . LEU A 1 364 ? -8.836 -3.686 11.273 1.00 98.44 364 LEU A O 1
ATOM 2725 N N . ASP A 1 365 ? -10.382 -3.008 9.786 1.00 98.12 365 ASP A N 1
ATOM 2726 C CA . ASP A 1 365 ? -11.525 -3.266 10.662 1.00 98.12 365 ASP A CA 1
ATOM 2727 C C . ASP A 1 365 ? -12.143 -4.615 10.296 1.00 98.12 365 ASP A C 1
ATOM 2729 O O . ASP A 1 365 ? -12.726 -4.770 9.225 1.00 98.12 365 ASP A O 1
ATOM 2733 N N . HIS A 1 366 ? -12.027 -5.603 11.185 1.00 97.81 366 HIS A N 1
ATOM 2734 C CA . HIS A 1 366 ? -12.527 -6.954 10.922 1.00 97.81 366 HIS A CA 1
ATOM 2735 C C . HIS A 1 366 ? -14.058 -7.009 10.802 1.00 97.81 366 HIS A C 1
ATOM 2737 O O . HIS A 1 366 ? -14.588 -7.939 10.195 1.00 97.81 366 HIS A O 1
ATOM 2743 N N . ALA A 1 367 ? -14.764 -6.015 11.347 1.00 97.06 367 ALA A N 1
ATOM 2744 C CA . ALA A 1 367 ? -16.214 -5.879 11.245 1.00 97.06 367 ALA A CA 1
ATOM 2745 C C . ALA A 1 367 ? -16.656 -5.046 10.025 1.00 97.06 367 ALA A C 1
ATOM 2747 O O . ALA A 1 367 ? -17.853 -4.837 9.823 1.00 97.06 367 ALA A O 1
ATOM 2748 N N . SER A 1 368 ? -15.717 -4.571 9.199 1.00 96.69 368 SER A N 1
ATOM 2749 C CA . SER A 1 368 ? -16.022 -3.773 8.013 1.00 96.69 368 SER A CA 1
ATOM 2750 C C . SER A 1 368 ? -16.914 -4.523 7.023 1.00 96.69 368 SER A C 1
ATOM 2752 O O . SER A 1 368 ? -16.634 -5.662 6.640 1.00 96.69 368 SER A O 1
ATOM 2754 N N . ALA A 1 369 ? -17.955 -3.851 6.530 1.00 94.62 369 ALA A N 1
ATOM 2755 C CA . ALA A 1 369 ? -18.764 -4.348 5.418 1.00 94.62 369 ALA A CA 1
ATOM 2756 C C . ALA A 1 369 ? -18.057 -4.202 4.059 1.00 94.62 369 ALA A C 1
ATOM 2758 O O . ALA A 1 369 ? -18.477 -4.820 3.080 1.00 94.62 369 ALA A O 1
ATOM 2759 N N . SER A 1 370 ? -16.983 -3.407 3.985 1.00 95.69 370 SER A N 1
ATOM 2760 C CA . SER A 1 370 ? -16.215 -3.248 2.756 1.00 95.69 370 SER A CA 1
ATOM 2761 C C . SER A 1 370 ? -15.620 -4.584 2.301 1.00 95.69 370 SER A C 1
ATOM 2763 O O . SER A 1 370 ? -15.109 -5.349 3.127 1.00 95.69 370 SER A O 1
ATOM 2765 N N . PRO A 1 371 ? -15.602 -4.869 0.986 1.00 95.62 371 PRO A N 1
ATOM 2766 C CA . PRO A 1 371 ? -14.962 -6.072 0.473 1.00 95.62 371 PRO A CA 1
ATOM 2767 C C . PRO A 1 371 ? -13.437 -6.080 0.661 1.00 95.62 371 PRO A C 1
ATOM 2769 O O . PRO A 1 371 ? -12.834 -7.138 0.497 1.00 95.62 371 PRO A O 1
ATOM 2772 N N . VAL A 1 372 ? -12.815 -4.939 0.988 1.00 97.50 372 VAL A N 1
ATOM 2773 C CA . VAL A 1 372 ? -11.363 -4.795 1.222 1.00 97.50 372 VAL A CA 1
ATOM 2774 C C . VAL A 1 372 ? -11.019 -4.332 2.645 1.00 97.50 372 VAL A C 1
ATOM 2776 O O . VAL A 1 372 ? -9.861 -4.033 2.930 1.00 97.50 372 VAL A O 1
ATOM 2779 N N . PHE A 1 373 ? -12.010 -4.283 3.545 1.00 98.06 373 PHE A N 1
ATOM 2780 C CA . PHE A 1 373 ? -11.848 -3.908 4.958 1.00 98.06 373 PHE A CA 1
ATOM 2781 C C . PHE A 1 373 ? -11.190 -2.530 5.193 1.00 98.06 373 PHE A C 1
ATOM 2783 O O . PHE A 1 373 ? -10.509 -2.314 6.196 1.00 98.06 373 PHE A O 1
ATOM 2790 N N . ASP A 1 374 ? -11.393 -1.592 4.266 1.00 96.25 374 ASP A N 1
ATOM 2791 C CA . ASP A 1 374 ? -10.826 -0.235 4.261 1.00 96.25 374 ASP A CA 1
ATOM 2792 C C . ASP A 1 374 ? -11.680 0.798 5.013 1.00 96.25 374 ASP A C 1
ATOM 2794 O O . ASP A 1 374 ? -11.294 1.966 5.096 1.00 96.25 374 ASP A O 1
ATOM 2798 N N . SER A 1 375 ? -12.837 0.398 5.547 1.00 97.06 375 SER A N 1
ATOM 2799 C CA . SER A 1 375 ? -13.754 1.288 6.259 1.00 97.06 375 SER A CA 1
ATOM 2800 C C . SER A 1 375 ? -14.104 0.787 7.655 1.00 97.06 375 SER A C 1
ATOM 2802 O O . SER A 1 375 ? -14.224 -0.416 7.874 1.00 97.06 375 SER A O 1
ATOM 2804 N N . VAL A 1 376 ? -14.349 1.713 8.577 1.00 96.69 376 VAL A N 1
ATOM 2805 C CA . VAL A 1 376 ? -14.878 1.423 9.913 1.00 96.69 376 VAL A CA 1
ATOM 2806 C C . VAL A 1 376 ? -16.287 0.839 9.799 1.00 96.69 376 VAL A C 1
ATOM 2808 O O . VAL A 1 376 ? -17.083 1.267 8.957 1.00 96.69 376 VAL A O 1
ATOM 2811 N N . ALA A 1 377 ? -16.600 -0.150 10.632 1.00 94.94 377 ALA A N 1
ATOM 2812 C CA . ALA A 1 377 ? -17.938 -0.709 10.737 1.00 94.94 377 ALA A CA 1
ATOM 2813 C C . ALA A 1 377 ? -18.944 0.356 11.209 1.00 94.94 377 ALA A C 1
ATOM 2815 O O . ALA A 1 377 ? -18.712 1.071 12.183 1.00 94.94 377 ALA A O 1
ATOM 2816 N N . THR A 1 378 ? -20.079 0.457 10.518 1.00 88.25 378 THR A N 1
ATOM 2817 C CA . THR A 1 378 ? -21.055 1.542 10.720 1.00 88.25 378 THR A CA 1
ATOM 2818 C C . THR A 1 378 ? -21.991 1.315 11.903 1.00 88.25 378 THR A C 1
ATOM 2820 O O . THR A 1 378 ? -22.549 2.274 12.433 1.00 88.25 378 THR A O 1
ATOM 2823 N N . ALA A 1 379 ? -22.175 0.066 12.344 1.00 86.19 379 ALA A N 1
ATOM 2824 C CA . ALA A 1 379 ? -22.992 -0.213 13.517 1.00 86.19 379 ALA A CA 1
ATOM 2825 C C . ALA A 1 379 ? -22.275 0.298 14.788 1.00 86.19 379 ALA A C 1
ATOM 2827 O O . ALA A 1 379 ? -21.104 -0.041 15.001 1.00 86.19 379 ALA A O 1
ATOM 2828 N N . PRO A 1 380 ? -22.938 1.085 15.655 1.00 81.50 380 PRO A N 1
ATOM 2829 C CA . PRO A 1 380 ? -22.309 1.637 16.853 1.00 81.50 380 PRO A CA 1
ATOM 2830 C C . PRO A 1 380 ? -21.647 0.558 17.723 1.00 81.50 380 PRO A C 1
ATOM 2832 O O . PRO A 1 380 ? -22.251 -0.470 18.020 1.00 81.50 380 PRO A O 1
ATOM 2835 N N . GLY A 1 381 ? -20.387 0.775 18.113 1.00 83.94 381 GLY A N 1
ATOM 2836 C CA . GLY A 1 381 ? -19.618 -0.155 18.958 1.00 83.94 381 GLY A CA 1
ATOM 2837 C C . GLY A 1 381 ? -19.204 -1.477 18.289 1.00 83.94 381 GLY A C 1
ATOM 2838 O O . GLY A 1 381 ? -18.593 -2.334 18.937 1.00 83.94 381 GLY A O 1
ATOM 2839 N N . SER A 1 382 ? -19.513 -1.660 17.002 1.00 90.56 382 SER A N 1
ATOM 2840 C CA . SER A 1 382 ? -19.201 -2.897 16.275 1.00 90.56 382 SER A CA 1
ATOM 2841 C C . SER A 1 382 ? -17.783 -2.947 15.714 1.00 90.56 382 SER A C 1
ATOM 2843 O O . SER A 1 382 ? -17.310 -4.043 15.427 1.00 90.56 382 SER A O 1
ATOM 2845 N N . ALA A 1 383 ? -17.096 -1.805 15.598 1.00 93.44 383 ALA A N 1
ATOM 2846 C CA . ALA A 1 383 ? -15.742 -1.739 15.058 1.00 93.44 383 ALA A CA 1
ATOM 2847 C C . ALA A 1 383 ? -14.795 -2.710 15.786 1.00 93.44 383 ALA A C 1
ATOM 2849 O O . ALA A 1 383 ? -14.799 -2.837 17.018 1.00 93.44 383 ALA A O 1
ATOM 2850 N N . ARG A 1 384 ? -13.979 -3.412 15.001 1.00 96.69 384 ARG A N 1
ATOM 2851 C CA . ARG A 1 384 ? -12.936 -4.348 15.439 1.00 96.69 384 ARG A CA 1
ATOM 2852 C C . ARG A 1 384 ? -11.646 -4.001 14.703 1.00 96.69 384 ARG A C 1
ATOM 2854 O O . ARG A 1 384 ? -11.116 -4.788 13.914 1.00 96.69 384 ARG A O 1
ATOM 2861 N N . LEU A 1 385 ? -11.178 -2.778 14.941 1.00 97.75 385 LEU A N 1
ATOM 2862 C CA . LEU A 1 385 ? -10.023 -2.201 14.270 1.00 97.75 385 LEU A CA 1
ATOM 2863 C C . LEU A 1 385 ? -8.715 -2.767 14.828 1.00 97.75 385 LEU A C 1
ATOM 2865 O O . LEU A 1 385 ? -8.504 -2.813 16.038 1.00 97.75 385 LEU A O 1
ATOM 2869 N N . HIS A 1 386 ? -7.822 -3.164 13.929 1.00 98.62 386 HIS A N 1
ATOM 2870 C CA . HIS A 1 386 ? -6.500 -3.671 14.265 1.00 98.62 386 HIS A CA 1
ATOM 2871 C C . HIS A 1 386 ? -5.426 -2.968 13.438 1.00 98.62 386 HIS A C 1
ATOM 2873 O O . HIS A 1 386 ? -5.586 -2.747 12.234 1.00 98.62 386 HIS A O 1
ATOM 2879 N N . LEU A 1 387 ? -4.305 -2.657 14.086 1.00 98.62 387 LEU A N 1
ATOM 2880 C CA . LEU A 1 387 ? -3.066 -2.252 13.436 1.00 98.62 387 LEU A CA 1
ATOM 2881 C C . LEU A 1 387 ? -2.220 -3.499 13.178 1.00 98.62 387 LEU A C 1
ATOM 2883 O O . LEU A 1 387 ? -1.736 -4.125 14.117 1.00 98.62 387 LEU A O 1
ATOM 2887 N N . TYR A 1 388 ? -2.014 -3.826 11.908 1.00 98.69 388 TYR A N 1
ATOM 2888 C CA . TYR A 1 388 ? -1.128 -4.887 11.441 1.00 98.69 388 TYR A CA 1
ATOM 2889 C C . TYR A 1 388 ? 0.260 -4.346 11.129 1.00 98.69 388 TYR A C 1
ATOM 2891 O O . TYR A 1 388 ? 0.398 -3.273 10.535 1.00 98.69 388 TYR A O 1
ATOM 2899 N N . LEU A 1 389 ? 1.284 -5.119 11.479 1.00 97.81 389 LEU A N 1
ATOM 2900 C CA . LEU A 1 389 ? 2.692 -4.793 11.278 1.00 97.81 389 LEU A CA 1
ATOM 2901 C C . LEU A 1 389 ? 3.490 -6.061 10.981 1.00 97.81 389 LEU A C 1
ATOM 2903 O O . LEU A 1 389 ? 3.188 -7.140 11.484 1.00 97.81 389 LEU A O 1
ATOM 2907 N N . THR A 1 390 ? 4.568 -5.919 10.220 1.00 97.50 390 THR A N 1
ATOM 2908 C CA . THR A 1 390 ? 5.613 -6.946 10.175 1.00 97.50 390 THR A CA 1
ATOM 2909 C C . THR A 1 390 ? 6.553 -6.743 11.352 1.00 97.50 390 THR A C 1
ATOM 2911 O O . THR A 1 390 ? 7.146 -5.670 11.450 1.00 97.50 390 THR A O 1
ATOM 2914 N N . ARG A 1 391 ? 6.726 -7.751 12.209 1.00 96.56 391 ARG A N 1
ATOM 2915 C CA . ARG A 1 391 ? 7.768 -7.790 13.241 1.00 96.56 391 ARG A CA 1
ATOM 2916 C C . ARG A 1 391 ? 8.995 -8.500 12.682 1.00 96.56 391 ARG A C 1
ATOM 2918 O O . ARG A 1 391 ? 8.923 -9.671 12.347 1.00 96.56 391 ARG A O 1
ATOM 2925 N N . LEU A 1 392 ? 10.117 -7.800 12.584 1.00 94.25 392 LEU A N 1
ATOM 2926 C CA . LEU A 1 392 ? 11.407 -8.368 12.219 1.00 94.25 392 LEU A CA 1
ATOM 2927 C C . LEU A 1 392 ? 12.115 -8.818 13.499 1.00 94.25 392 LEU A C 1
ATOM 2929 O O . LEU A 1 392 ? 12.370 -7.985 14.374 1.00 94.25 392 LEU A O 1
ATOM 2933 N N . ASN A 1 393 ? 12.423 -10.110 13.588 1.00 93.81 393 ASN A N 1
ATOM 2934 C CA . ASN A 1 393 ? 13.095 -10.727 14.726 1.00 93.81 393 ASN A CA 1
ATOM 2935 C C . ASN A 1 393 ? 14.596 -10.820 14.403 1.00 93.81 393 ASN A C 1
ATOM 2937 O O . ASN A 1 393 ? 15.034 -11.683 13.646 1.00 93.81 393 ASN A O 1
ATOM 2941 N N . LEU A 1 394 ? 15.390 -9.865 14.892 1.00 89.56 394 LEU A N 1
ATOM 2942 C CA . LEU A 1 394 ? 16.817 -9.790 14.581 1.00 89.56 394 LEU A CA 1
ATOM 2943 C C . LEU A 1 394 ? 17.650 -10.448 15.682 1.00 89.56 394 LEU A C 1
ATOM 2945 O O . LEU A 1 394 ? 17.669 -9.959 16.811 1.00 89.56 394 LEU A O 1
ATOM 2949 N N . GLU A 1 395 ? 18.397 -11.491 15.328 1.00 86.44 395 GLU A N 1
ATOM 2950 C CA . GLU A 1 395 ? 19.415 -12.103 16.198 1.00 86.44 395 GLU A CA 1
ATOM 2951 C C . GLU A 1 395 ? 20.713 -11.280 16.243 1.00 86.44 395 GLU A C 1
ATOM 2953 O O . GLU A 1 395 ? 21.440 -11.295 17.235 1.00 86.44 395 GLU A O 1
ATOM 2958 N N . ASP A 1 396 ? 21.000 -10.527 15.178 1.00 80.62 396 ASP A N 1
ATOM 2959 C CA . ASP A 1 396 ? 22.168 -9.659 15.051 1.00 80.62 396 ASP A CA 1
ATOM 2960 C C . ASP A 1 396 ? 21.806 -8.316 14.375 1.00 80.62 396 ASP A C 1
ATOM 2962 O O . ASP A 1 396 ? 20.649 -7.910 14.320 1.00 80.62 396 ASP A O 1
ATOM 2966 N N . ARG A 1 397 ? 22.797 -7.563 13.880 1.00 74.94 397 ARG A N 1
ATOM 2967 C CA . ARG A 1 397 ? 22.558 -6.282 13.177 1.00 74.94 397 ARG A CA 1
ATOM 2968 C C . ARG A 1 397 ? 22.118 -6.445 11.713 1.00 74.94 397 ARG A C 1
ATOM 2970 O O . ARG A 1 397 ? 22.027 -5.445 11.001 1.00 74.94 397 ARG A O 1
ATOM 2977 N N . ARG A 1 398 ? 21.940 -7.669 11.211 1.00 74.19 398 ARG A N 1
ATOM 2978 C CA . ARG A 1 398 ? 21.619 -7.953 9.810 1.00 74.19 398 ARG A CA 1
ATOM 2979 C C . ARG A 1 398 ? 20.120 -8.165 9.647 1.00 74.19 398 ARG A C 1
ATOM 2981 O O . ARG A 1 398 ? 19.422 -8.672 10.517 1.00 74.19 398 ARG A O 1
ATOM 2988 N N . ARG A 1 399 ? 19.613 -7.788 8.472 1.00 75.94 399 ARG A N 1
ATOM 2989 C CA . ARG A 1 399 ? 18.223 -8.064 8.101 1.00 75.94 399 ARG A CA 1
ATOM 2990 C C . ARG A 1 399 ? 18.061 -9.560 7.832 1.00 75.94 399 ARG A C 1
ATOM 2992 O O . ARG A 1 399 ? 18.462 -10.021 6.767 1.00 75.94 399 ARG A O 1
ATOM 2999 N N . GLY A 1 400 ? 17.458 -10.281 8.769 1.00 83.56 400 GLY A N 1
ATOM 3000 C CA . GLY A 1 400 ? 17.079 -11.681 8.593 1.00 83.56 400 GLY A CA 1
ATOM 3001 C C . GLY A 1 400 ? 15.785 -11.886 7.795 1.00 83.56 400 GLY A C 1
ATOM 3002 O O . GLY A 1 400 ? 15.104 -10.933 7.374 1.00 83.56 400 GLY A O 1
ATOM 3003 N N . LEU A 1 401 ? 15.462 -13.165 7.599 1.00 91.69 401 LEU A N 1
ATOM 3004 C CA . LEU A 1 401 ? 14.190 -13.634 7.044 1.00 91.69 401 LEU A CA 1
ATOM 3005 C C . LEU A 1 401 ? 13.162 -13.971 8.131 1.00 91.69 401 LEU A C 1
ATOM 3007 O O . LEU A 1 401 ? 11.982 -14.034 7.815 1.00 91.69 401 LEU A O 1
ATOM 3011 N N . ASP A 1 402 ? 13.568 -14.094 9.398 1.00 94.75 402 ASP A N 1
ATOM 3012 C CA . ASP A 1 402 ? 12.633 -14.272 10.511 1.00 94.75 402 ASP A CA 1
ATOM 3013 C C . ASP A 1 402 ? 11.789 -13.002 10.717 1.00 94.75 402 ASP A C 1
ATOM 3015 O O . ASP A 1 402 ? 12.229 -11.986 11.275 1.00 94.75 402 ASP A O 1
ATOM 3019 N N . ARG A 1 403 ? 10.584 -13.036 10.143 1.00 96.44 403 ARG A N 1
ATOM 3020 C CA . ARG A 1 403 ? 9.635 -11.928 10.130 1.00 96.44 403 ARG A CA 1
ATOM 3021 C C . ARG A 1 403 ? 8.230 -12.451 10.353 1.00 96.44 403 ARG A C 1
ATOM 3023 O O . ARG A 1 403 ? 7.694 -13.180 9.526 1.00 96.44 403 ARG A O 1
ATOM 3030 N N . ASP A 1 404 ? 7.604 -12.003 11.424 1.00 98.25 404 ASP A N 1
ATOM 3031 C CA . ASP A 1 404 ? 6.237 -12.377 11.758 1.00 98.25 404 ASP A CA 1
ATOM 3032 C C . ASP A 1 404 ? 5.256 -11.312 11.277 1.00 98.25 404 ASP A C 1
ATOM 3034 O O . ASP A 1 404 ? 5.568 -10.117 11.270 1.00 98.25 404 ASP A O 1
ATOM 3038 N N . LEU A 1 405 ? 4.041 -11.724 10.920 1.00 98.69 405 LEU A N 1
ATOM 3039 C CA . LEU A 1 405 ? 2.924 -10.792 10.837 1.00 98.69 405 LEU A CA 1
ATOM 3040 C C . LEU A 1 405 ? 2.257 -10.741 12.204 1.00 98.69 405 LEU A C 1
ATOM 3042 O O . LEU A 1 405 ? 1.840 -11.771 12.738 1.00 98.69 405 LEU A O 1
ATOM 3046 N N . VAL A 1 406 ? 2.129 -9.539 12.746 1.00 98.62 406 VAL A N 1
ATOM 3047 C CA . VAL A 1 406 ? 1.491 -9.298 14.037 1.00 98.62 406 VAL A CA 1
ATOM 3048 C C . VAL A 1 406 ? 0.391 -8.256 13.913 1.00 98.62 406 VAL A C 1
ATOM 3050 O O . VAL A 1 406 ? 0.374 -7.468 12.963 1.00 98.62 406 VAL A O 1
ATOM 3053 N N . ARG A 1 407 ? -0.507 -8.224 14.896 1.00 98.50 407 ARG A N 1
ATOM 3054 C CA . ARG A 1 407 ? -1.534 -7.189 15.020 1.00 98.50 407 ARG A CA 1
ATOM 3055 C C . ARG A 1 407 ? -1.732 -6.747 16.467 1.00 98.50 407 ARG A C 1
ATOM 3057 O O . ARG A 1 407 ? -1.379 -7.465 17.398 1.00 98.50 407 ARG A O 1
ATOM 3064 N N . VAL A 1 408 ? -2.304 -5.563 16.643 1.00 98.25 408 VAL A N 1
ATOM 3065 C CA . VAL A 1 408 ? -2.704 -5.004 17.941 1.00 98.25 408 VAL A CA 1
ATOM 3066 C C . VAL A 1 408 ? -4.052 -4.304 17.792 1.00 98.25 408 VAL A C 1
ATOM 3068 O O . VAL A 1 408 ? -4.298 -3.654 16.772 1.00 98.25 408 VAL A O 1
ATOM 3071 N N . ALA A 1 409 ? -4.936 -4.459 18.777 1.00 98.12 409 ALA A N 1
ATOM 3072 C CA . ALA A 1 409 ? -6.254 -3.830 18.759 1.00 98.12 409 ALA A CA 1
ATOM 3073 C C . ALA A 1 409 ? -6.150 -2.299 18.864 1.00 98.12 409 ALA A C 1
ATOM 3075 O O . ALA A 1 409 ? -5.313 -1.767 19.597 1.00 98.12 409 ALA A O 1
ATOM 3076 N N . VAL A 1 410 ? -7.017 -1.601 18.132 1.00 97.88 410 VAL A N 1
ATOM 3077 C CA . VAL A 1 410 ? -7.110 -0.138 18.080 1.00 97.88 410 VAL A CA 1
ATOM 3078 C C . VAL A 1 410 ? -8.549 0.272 18.382 1.00 97.88 410 VAL A C 1
ATOM 3080 O O . VAL A 1 410 ? -9.496 -0.317 17.864 1.00 97.88 410 VAL A O 1
ATOM 3083 N N . THR A 1 411 ? -8.723 1.303 19.198 1.00 95.06 411 THR A N 1
ATOM 3084 C CA . THR A 1 411 ? -10.018 1.931 19.470 1.00 95.06 411 THR A CA 1
ATOM 3085 C C . THR A 1 411 ? -10.160 3.235 18.696 1.00 95.06 411 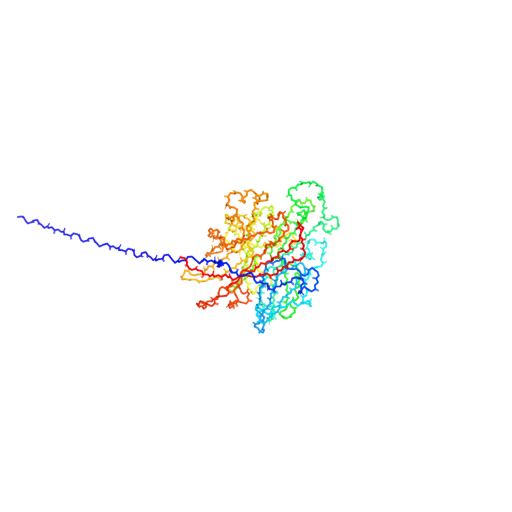THR A C 1
ATOM 3087 O O . THR A 1 411 ? -9.169 3.883 18.355 1.00 95.06 411 THR A O 1
ATOM 3090 N N . ILE A 1 412 ? -11.407 3.615 18.422 1.00 91.44 412 ILE A N 1
ATOM 3091 C CA . ILE A 1 412 ? -11.760 4.939 17.912 1.00 91.44 412 ILE A CA 1
ATOM 3092 C C . ILE A 1 412 ? -12.455 5.684 19.050 1.00 91.44 412 ILE A C 1
ATOM 3094 O O . ILE A 1 412 ? -13.448 5.206 19.597 1.00 91.44 412 ILE A O 1
ATOM 3098 N N . GLU A 1 413 ? -11.899 6.825 19.421 1.00 86.56 413 GLU A N 1
ATOM 3099 C CA . GLU A 1 413 ? -12.385 7.727 20.458 1.00 86.56 413 GLU A CA 1
ATOM 3100 C C . GLU A 1 413 ? -12.882 9.015 19.794 1.00 86.56 413 GLU A C 1
ATOM 3102 O O . GLU A 1 413 ? -12.258 9.509 18.855 1.00 86.56 413 GLU A O 1
ATOM 3107 N N . ASN A 1 414 ? -13.974 9.587 20.296 1.00 70.69 414 ASN A N 1
ATOM 3108 C CA . ASN A 1 414 ? -14.422 10.920 19.893 1.00 70.69 414 ASN A CA 1
ATOM 3109 C C . ASN A 1 414 ? -13.841 11.926 20.899 1.00 70.69 414 ASN A C 1
ATOM 3111 O O . ASN A 1 414 ? -14.067 11.759 22.098 1.00 70.69 414 ASN A O 1
ATOM 3115 N N . ARG A 1 415 ? -13.069 12.917 20.435 1.00 59.00 415 ARG A N 1
ATOM 3116 C CA . ARG A 1 415 ? -12.545 14.026 21.252 1.00 59.00 415 ARG A CA 1
ATOM 3117 C C . ARG A 1 415 ? -13.440 15.251 21.389 1.00 59.00 415 ARG A C 1
ATOM 3119 O O . ARG A 1 415 ? -13.503 16.015 20.410 1.00 59.00 415 ARG A O 1
#

Secondary structure (DSSP, 8-state):
-----------------PPPPPPEEEE--TTPPPEEEE-HHHH-SSTT----S--EEEE-TTS-EEEE---SSB--EEESSTTS-EE-GGG-B-----S-GGG--SEEEEEEEEEEEETTEEEEEEEEEEEEEGGGSTTS--S-S-S--SS-GGGTTEEEEEEEEEE-TTT---EEPPSGGGEEEE-SSPP-TT-SSEEEEEEE-PPEEETTEEEEEEEEEEBTTB-SEEEEEEEEGGGTTS--EEEETTEEEE-EE-TTSSSPPPSSPPPEESHHHHTTPPEEEEEEEEETTEEEEEEEEEEPPPTT-HHHHTTTS-HHHHSEEEEEEESSSSS-PPPEEEE---BGGG--SSEEEEEEEEEEETT--STTS-B--SSTT---EEEEEEEEEESSSS--S-EEEEEEEEEEEE-